Protein AF-A0A950V9P0-F1 (afdb_monomer)

Solvent-accessible surface area (backbone atoms only — not comparable to full-atom values): 35605 Å² total; per-residue (Å²): 126,65,45,42,74,75,50,59,51,32,36,42,54,36,39,38,41,28,40,71,51,57,56,47,59,85,42,51,34,38,47,88,28,52,48,38,39,34,49,57,93,65,92,66,60,41,77,62,54,61,32,78,26,44,64,40,77,89,70,22,30,32,43,38,36,45,42,80,94,56,69,50,64,74,75,41,42,32,34,43,33,40,41,85,42,37,34,91,88,27,66,36,73,43,74,50,76,35,54,19,67,65,63,102,48,63,82,62,50,53,58,47,52,56,44,43,54,51,45,60,74,72,30,67,83,77,82,77,77,81,78,78,74,78,62,98,82,60,82,84,75,88,84,87,90,84,84,90,59,85,70,49,57,59,53,50,50,49,46,54,49,21,70,55,33,64,45,84,83,56,100,85,40,70,67,58,50,54,55,31,50,62,70,19,36,51,75,44,84,52,96,95,40,77,45,70,46,79,40,73,72,58,90,46,67,73,41,98,50,72,70,24,38,38,72,72,45,40,53,50,28,51,53,39,44,54,34,45,68,61,30,52,62,39,63,67,67,53,69,68,50,34,91,84,45,57,68,66,61,50,53,49,46,50,52,49,48,53,49,45,54,54,50,39,37,51,38,40,56,29,63,43,49,39,53,63,72,59,49,30,48,39,52,17,50,40,44,29,81,60,72,50,78,60,93,69,87,65,79,73,62,53,61,76,69,29,26,25,50,54,26,54,47,33,60,51,25,32,55,28,73,90,86,40,90,50,71,82,46,76,67,43,50,49,42,44,48,38,52,42,52,39,41,45,44,52,40,55,49,50,52,53,44,67,76,47,48,69,43,45,66,88,86,28,76,60,52,49,64,54,27,45,50,37,49,47,51,52,41,25,51,49,34,34,51,37,47,52,49,34,52,52,44,32,40,41,45,71,45,37,76,75,52,31,66,67,41,71,35,36,58,58,93,95,45,78,69,44,32,50,43,58,52,50,48,49,53,35,47,32,33,72,44,50,46,58,46,40,42,70,79,42,38,49,54,28,35,53,74,46,48,46,58,50,45,52,50,52,38,53,49,45,56,25,62,65,31,64,84,63,39,68,85,58,60,73,46,63,72,32,60,66,38,50,46,34,48,43,54,36,34,51,36,38,51,49,45,44,61,62,43,69,49,44,68,65,76,76,78,72,76,78,46,78,66,52,53,48,51,52,49,51,51,50,52,52,52,49,52,50,52,55,50,56,67,68,74,74,71,83,77,49,62,41,64,81,60,61,70,65,44,61,51,51,90,79,49,66,41,76,61,49,67,38,40,39,36,52,99,91,49,73,50,72,51,71,50,66,67,55,75,64,93,70,84,87,68,82,84,88,78,65,66,47,102,84,75,48,78,73,91,80,88,88,90,69,67,53,66,51,68,62,81,73,81,91,73,83,87,80,84,82,132

Nearest PDB structures (foldseek):
  6q6b-assembly1_A  TM=5.218E-01  e=2.089E+00  Streptomyces lividans 1326
  6ek9-assembly1_A  TM=5.110E-01  e=2.415E+00  Streptomyces lividans
  6qvh-assembly1_A  TM=4.808E-01  e=2.089E+00  Streptomyces lividans 1326
  6qyb-assembly1_A  TM=5.257E-01  e=3.553E+00  Streptomyces lividans 1326

Sequence (623 aa):
MGLKIVDCNATETTVTVFFSDPVNSTQAVKPGSYAIEYPLNSGSSVNVPLATPTYDPVQNAAFLTFSGSFELNKGDWLSVTVNGISGFDATGDNTFATRVNGGGGSERNIRRTTRAVEDAVSFPVLTEEVGFAPSPLAPSPGAPSGAPGSAALGAVVTKAVGDVLGWKVKADDAKGFVGALNASFTGSPVDGRIAYNWTPRTYAVQTDLAGGITGAQASLYTRAKDALDNSLPLLDGLYPLDPEADAEDIAALKAIARSQLTELVRELGFAGGPRVSRVNQYFQMLITSGAFPPAAGGLVTDPDQIGGTLGTLRDLLGLNFTEQDFVNTVQDEQDLSNFRILSDYITSLAQSWINNQGFFGLDTPTPFFGTQLVLLSRQLLEVAETVDEVRFTLDSVFIGPAERQTLELQFGPGTPPLFIEDLLTWIQSFAATEGPQLIQDGGKLAVQSSFLPIVKQLQALVRGARNLNLNRRLPRGFHTSRVQRALEEVQDGLDELESLAAPIRHAPVPEPSAADLRKAQQQIDVLTAEVDSLANQGRPLVGFPLALDFGEERVGSTSPPQSISIANFNGSATIRITTISVSGPDFKILSITGPDGKPVASPPSVTQPLVLKQFDSVAISVA

Radius of gyration: 44.86 Å; Cα contacts (8 Å, |Δi|>4): 832; chains: 1; bounding box: 69×76×164 Å

Mean predicted aligned error: 20.9 Å

Foldseek 3Di:
DAKAFPDWAAAFWKIKTAIPAQWDQVLLQDPVQKWKWPQPPPVDTDTFAWDGWGADRVRNMIMTGTPDPGTDDAFGKMKMWGADIGHPPHHDIDIDMDGHHNDPCVVPVVVQVVLQVVCPVVFDDDPDDPDDQDDLQDDDDDDDDDDDDPVVVVVVVQNVLCQQQVDRDDPPCPVVSVVSVPVQWDWDDDPNDTDIDGHGPQLQDPDVPPDLQDDVLVVLLVLLVVLLVLQLVLLVPAAALDPPFDPVVLVVLSVVLNVLSVVLSVQSVRHLGHPLVSNQVSLCQNWHVDGPPDPDDHQPQQLLPTDHSLNVSCVSRQLNPVPHDSDDDPVSVVSNVSSSSSSNSSSVSSVSCVVCVLLDDLQRLAHDQSSLLSVLLVLLVQLLVLLVVLQVLCVRLVCHPVNQCVQWFFQDPPDDIDRNVRLSVLSNCCSPPVVSCLCVVPNLNSLVPPNLVVLVVSLSRLVRRLPCVRRVVGDPSCVRPSSSVSSVSSNVSSVSSNSSSVSSHDDPPPDQDPVNVVVVVVVVVVVVVVVVVVVVPDDDWDKPPQWDKQFWDWQPDWTAKDWMWIDDPVDIDIDIDHTDHDHDPPDDDPADADPVGDGDPDDDDDTDIDIDPDDPDDDDDDD

Structure (mmCIF, N/CA/C/O backbone):
data_AF-A0A950V9P0-F1
#
_entry.id   AF-A0A950V9P0-F1
#
loop_
_atom_site.group_PDB
_atom_site.id
_atom_site.type_symbol
_atom_site.label_atom_id
_atom_site.label_alt_id
_atom_site.label_comp_id
_atom_site.label_asym_id
_atom_site.label_entity_id
_atom_site.label_seq_id
_atom_site.pdbx_PDB_ins_code
_atom_site.Cartn_x
_atom_site.Cartn_y
_atom_site.Cartn_z
_atom_site.occupancy
_atom_site.B_iso_or_equiv
_atom_site.auth_seq_id
_atom_site.auth_comp_id
_atom_site.auth_asym_id
_atom_site.auth_atom_id
_atom_site.pdbx_PDB_model_num
ATOM 1 N N . MET A 1 1 ? 16.750 -13.974 48.756 1.00 53.56 1 MET A N 1
ATOM 2 C CA . MET A 1 1 ? 17.105 -13.257 47.510 1.00 53.56 1 MET A CA 1
ATOM 3 C C . MET A 1 1 ? 17.532 -11.859 47.925 1.00 53.56 1 MET A C 1
ATOM 5 O O . MET A 1 1 ? 16.939 -11.348 48.861 1.00 53.56 1 MET A O 1
ATOM 9 N N . GLY A 1 2 ? 18.594 -11.294 47.347 1.00 71.12 2 GLY A N 1
ATOM 10 C CA . GLY A 1 2 ? 19.004 -9.923 47.686 1.00 71.12 2 GLY A CA 1
ATOM 11 C C . GLY A 1 2 ? 17.991 -8.898 47.172 1.00 71.12 2 GLY A C 1
ATOM 12 O O . GLY A 1 2 ? 17.353 -9.165 46.153 1.00 71.12 2 GLY A O 1
ATOM 13 N N . LEU A 1 3 ? 17.869 -7.757 47.861 1.00 80.38 3 LEU A N 1
ATOM 14 C CA . LEU A 1 3 ? 17.116 -6.588 47.392 1.00 80.38 3 LEU A CA 1
ATOM 15 C C . LEU A 1 3 ? 17.568 -6.233 45.968 1.00 80.38 3 LEU A C 1
ATOM 17 O O . LEU A 1 3 ? 18.775 -6.202 45.725 1.00 80.38 3 LEU A O 1
ATOM 21 N N . LYS A 1 4 ? 16.637 -5.978 45.041 1.00 85.94 4 LYS A N 1
ATOM 22 C CA . LYS A 1 4 ? 16.932 -5.574 43.654 1.00 85.94 4 LYS A CA 1
ATOM 23 C C . LYS A 1 4 ? 16.107 -4.366 43.228 1.00 85.94 4 LYS A C 1
ATOM 25 O O . LYS A 1 4 ? 14.975 -4.198 43.676 1.00 85.94 4 LYS A O 1
ATOM 30 N N . ILE A 1 5 ? 16.663 -3.567 42.317 1.00 86.88 5 ILE A N 1
ATOM 31 C CA . ILE A 1 5 ? 15.885 -2.600 41.537 1.00 86.88 5 ILE A CA 1
ATOM 32 C C . ILE A 1 5 ? 15.146 -3.390 40.455 1.00 86.88 5 ILE A C 1
ATOM 34 O O . ILE A 1 5 ? 15.780 -4.100 39.675 1.00 86.88 5 ILE A O 1
ATOM 38 N N . VAL A 1 6 ? 13.819 -3.306 40.443 1.00 85.94 6 VAL A N 1
ATOM 39 C CA . VAL A 1 6 ? 12.972 -4.007 39.463 1.00 85.94 6 VAL A CA 1
ATOM 40 C C . VAL A 1 6 ? 12.737 -3.133 38.240 1.00 85.94 6 VAL A C 1
ATOM 42 O O . VAL A 1 6 ? 12.655 -3.649 37.129 1.00 85.94 6 VAL A O 1
ATOM 45 N N . ASP A 1 7 ? 12.653 -1.819 38.449 1.00 84.56 7 ASP A N 1
ATOM 46 C CA . ASP A 1 7 ? 12.457 -0.841 37.387 1.00 84.56 7 ASP A CA 1
ATOM 47 C C . ASP A 1 7 ? 12.922 0.557 37.833 1.00 84.56 7 ASP A C 1
ATOM 49 O O . ASP A 1 7 ? 12.949 0.868 39.029 1.00 84.56 7 ASP A O 1
ATOM 53 N N . CYS A 1 8 ? 13.241 1.414 36.865 1.00 86.94 8 CYS A N 1
ATOM 54 C CA . CYS A 1 8 ? 13.471 2.840 37.063 1.00 86.94 8 CYS A CA 1
ATOM 55 C C . CYS A 1 8 ? 12.736 3.634 35.984 1.00 86.94 8 CYS A C 1
ATOM 57 O O . CYS A 1 8 ? 12.904 3.381 34.792 1.00 86.94 8 CYS A O 1
ATOM 59 N N . ASN A 1 9 ? 12.012 4.676 36.384 1.00 85.19 9 ASN A N 1
ATOM 60 C CA . ASN A 1 9 ? 11.368 5.600 35.457 1.00 85.19 9 ASN A CA 1
ATOM 61 C C . ASN A 1 9 ? 11.977 6.998 35.577 1.00 85.19 9 ASN A C 1
ATOM 63 O O . ASN A 1 9 ? 11.962 7.575 36.661 1.00 85.19 9 ASN A O 1
ATOM 67 N N . ALA A 1 10 ? 12.471 7.552 34.471 1.00 87.69 10 ALA A N 1
ATOM 68 C CA . ALA A 1 10 ? 13.098 8.867 34.433 1.00 87.69 10 ALA A CA 1
ATOM 69 C C . ALA A 1 10 ? 12.286 9.876 33.603 1.00 87.69 10 ALA A C 1
ATOM 71 O O . ALA A 1 10 ? 11.901 9.619 32.457 1.00 87.69 10 ALA A O 1
ATOM 72 N N . THR A 1 11 ? 12.072 11.057 34.176 1.00 87.62 11 THR A N 1
ATOM 73 C CA . THR A 1 11 ? 11.593 12.264 33.492 1.00 87.62 11 THR A CA 1
ATOM 74 C C . THR A 1 11 ? 12.718 13.295 33.422 1.00 87.62 11 THR A C 1
ATOM 76 O O . THR A 1 11 ? 13.801 13.078 33.955 1.00 87.62 11 THR A O 1
ATOM 79 N N . GLU A 1 12 ? 12.464 14.434 32.783 1.00 88.69 12 GLU A N 1
ATOM 80 C CA . GLU A 1 12 ? 13.439 15.529 32.678 1.00 88.69 12 GLU A CA 1
ATOM 81 C C . GLU A 1 12 ? 13.849 16.082 34.058 1.00 88.69 12 GLU A C 1
ATOM 83 O O . GLU A 1 12 ? 14.947 16.601 34.205 1.00 88.69 12 GLU A O 1
ATOM 88 N N . THR A 1 13 ? 13.017 15.916 35.094 1.00 89.12 13 THR A N 1
ATOM 89 C CA . THR A 1 13 ? 13.224 16.517 36.428 1.00 89.12 13 THR A CA 1
ATOM 90 C C . THR A 1 13 ? 13.232 15.522 37.594 1.00 89.12 13 THR A C 1
ATOM 92 O O . THR A 1 13 ? 13.533 15.904 38.730 1.00 89.12 13 THR A O 1
ATOM 95 N N . THR A 1 14 ? 12.890 14.251 37.353 1.00 90.25 14 THR A N 1
ATOM 96 C CA . THR A 1 14 ? 12.766 13.239 38.413 1.00 90.25 14 THR A CA 1
ATOM 97 C C . THR A 1 14 ? 13.180 11.844 37.957 1.00 90.25 14 THR A C 1
ATOM 99 O O . THR A 1 14 ? 13.078 11.506 36.778 1.00 90.25 14 THR A O 1
ATOM 102 N N . VAL A 1 15 ? 13.572 10.996 38.909 1.00 91.00 15 VAL A N 1
ATOM 103 C CA . VAL A 1 15 ? 13.712 9.545 38.728 1.00 91.00 15 VAL A CA 1
ATOM 104 C C . VAL A 1 15 ? 12.920 8.820 39.809 1.00 91.00 15 VAL A C 1
ATOM 106 O O . VAL A 1 15 ? 13.042 9.135 40.985 1.00 91.00 15 VAL A O 1
ATOM 109 N N . THR A 1 16 ? 12.121 7.829 39.427 1.00 91.75 16 THR A N 1
ATOM 110 C CA . THR A 1 16 ? 11.450 6.911 40.358 1.00 91.75 16 THR A CA 1
ATOM 111 C C . THR A 1 16 ? 12.140 5.554 40.313 1.00 91.75 16 THR A C 1
ATOM 113 O O . THR A 1 16 ? 12.288 4.997 39.227 1.00 91.75 16 THR A O 1
ATOM 116 N N . VAL A 1 17 ? 12.550 5.028 41.467 1.00 91.19 17 VAL A N 1
ATOM 117 C CA . VAL A 1 17 ? 13.230 3.730 41.616 1.00 91.19 17 VAL A CA 1
ATOM 118 C C . VAL A 1 17 ? 12.288 2.747 42.298 1.00 91.19 17 VAL A C 1
ATOM 120 O O . VAL A 1 17 ? 11.802 3.047 43.387 1.00 91.19 17 VAL A O 1
ATOM 123 N N . PHE A 1 18 ? 12.053 1.583 41.692 1.00 89.50 18 PHE A N 1
ATOM 124 C CA . PHE A 1 18 ? 11.175 0.541 42.231 1.00 89.50 18 PHE A CA 1
ATOM 125 C C . PHE A 1 18 ? 11.985 -0.629 42.792 1.00 89.50 18 PHE A C 1
ATOM 127 O O . PHE A 1 18 ? 12.841 -1.193 42.106 1.00 89.50 18 PHE A O 1
ATOM 134 N N . PHE A 1 19 ? 11.693 -1.018 44.031 1.00 89.00 19 PHE A N 1
ATOM 135 C CA . PHE A 1 19 ? 12.372 -2.101 44.736 1.00 89.00 19 PHE A CA 1
ATOM 136 C C . PHE A 1 19 ? 11.590 -3.415 44.668 1.00 89.00 19 PHE A C 1
ATOM 138 O O . PHE A 1 19 ? 10.361 -3.423 44.610 1.00 89.00 19 PHE A O 1
ATOM 145 N N . SER A 1 20 ? 12.313 -4.536 44.717 1.00 86.56 20 SER A N 1
ATOM 146 C CA . SER A 1 20 ? 11.723 -5.882 44.744 1.00 86.56 20 SER A CA 1
ATOM 147 C C . SER A 1 20 ? 10.902 -6.148 46.001 1.00 86.56 20 SER A C 1
ATOM 149 O O . SER A 1 20 ? 9.936 -6.901 45.948 1.00 86.56 20 SER A O 1
ATOM 151 N N . ASP A 1 21 ? 11.275 -5.510 47.110 1.00 86.44 21 ASP A N 1
ATOM 152 C CA . ASP A 1 21 ? 10.722 -5.722 48.442 1.00 86.44 21 ASP A CA 1
ATOM 153 C C . ASP A 1 21 ? 10.656 -4.388 49.207 1.00 86.44 21 ASP A C 1
ATOM 155 O O . ASP A 1 21 ? 11.388 -3.451 48.864 1.00 86.44 21 ASP A O 1
ATOM 159 N N . PRO A 1 22 ? 9.834 -4.280 50.268 1.00 86.69 22 PRO A N 1
ATOM 160 C CA . PRO A 1 22 ? 9.829 -3.104 51.130 1.00 86.69 22 PRO A CA 1
ATOM 161 C C . PRO A 1 22 ? 11.210 -2.835 51.745 1.00 86.69 22 PRO A C 1
ATOM 163 O O . PRO A 1 22 ? 11.836 -3.728 52.326 1.00 86.69 22 PRO A O 1
ATOM 166 N N . VAL A 1 23 ? 11.666 -1.585 51.659 1.00 89.12 23 VAL A N 1
ATOM 167 C CA . VAL A 1 23 ? 12.964 -1.144 52.191 1.00 89.12 23 VAL A CA 1
ATOM 168 C C . VAL A 1 23 ? 12.829 -0.272 53.435 1.00 89.12 23 VAL A C 1
ATOM 170 O O . VAL A 1 23 ? 11.771 0.291 53.724 1.00 89.12 23 VAL A O 1
ATOM 173 N N . ASN A 1 24 ? 13.927 -0.125 54.181 1.00 90.19 24 ASN A N 1
ATOM 174 C CA . ASN A 1 24 ? 13.982 0.795 55.311 1.00 90.19 24 ASN A CA 1
ATOM 175 C C . ASN A 1 24 ? 13.814 2.250 54.836 1.00 90.19 24 ASN A C 1
ATOM 177 O O . ASN A 1 24 ? 14.715 2.837 54.231 1.00 90.19 24 ASN A O 1
ATOM 181 N N . SER A 1 25 ? 12.674 2.853 55.172 1.00 89.81 25 SER A N 1
ATOM 182 C CA . SER A 1 25 ? 12.316 4.218 54.772 1.00 89.81 25 SER A CA 1
ATOM 183 C C . SER A 1 25 ? 13.354 5.260 55.199 1.00 89.81 25 SER A C 1
ATOM 185 O O . SER A 1 25 ? 13.660 6.171 54.438 1.00 89.81 25 SER A O 1
ATOM 187 N N . THR A 1 26 ? 13.973 5.093 56.369 1.00 90.00 26 THR A N 1
ATOM 188 C CA . THR A 1 26 ? 15.011 5.998 56.897 1.00 90.00 26 THR A CA 1
ATOM 189 C C . THR A 1 26 ? 16.287 6.009 56.053 1.00 90.00 26 THR A C 1
ATOM 191 O O . THR A 1 26 ? 17.042 6.980 56.082 1.00 90.00 26 THR A O 1
ATOM 194 N N . GLN A 1 27 ? 16.568 4.915 55.344 1.00 91.00 27 GLN A N 1
ATOM 195 C CA . GLN A 1 27 ? 17.692 4.816 54.411 1.00 91.00 27 GLN A CA 1
ATOM 196 C C . GLN A 1 27 ? 17.269 5.298 53.021 1.00 91.00 27 GLN A C 1
ATOM 198 O O . GLN A 1 27 ? 17.983 6.086 52.412 1.00 91.00 27 GLN A O 1
ATOM 203 N N . ALA A 1 28 ? 16.072 4.912 52.570 1.00 90.19 28 ALA A N 1
ATOM 204 C CA . ALA A 1 28 ? 15.546 5.267 51.255 1.00 90.19 28 ALA A CA 1
ATOM 205 C C . ALA A 1 28 ? 15.314 6.773 51.046 1.00 90.19 28 ALA A C 1
ATOM 207 O O . ALA A 1 28 ? 15.277 7.217 49.903 1.00 90.19 28 ALA A O 1
ATOM 208 N N . VAL A 1 29 ? 15.203 7.565 52.117 1.00 93.38 29 VAL A N 1
ATOM 209 C CA . VAL A 1 29 ? 15.087 9.035 52.048 1.00 93.38 29 VAL A CA 1
ATOM 210 C C . VAL A 1 29 ? 16.431 9.779 52.093 1.00 93.38 29 VAL A C 1
ATOM 212 O O . VAL A 1 29 ? 16.457 11.007 52.157 1.00 93.38 29 VAL A O 1
ATOM 215 N N . LYS A 1 30 ? 17.572 9.075 52.097 1.00 92.56 30 LYS A N 1
ATOM 216 C CA . LYS A 1 30 ? 18.898 9.713 52.098 1.00 92.56 30 LYS A CA 1
ATOM 217 C C . LYS A 1 30 ? 19.366 9.947 50.658 1.00 92.56 30 LYS A C 1
ATOM 219 O O . LYS A 1 30 ? 19.523 8.970 49.931 1.00 92.56 30 LYS A O 1
ATOM 224 N N . PRO A 1 31 ? 19.693 11.190 50.249 1.00 89.50 31 PRO A N 1
ATOM 225 C CA . PRO A 1 31 ? 20.245 11.447 48.916 1.00 89.50 31 PRO A CA 1
ATOM 226 C C . PRO A 1 31 ? 21.483 10.593 48.608 1.00 89.50 31 PRO A C 1
ATOM 228 O O . PRO A 1 31 ? 21.600 10.050 47.520 1.00 89.50 31 PRO A O 1
ATOM 231 N N . GLY A 1 32 ? 22.368 10.401 49.596 1.00 88.44 32 GLY A N 1
ATOM 232 C CA . GLY A 1 32 ? 23.594 9.605 49.448 1.00 88.44 32 GLY A CA 1
ATOM 233 C C . GLY A 1 32 ? 23.384 8.100 49.244 1.00 88.44 32 GLY A C 1
ATOM 234 O O . GLY A 1 32 ? 24.358 7.392 49.010 1.00 88.44 32 GLY A O 1
ATOM 235 N N . SER A 1 33 ? 22.146 7.606 49.328 1.00 91.06 33 SER A N 1
ATOM 236 C CA . SER A 1 33 ? 21.808 6.225 48.970 1.00 91.06 33 SER A CA 1
ATOM 237 C C . SER A 1 33 ? 21.602 6.027 47.468 1.00 91.06 33 SER A C 1
ATOM 239 O O . SER A 1 33 ? 21.435 4.889 47.039 1.00 91.06 33 SER A O 1
ATOM 241 N N . TYR A 1 34 ? 21.640 7.097 46.669 1.00 92.81 34 TYR A N 1
ATOM 242 C CA . TYR A 1 34 ? 21.453 7.051 45.223 1.00 92.81 34 TYR A CA 1
ATOM 243 C C . TYR A 1 34 ? 22.592 7.785 44.518 1.00 92.81 34 TYR A C 1
ATOM 245 O O . TYR A 1 34 ? 22.943 8.907 44.879 1.00 92.81 34 TYR A O 1
ATOM 253 N N . ALA A 1 35 ? 23.143 7.168 43.480 1.00 90.62 35 ALA A N 1
ATOM 254 C CA . ALA A 1 35 ? 24.051 7.809 42.539 1.00 90.62 35 ALA A CA 1
ATOM 255 C C . ALA A 1 35 ? 23.457 7.692 41.136 1.00 90.62 35 ALA A C 1
ATOM 257 O O . ALA A 1 35 ? 23.075 6.599 40.720 1.00 90.62 35 ALA A O 1
ATOM 258 N N . ILE A 1 36 ? 23.351 8.810 40.419 1.00 90.56 36 ILE A N 1
ATOM 259 C CA . ILE A 1 36 ? 22.842 8.836 39.048 1.00 90.56 36 ILE A CA 1
ATOM 260 C C . ILE A 1 36 ? 23.957 9.322 38.135 1.00 90.56 36 ILE A C 1
ATOM 262 O O . ILE A 1 36 ? 24.447 10.442 38.290 1.00 90.56 36 ILE A O 1
ATOM 266 N N . GLU A 1 37 ? 24.312 8.476 37.177 1.00 89.00 37 GLU A N 1
ATOM 267 C CA . GLU A 1 37 ? 25.295 8.764 36.143 1.00 89.00 37 GLU A CA 1
ATOM 268 C C . GLU A 1 37 ? 24.575 9.146 34.845 1.00 89.00 37 GLU A C 1
ATOM 270 O O . GLU A 1 37 ? 23.742 8.384 34.339 1.00 89.00 37 GLU A O 1
ATOM 275 N N . TYR A 1 38 ? 24.872 10.339 34.321 1.00 87.06 38 TYR A N 1
ATOM 276 C CA . TYR A 1 38 ? 24.219 10.874 33.128 1.00 87.06 38 TYR A CA 1
ATOM 277 C C . TYR A 1 38 ? 25.126 11.832 32.323 1.00 87.06 38 TYR A C 1
ATOM 279 O O . TYR A 1 38 ? 25.821 12.646 32.933 1.00 87.06 38 TYR A O 1
ATOM 287 N N . PRO A 1 39 ? 25.083 11.814 30.973 1.00 85.94 39 PRO A N 1
ATOM 288 C CA . PRO A 1 39 ? 24.489 10.774 30.136 1.00 85.94 39 PRO A CA 1
ATOM 289 C C . PRO A 1 39 ? 25.380 9.528 30.093 1.00 85.94 39 PRO A C 1
ATOM 291 O O . PRO A 1 39 ? 26.612 9.624 30.042 1.00 85.94 39 PRO A O 1
ATOM 294 N N . LEU A 1 40 ? 24.747 8.354 30.105 1.00 79.81 40 LEU A N 1
ATOM 295 C CA . LEU A 1 40 ? 25.428 7.060 30.095 1.00 79.81 40 LEU A CA 1
ATOM 296 C C . LEU A 1 40 ? 26.227 6.888 28.787 1.00 79.81 40 LEU A C 1
ATOM 298 O O . LEU A 1 40 ? 25.708 7.160 27.706 1.00 79.81 40 LEU A O 1
ATOM 302 N N . ASN A 1 41 ? 27.477 6.417 28.878 1.00 67.12 41 ASN A N 1
ATOM 303 C CA . ASN A 1 41 ? 28.401 6.173 27.749 1.00 67.12 41 ASN A CA 1
ATOM 304 C C . ASN A 1 41 ? 28.896 7.409 26.968 1.00 67.12 41 ASN A C 1
ATOM 306 O O . ASN A 1 41 ? 29.413 7.270 25.861 1.00 67.12 41 ASN A O 1
ATOM 310 N N . SER A 1 42 ? 28.796 8.615 27.529 1.00 66.62 42 SER A N 1
ATOM 311 C CA . SER A 1 42 ? 29.235 9.853 26.857 1.00 66.62 42 SER A CA 1
ATOM 312 C C . SER A 1 42 ? 30.717 10.213 27.048 1.00 66.62 42 SER A C 1
ATOM 314 O O . SER A 1 42 ? 31.182 11.217 26.514 1.00 66.62 42 SER A O 1
ATOM 316 N N . GLY A 1 43 ? 31.470 9.445 27.845 1.00 62.72 43 GLY A N 1
ATOM 317 C CA . GLY A 1 43 ? 32.851 9.779 28.226 1.00 62.72 43 GLY A CA 1
ATOM 318 C C . GLY A 1 43 ? 32.978 11.017 29.132 1.00 62.72 43 GLY A C 1
ATOM 319 O O . GLY A 1 43 ? 34.087 11.414 29.477 1.00 62.72 43 GLY A O 1
ATOM 320 N N . SER A 1 44 ? 31.859 11.640 29.519 1.00 67.06 44 SER A N 1
ATOM 321 C CA . SER A 1 44 ? 31.769 12.811 30.402 1.00 67.06 44 SER A CA 1
ATOM 322 C C . SER A 1 44 ? 30.493 12.733 31.246 1.00 67.06 44 SER A C 1
ATOM 324 O O . SER A 1 44 ? 29.639 13.615 31.202 1.00 67.06 44 SER A O 1
ATOM 326 N N . SER A 1 45 ? 30.341 11.643 31.998 1.00 69.88 45 SER A N 1
ATOM 327 C CA . SER A 1 45 ? 29.225 11.481 32.925 1.00 69.88 45 SER A CA 1
ATOM 328 C C . SER A 1 45 ? 29.311 12.483 34.078 1.00 69.88 45 SER A C 1
ATOM 330 O O . SER A 1 45 ? 30.344 12.591 34.745 1.00 69.88 45 SER A O 1
ATOM 332 N N . VAL A 1 46 ? 28.211 13.171 34.360 1.00 78.75 46 VAL A N 1
ATOM 333 C CA . VAL A 1 46 ? 28.062 14.049 35.520 1.00 78.75 46 VAL A CA 1
ATOM 334 C C . VAL A 1 46 ? 27.211 13.333 36.567 1.00 78.75 46 VAL A C 1
ATOM 336 O O . VAL A 1 46 ? 26.212 12.693 36.238 1.00 78.75 46 VAL A O 1
ATOM 339 N N . ASN A 1 47 ? 27.597 13.448 37.840 1.00 80.88 47 ASN A N 1
ATOM 340 C CA . ASN A 1 47 ? 26.739 13.029 38.947 1.00 80.88 47 ASN A CA 1
ATOM 341 C C . ASN A 1 47 ? 25.566 14.006 39.072 1.00 80.88 47 ASN A C 1
ATOM 343 O O . ASN A 1 47 ? 25.775 15.195 39.324 1.00 80.88 47 ASN A O 1
ATOM 347 N N . VAL A 1 48 ? 24.342 13.504 38.916 1.00 85.88 48 VAL A N 1
ATOM 348 C CA . VAL A 1 48 ? 23.133 14.334 39.004 1.00 85.88 48 VAL A CA 1
ATOM 349 C C . VAL A 1 48 ? 22.900 14.760 40.459 1.00 85.88 48 VAL A C 1
ATOM 351 O O . VAL A 1 48 ? 22.813 13.897 41.338 1.00 85.88 48 VAL A O 1
ATOM 354 N N . PRO A 1 49 ? 22.781 16.067 40.753 1.00 87.69 49 PRO A N 1
ATOM 355 C CA . PRO A 1 49 ? 22.557 16.533 42.114 1.00 87.69 49 PRO A CA 1
ATOM 356 C C . PRO A 1 49 ? 21.100 16.271 42.535 1.00 87.69 49 PRO A C 1
ATOM 358 O O . PRO A 1 49 ? 20.158 16.634 41.829 1.00 87.69 49 PRO A O 1
ATOM 361 N N . LEU A 1 50 ? 20.907 15.632 43.693 1.00 88.88 50 LEU A N 1
ATOM 362 C CA . LEU A 1 50 ? 19.597 15.207 44.199 1.00 88.88 50 LEU A CA 1
ATOM 363 C C . LEU A 1 50 ? 19.106 16.089 45.354 1.00 88.88 50 LEU A C 1
ATOM 365 O O . LEU A 1 50 ? 19.845 16.370 46.299 1.00 88.88 50 LEU A O 1
ATOM 369 N N . ALA A 1 51 ? 17.825 16.456 45.316 1.00 90.00 51 ALA A N 1
ATOM 370 C CA . ALA A 1 51 ? 17.082 16.903 46.490 1.00 90.00 51 ALA A CA 1
ATOM 371 C C . ALA A 1 51 ? 16.781 15.710 47.418 1.00 90.00 51 ALA A C 1
ATOM 373 O O . ALA A 1 51 ? 17.038 14.558 47.069 1.00 90.00 51 ALA A O 1
ATOM 374 N N . THR A 1 52 ? 16.223 15.971 48.603 1.00 90.94 52 THR A N 1
ATOM 375 C CA . THR A 1 52 ? 15.828 14.917 49.552 1.00 90.94 52 THR A CA 1
ATOM 376 C C . THR A 1 52 ? 14.806 13.959 48.920 1.00 90.94 52 THR A C 1
ATOM 378 O O . THR A 1 52 ? 13.700 14.407 48.609 1.00 90.94 52 THR A O 1
ATOM 381 N N . PRO A 1 53 ? 15.132 12.661 48.752 1.00 93.00 53 PRO A N 1
ATOM 382 C CA . PRO A 1 5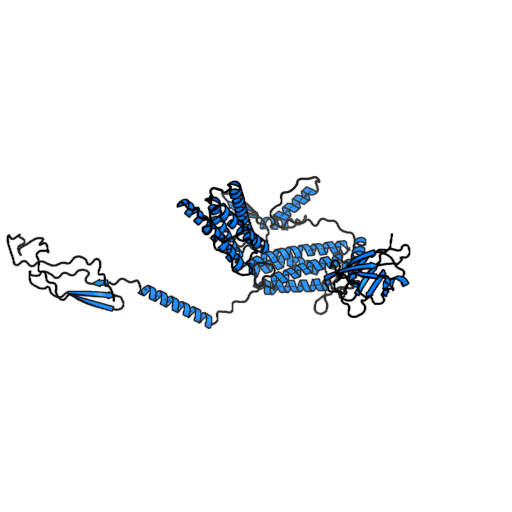3 ? 14.193 11.671 48.236 1.00 93.00 53 PRO A CA 1
ATOM 383 C C . PRO A 1 53 ? 12.979 11.466 49.142 1.00 93.00 53 PRO A C 1
ATOM 385 O O . PRO A 1 53 ? 13.073 11.586 50.366 1.00 93.00 53 PRO A O 1
ATOM 388 N N . THR A 1 54 ? 11.857 11.059 48.553 1.00 93.50 54 THR A N 1
ATOM 389 C CA . THR A 1 54 ? 10.700 10.530 49.291 1.00 93.50 54 THR A CA 1
ATOM 390 C C . THR A 1 54 ? 10.527 9.041 49.001 1.00 93.50 54 THR A C 1
ATOM 392 O O . THR A 1 54 ? 10.935 8.560 47.947 1.00 93.50 54 THR A O 1
ATOM 395 N N . TYR A 1 55 ? 9.951 8.291 49.941 1.00 92.75 55 TYR A N 1
ATOM 396 C CA . TYR A 1 55 ? 9.728 6.850 49.798 1.00 92.75 55 TYR A CA 1
ATOM 397 C C . TYR A 1 55 ? 8.263 6.498 50.068 1.00 92.75 55 TYR A C 1
ATOM 399 O O . TYR A 1 55 ? 7.720 6.893 51.102 1.00 92.75 55 TYR A O 1
ATOM 407 N N . ASP A 1 56 ? 7.651 5.742 49.156 1.00 88.12 56 ASP A N 1
ATOM 408 C CA . ASP A 1 56 ? 6.303 5.191 49.290 1.00 88.12 56 ASP A CA 1
ATOM 409 C C . ASP A 1 56 ? 6.373 3.679 49.592 1.00 88.12 56 ASP A C 1
ATOM 411 O O . ASP A 1 56 ? 6.714 2.885 48.706 1.00 88.12 56 ASP A O 1
ATOM 415 N N . PRO A 1 57 ? 6.036 3.252 50.826 1.00 81.62 57 PRO A N 1
ATOM 416 C CA . PRO A 1 57 ? 6.063 1.845 51.219 1.00 81.62 57 PRO A CA 1
ATOM 417 C C . PRO A 1 57 ? 4.936 1.008 50.597 1.00 81.62 57 PRO A C 1
ATOM 419 O O . PRO A 1 57 ? 5.005 -0.214 50.658 1.00 81.62 57 PRO A O 1
ATOM 422 N N . VAL A 1 58 ? 3.893 1.624 50.028 1.00 77.81 58 VAL A N 1
ATOM 423 C CA . VAL A 1 58 ? 2.809 0.899 49.343 1.00 77.81 58 VAL A CA 1
ATOM 424 C C . VAL A 1 58 ? 3.258 0.469 47.950 1.00 77.81 58 VAL A C 1
ATOM 426 O O . VAL A 1 58 ? 2.900 -0.613 47.490 1.00 77.81 58 VAL A O 1
ATOM 429 N N . GLN A 1 59 ? 4.053 1.310 47.286 1.00 78.00 59 GLN A N 1
ATOM 430 C CA . GLN A 1 59 ? 4.576 1.054 45.942 1.00 78.00 59 GLN A CA 1
ATOM 431 C C . GLN A 1 59 ? 5.992 0.463 45.941 1.00 78.00 59 GLN A C 1
ATOM 433 O O . GLN A 1 59 ? 6.502 0.137 44.872 1.00 78.00 59 GLN A O 1
ATOM 438 N N . ASN A 1 60 ? 6.634 0.346 47.110 1.00 90.38 60 ASN A N 1
ATOM 439 C CA . ASN A 1 60 ? 8.062 0.042 47.247 1.00 90.38 60 ASN A CA 1
ATOM 440 C C . ASN A 1 60 ? 8.915 0.927 46.325 1.00 90.38 60 ASN A C 1
ATOM 442 O O . ASN A 1 60 ? 9.794 0.438 45.615 1.00 90.38 60 ASN A O 1
ATOM 446 N N . ALA A 1 61 ? 8.626 2.232 46.305 1.00 91.56 61 ALA A N 1
ATOM 447 C CA . ALA A 1 61 ? 9.203 3.165 45.342 1.00 91.56 61 ALA A CA 1
ATOM 448 C C . ALA A 1 61 ? 9.841 4.381 46.020 1.00 91.56 61 ALA A C 1
ATOM 450 O O . ALA A 1 61 ? 9.255 4.977 46.926 1.00 91.56 61 ALA A O 1
ATOM 451 N N . ALA A 1 62 ? 11.031 4.770 45.562 1.00 91.88 62 ALA A N 1
ATOM 452 C CA . ALA A 1 62 ? 11.679 6.020 45.944 1.00 91.88 62 ALA A CA 1
ATOM 453 C C . ALA A 1 62 ? 11.587 7.052 44.818 1.00 91.88 62 ALA A C 1
ATOM 455 O O . ALA A 1 62 ? 11.905 6.754 43.667 1.00 91.88 62 ALA A O 1
ATOM 456 N N . PHE A 1 63 ? 11.195 8.277 45.159 1.00 92.25 63 PHE A N 1
ATOM 457 C CA . PHE A 1 63 ? 11.092 9.401 44.236 1.00 92.25 63 PHE A CA 1
ATOM 458 C C . PHE A 1 63 ? 12.278 10.341 44.441 1.00 92.25 63 PHE A C 1
ATOM 460 O O . PHE A 1 63 ? 12.440 10.959 45.496 1.00 92.25 63 PHE A O 1
ATOM 467 N N . LEU A 1 64 ? 13.109 10.445 43.413 1.00 93.06 64 LEU A N 1
ATOM 468 C CA . LEU A 1 64 ? 14.307 11.268 43.361 1.00 93.06 64 LEU A CA 1
ATOM 469 C C . LEU A 1 64 ? 13.984 12.519 42.547 1.00 93.06 64 LEU A C 1
ATOM 471 O O . LEU A 1 64 ? 13.635 12.426 41.373 1.00 93.06 64 LEU A O 1
ATOM 475 N N . THR A 1 65 ? 14.094 13.690 43.164 1.00 91.06 65 THR A N 1
ATOM 476 C CA . THR A 1 65 ? 13.941 14.979 42.471 1.00 91.06 65 THR A CA 1
ATOM 477 C C . THR A 1 65 ? 15.312 15.617 42.323 1.00 91.06 65 THR A C 1
ATOM 479 O O . THR A 1 65 ? 16.105 15.571 43.266 1.00 91.06 65 THR A O 1
ATOM 482 N N . PHE A 1 66 ? 15.616 16.204 41.169 1.00 91.19 66 PHE A N 1
ATOM 483 C CA . PHE A 1 66 ? 16.901 16.879 40.977 1.00 91.19 66 PHE A CA 1
ATOM 484 C C . PHE A 1 66 ? 16.924 18.215 41.723 1.00 91.19 66 PHE A C 1
ATOM 486 O O . PHE A 1 66 ? 15.911 18.907 41.824 1.00 91.19 66 PHE A O 1
ATOM 493 N N . SER A 1 67 ? 18.070 18.573 42.299 1.00 85.69 67 SER A N 1
ATOM 494 C CA . SER A 1 67 ? 18.238 19.857 42.986 1.00 85.69 67 SER A CA 1
ATOM 495 C C . SER A 1 67 ? 18.790 20.924 42.043 1.00 85.69 67 SER A C 1
ATOM 497 O O . SER A 1 67 ? 19.709 20.653 41.271 1.00 85.69 67 SER A O 1
ATOM 499 N N . GLY A 1 68 ? 18.300 22.158 42.173 1.00 82.19 68 GLY A N 1
ATOM 500 C CA . GLY A 1 68 ? 18.694 23.280 41.316 1.00 82.19 68 GLY A CA 1
ATOM 501 C C . GLY A 1 68 ? 17.926 23.302 39.992 1.00 82.19 68 GLY A C 1
ATOM 502 O O . GLY A 1 68 ? 16.823 22.776 39.906 1.00 82.19 68 GLY A O 1
ATOM 503 N N . SER A 1 69 ? 18.504 23.929 38.966 1.00 80.69 69 SER A N 1
ATOM 504 C CA . SER A 1 69 ? 17.950 24.001 37.604 1.00 80.69 69 SER A CA 1
ATOM 505 C C . SER A 1 69 ? 18.478 22.878 36.699 1.00 80.69 69 SER A C 1
ATOM 507 O O . SER A 1 69 ? 18.746 23.110 35.523 1.00 80.69 69 SER A O 1
ATOM 509 N N . PHE A 1 70 ? 18.750 21.700 37.268 1.00 84.31 70 PHE A N 1
ATOM 510 C CA . PHE A 1 70 ? 19.273 20.564 36.515 1.00 84.31 70 PHE A CA 1
ATOM 511 C C . PHE A 1 70 ? 18.123 19.811 35.842 1.00 84.31 70 PHE A C 1
ATOM 513 O O . PHE A 1 70 ? 17.193 19.379 36.522 1.00 84.31 70 PHE A O 1
ATOM 520 N N . GLU A 1 71 ? 18.221 19.623 34.529 1.00 86.75 71 GLU A N 1
ATOM 521 C CA . GLU A 1 71 ? 17.242 18.896 33.721 1.00 86.75 71 GLU A CA 1
ATOM 522 C C . GLU A 1 71 ? 17.952 17.859 32.846 1.00 86.75 71 GLU A C 1
ATOM 524 O O . GLU A 1 71 ? 19.047 18.095 32.330 1.00 86.75 71 GLU A O 1
ATOM 529 N N . LEU A 1 72 ? 17.331 16.691 32.700 1.00 87.81 72 LEU A N 1
ATOM 530 C CA . LEU A 1 72 ? 17.778 15.630 31.807 1.00 87.81 72 LEU A CA 1
ATOM 531 C C . LEU A 1 72 ? 17.175 15.824 30.417 1.00 87.81 72 LEU A C 1
ATOM 533 O O . LEU A 1 72 ? 15.986 16.114 30.296 1.00 87.81 72 LEU A O 1
ATOM 537 N N . ASN A 1 73 ? 17.948 15.564 29.364 1.00 87.94 73 ASN A N 1
ATOM 538 C CA . ASN A 1 73 ? 17.414 15.584 28.006 1.00 87.94 73 ASN A CA 1
ATOM 539 C C . ASN A 1 73 ? 16.584 14.326 27.734 1.00 87.94 73 ASN A C 1
ATOM 541 O O . ASN A 1 73 ? 17.008 13.193 27.987 1.00 87.94 73 ASN A O 1
ATOM 545 N N . LYS A 1 74 ? 15.399 14.522 27.157 1.00 86.81 74 LYS A N 1
ATOM 546 C CA . LYS A 1 74 ? 14.536 13.428 26.714 1.00 86.81 74 LYS A CA 1
ATOM 547 C C . LYS A 1 74 ? 15.236 12.565 25.661 1.00 86.81 74 LYS A C 1
ATOM 549 O O . LYS A 1 74 ? 15.776 13.069 24.683 1.00 86.81 74 LYS A O 1
ATOM 554 N N . GLY A 1 75 ? 15.146 11.249 25.823 1.00 81.12 75 GLY A N 1
ATOM 555 C CA . GLY A 1 75 ? 15.709 10.263 24.904 1.00 81.12 75 GLY A CA 1
ATOM 556 C C . GLY A 1 75 ? 17.106 9.765 25.273 1.00 81.12 75 GLY A C 1
ATOM 557 O O . GLY A 1 75 ? 17.521 8.753 24.702 1.00 81.12 75 GLY A O 1
ATOM 558 N N . ASP A 1 76 ? 17.777 10.388 26.240 1.00 86.31 76 ASP A N 1
ATOM 559 C CA . ASP A 1 76 ? 19.078 9.942 26.740 1.00 86.31 76 ASP A CA 1
ATOM 560 C C . ASP A 1 76 ? 18.951 8.797 27.757 1.00 86.31 76 ASP A C 1
ATOM 562 O O . ASP A 1 76 ? 17.898 8.581 28.366 1.00 86.31 76 ASP A O 1
ATOM 566 N N . TRP A 1 77 ? 20.049 8.063 27.946 1.00 87.31 77 TRP A N 1
ATOM 567 C CA . TRP A 1 77 ? 20.171 7.003 28.946 1.00 87.31 77 TRP A CA 1
ATOM 568 C C . TRP A 1 77 ? 20.873 7.505 30.205 1.00 87.31 77 TRP A C 1
ATOM 570 O O . TRP A 1 77 ? 21.838 8.267 30.136 1.00 87.31 77 TRP A O 1
ATOM 580 N N . LEU A 1 78 ? 20.421 7.016 31.355 1.00 90.31 78 LEU A N 1
ATOM 581 C CA . LEU A 1 78 ? 21.078 7.192 32.647 1.00 90.31 78 LEU A CA 1
ATOM 582 C C . LEU A 1 78 ? 21.210 5.850 33.359 1.00 90.31 78 LEU A C 1
ATOM 584 O O . LEU A 1 78 ? 20.436 4.928 33.089 1.00 90.31 78 LEU A O 1
ATOM 588 N N . SER A 1 79 ? 22.148 5.752 34.298 1.00 90.50 79 SER A N 1
ATOM 589 C CA . SER A 1 79 ? 22.185 4.643 35.254 1.00 90.50 79 SER A CA 1
ATOM 590 C C . SER A 1 79 ? 21.967 5.135 36.674 1.00 90.50 79 SER A C 1
ATOM 592 O O . SER A 1 79 ? 22.604 6.093 37.108 1.00 90.50 79 SER A O 1
ATOM 594 N N . VAL A 1 80 ? 21.092 4.448 37.402 1.00 91.12 80 VAL A N 1
ATOM 595 C CA . VAL A 1 80 ? 20.815 4.686 38.818 1.00 91.12 80 VAL A CA 1
ATOM 596 C C . VAL A 1 80 ? 21.454 3.572 39.624 1.00 91.12 80 VAL A C 1
ATOM 598 O O . VAL A 1 80 ? 21.110 2.408 39.435 1.00 91.12 80 VAL A O 1
ATOM 601 N N . THR A 1 81 ? 22.341 3.927 40.540 1.00 91.44 81 THR A N 1
ATOM 602 C CA . THR A 1 81 ? 22.940 3.013 41.509 1.00 91.44 81 THR A CA 1
ATOM 603 C C . THR A 1 81 ? 22.355 3.291 42.884 1.00 91.44 81 THR A C 1
ATOM 605 O O . THR A 1 81 ? 22.393 4.425 43.359 1.00 91.44 81 THR A O 1
ATOM 608 N N . VAL A 1 82 ? 21.822 2.256 43.526 1.00 90.44 82 VAL A N 1
ATOM 609 C CA . VAL A 1 82 ? 21.336 2.304 44.906 1.00 90.44 82 VAL A CA 1
ATOM 610 C C . VAL A 1 82 ? 22.372 1.662 45.815 1.00 90.44 82 VAL A C 1
ATOM 612 O O . VAL A 1 82 ? 22.754 0.522 45.567 1.00 90.44 82 VAL A O 1
ATOM 615 N N . ASN A 1 83 ? 22.770 2.371 46.875 1.00 89.19 83 ASN A N 1
ATOM 616 C CA . ASN A 1 83 ? 23.764 1.915 47.843 1.00 89.19 83 ASN A CA 1
ATOM 617 C C . ASN A 1 83 ? 23.259 2.029 49.287 1.00 89.19 83 ASN A C 1
ATOM 619 O O . ASN A 1 83 ? 22.670 3.037 49.693 1.00 89.19 83 ASN A O 1
ATOM 623 N N . GLY A 1 84 ? 23.558 1.012 50.098 1.00 82.56 84 GLY A N 1
ATOM 624 C CA . GLY A 1 84 ? 23.348 1.073 51.550 1.00 82.56 84 GLY A CA 1
ATOM 625 C C . GLY A 1 84 ? 21.879 1.115 51.994 1.00 82.56 84 GLY A C 1
ATOM 626 O O . GLY A 1 84 ? 21.589 1.567 53.106 1.00 82.56 84 GLY A O 1
ATOM 627 N N . ILE A 1 85 ? 20.962 0.648 51.140 1.00 87.25 85 ILE A N 1
ATOM 628 C CA . ILE A 1 85 ? 19.559 0.405 51.486 1.00 87.25 85 ILE A CA 1
ATOM 629 C C . ILE A 1 85 ? 19.385 -1.087 51.794 1.00 87.25 85 ILE A C 1
ATOM 631 O O . ILE A 1 85 ? 19.698 -1.950 50.974 1.00 87.25 85 ILE A O 1
ATOM 635 N N . SER A 1 86 ? 18.884 -1.399 52.987 1.00 84.69 86 SER A N 1
ATOM 636 C CA . SER A 1 86 ? 18.514 -2.755 53.395 1.00 84.69 86 SER A CA 1
ATOM 637 C C . SER A 1 86 ? 17.007 -2.970 53.253 1.00 84.69 86 SER A C 1
ATOM 639 O O . SER A 1 86 ? 16.211 -2.150 53.726 1.00 84.69 86 SER A O 1
ATOM 641 N N . GLY A 1 87 ? 16.630 -4.093 52.641 1.00 75.94 87 GLY A N 1
ATOM 642 C CA . GLY A 1 87 ? 15.301 -4.687 52.788 1.00 75.94 87 GLY A CA 1
ATOM 643 C C . GLY A 1 87 ? 15.162 -5.403 54.137 1.00 75.94 87 GLY A C 1
ATOM 644 O O . GLY A 1 87 ? 16.101 -5.427 54.934 1.00 75.94 87 GLY A O 1
ATOM 645 N N . PHE A 1 88 ? 14.000 -6.007 54.390 1.00 63.44 88 PHE A N 1
ATOM 646 C CA . PHE A 1 88 ? 13.747 -6.748 55.637 1.00 63.44 88 PHE A CA 1
ATOM 647 C C . PHE A 1 88 ? 14.700 -7.942 55.854 1.00 63.44 88 PHE A C 1
ATOM 649 O O . PHE A 1 88 ? 15.076 -8.187 56.997 1.00 63.44 88 PHE A O 1
ATOM 656 N N . ASP A 1 89 ? 15.154 -8.609 54.782 1.00 57.25 89 ASP A N 1
ATOM 657 C CA . ASP A 1 89 ? 15.966 -9.841 54.867 1.00 57.25 89 ASP A CA 1
ATOM 658 C C . ASP A 1 89 ? 17.332 -9.779 54.144 1.00 57.25 89 ASP A C 1
ATOM 660 O O . ASP A 1 89 ? 18.081 -10.758 54.157 1.00 57.25 89 ASP A O 1
ATOM 664 N N . ALA A 1 90 ? 17.690 -8.660 53.495 1.00 61.59 90 ALA A N 1
ATOM 665 C CA . ALA A 1 90 ? 18.978 -8.520 52.802 1.00 61.59 90 ALA A CA 1
ATOM 666 C C . ALA A 1 90 ? 19.366 -7.063 52.493 1.00 61.59 90 ALA A C 1
ATOM 668 O O . ALA A 1 90 ? 18.513 -6.212 52.238 1.00 61.59 90 ALA A O 1
ATOM 669 N N . THR A 1 91 ? 20.674 -6.808 52.415 1.00 61.47 91 THR A N 1
ATOM 670 C CA . THR A 1 91 ? 21.265 -5.590 51.831 1.00 61.47 91 THR A CA 1
ATOM 671 C C . THR A 1 91 ? 21.696 -5.893 50.397 1.00 61.47 91 THR A C 1
ATOM 673 O O . THR A 1 91 ? 22.225 -6.976 50.141 1.00 61.47 91 THR A O 1
ATOM 676 N N . GLY A 1 92 ? 21.481 -4.971 49.459 1.00 58.88 92 GLY A N 1
ATOM 677 C CA . GLY A 1 92 ? 21.917 -5.150 48.074 1.00 58.88 92 GLY A CA 1
ATOM 678 C C . GLY A 1 92 ? 22.219 -3.822 47.397 1.00 58.88 92 GLY A C 1
ATOM 679 O O . GLY A 1 92 ? 21.335 -2.972 47.305 1.00 58.88 92 GLY A O 1
ATOM 680 N N . ASP A 1 93 ? 23.449 -3.677 46.909 1.00 71.38 93 ASP A N 1
ATOM 681 C CA . ASP A 1 93 ? 23.834 -2.592 46.011 1.00 71.38 93 ASP A CA 1
ATOM 682 C C . ASP A 1 93 ? 23.493 -3.018 44.577 1.00 71.38 93 ASP A C 1
ATOM 684 O O . ASP A 1 93 ? 23.840 -4.125 44.158 1.00 71.38 93 ASP A O 1
ATOM 688 N N . ASN A 1 94 ? 22.777 -2.178 43.828 1.00 80.81 94 ASN A N 1
ATOM 689 C CA . ASN A 1 94 ? 22.369 -2.504 42.459 1.00 80.81 94 ASN A CA 1
ATOM 690 C C . ASN A 1 94 ? 22.374 -1.271 41.564 1.00 80.81 94 ASN A C 1
ATOM 692 O O . ASN A 1 94 ? 22.014 -0.178 42.000 1.00 80.81 94 ASN A O 1
ATOM 696 N N . THR A 1 95 ? 22.690 -1.490 40.290 1.00 87.12 95 THR A N 1
ATOM 697 C CA . THR A 1 95 ? 22.637 -0.473 39.239 1.00 87.12 95 THR A CA 1
ATOM 698 C C . THR A 1 95 ? 21.591 -0.856 38.196 1.00 87.12 95 THR A C 1
ATOM 700 O O . THR A 1 95 ? 21.543 -2.005 37.760 1.00 87.12 95 THR A O 1
ATOM 703 N N . PHE A 1 96 ? 20.764 0.103 37.782 1.00 86.88 96 PHE A N 1
ATOM 704 C CA . PHE A 1 96 ? 19.739 -0.071 36.753 1.00 86.88 96 PHE A CA 1
ATOM 705 C C . PHE A 1 96 ? 19.821 1.064 35.728 1.00 86.88 96 PHE A C 1
ATOM 707 O O . PHE A 1 96 ? 19.866 2.237 36.103 1.00 86.88 96 PHE A O 1
ATOM 714 N N . ALA A 1 97 ? 19.837 0.728 34.437 1.00 87.19 97 ALA A N 1
ATOM 715 C CA . ALA A 1 97 ? 19.856 1.707 33.354 1.00 87.19 97 ALA A CA 1
ATOM 716 C C . ALA A 1 97 ? 18.435 1.976 32.840 1.00 87.19 97 ALA A C 1
ATOM 718 O O . ALA A 1 97 ? 17.685 1.039 32.579 1.00 87.19 97 ALA A O 1
ATOM 719 N N . THR A 1 98 ? 18.065 3.245 32.672 1.00 84.69 98 THR A N 1
ATOM 720 C CA . THR A 1 98 ? 16.754 3.639 32.134 1.00 84.69 98 THR A CA 1
ATOM 721 C C . THR A 1 98 ? 16.872 4.838 31.197 1.00 84.69 98 THR A C 1
ATOM 723 O O . THR A 1 98 ? 17.860 5.576 31.228 1.00 84.69 98 THR A O 1
ATOM 726 N N . ARG A 1 99 ? 15.865 5.023 30.341 1.00 86.19 99 ARG A N 1
ATOM 727 C CA . ARG A 1 99 ? 15.802 6.096 29.345 1.00 86.19 99 ARG A CA 1
ATOM 728 C C . ARG A 1 99 ? 14.879 7.217 29.820 1.00 86.19 99 ARG A C 1
ATOM 730 O O . ARG A 1 99 ? 13.801 6.955 30.352 1.00 86.19 99 ARG A O 1
ATOM 737 N N . VAL A 1 100 ? 15.272 8.467 29.589 1.00 85.00 100 VAL A N 1
ATOM 738 C CA . VAL A 1 100 ? 14.492 9.658 29.960 1.00 85.00 100 VAL A CA 1
ATOM 739 C C . VAL A 1 100 ? 13.312 9.813 28.999 1.00 85.00 100 VAL A C 1
ATOM 741 O O . VAL A 1 100 ? 13.469 10.309 27.885 1.00 85.00 100 VAL A O 1
ATOM 744 N N . ASN A 1 101 ? 12.119 9.371 29.402 1.00 75.56 101 ASN A N 1
ATOM 745 C CA . ASN A 1 101 ? 10.967 9.251 28.495 1.00 75.56 101 ASN A CA 1
ATOM 746 C C . ASN A 1 101 ? 9.874 10.322 28.696 1.00 75.56 101 ASN A C 1
ATOM 748 O O . ASN A 1 101 ? 8.898 10.346 27.947 1.00 75.56 101 ASN A O 1
ATOM 752 N N . GLY A 1 102 ? 10.042 11.259 29.638 1.00 58.03 102 GLY A N 1
ATOM 753 C CA . GLY A 1 102 ? 9.265 12.511 29.700 1.00 58.03 102 GLY A CA 1
ATOM 754 C C . GLY A 1 102 ? 7.736 12.373 29.827 1.00 58.03 102 GLY A C 1
ATOM 755 O O . GLY A 1 102 ? 7.015 13.286 29.438 1.00 58.03 102 GLY A O 1
ATOM 756 N N . GLY A 1 103 ? 7.209 11.252 30.331 1.00 45.56 103 GLY A N 1
ATOM 757 C CA . GLY A 1 103 ? 5.763 11.003 30.395 1.00 45.56 103 GLY A CA 1
ATOM 758 C C . GLY A 1 103 ? 5.273 10.613 31.789 1.00 45.56 103 GLY A C 1
ATOM 759 O O . GLY A 1 103 ? 5.573 9.523 32.271 1.00 45.56 103 GLY A O 1
ATOM 760 N N . GLY A 1 104 ? 4.456 11.466 32.416 1.00 40.38 104 GLY A N 1
ATOM 761 C CA . GLY A 1 104 ? 3.730 11.200 33.670 1.00 40.38 104 GLY A CA 1
ATOM 762 C C . GLY A 1 104 ? 2.621 10.140 33.536 1.00 40.38 104 GLY A C 1
ATOM 763 O O . GLY A 1 104 ? 1.440 10.438 33.712 1.00 40.38 104 GLY A O 1
ATOM 764 N N . GLY A 1 105 ? 2.989 8.902 33.190 1.00 44.56 105 GLY A N 1
ATOM 765 C CA . GLY A 1 105 ? 2.067 7.790 32.903 1.00 44.56 105 GLY A CA 1
ATOM 766 C C . GLY A 1 105 ? 2.200 6.543 33.791 1.00 44.56 105 GLY A C 1
ATOM 767 O O . GLY A 1 105 ? 1.451 5.587 33.590 1.00 44.56 105 GLY A O 1
ATOM 768 N N . SER A 1 106 ? 3.111 6.522 34.770 1.00 44.94 106 SER A N 1
ATOM 769 C CA . SER A 1 106 ? 3.481 5.294 35.505 1.00 44.94 106 SER A CA 1
ATOM 770 C C . SER A 1 106 ? 2.336 4.666 36.326 1.00 44.94 106 SER A C 1
ATOM 772 O O . SER A 1 106 ? 2.092 3.464 36.209 1.00 44.94 106 SER A O 1
ATOM 774 N N . GLU A 1 107 ? 1.518 5.456 37.036 1.00 42.62 107 GLU A N 1
ATOM 775 C CA . GLU A 1 107 ? 0.372 4.911 37.796 1.00 42.62 107 GLU A CA 1
ATOM 776 C C . GLU A 1 107 ? -0.681 4.216 36.912 1.00 42.62 107 GLU A C 1
ATOM 778 O O . GLU A 1 107 ? -1.410 3.333 37.375 1.00 42.62 107 GLU A O 1
ATOM 783 N N . ARG A 1 108 ? -0.768 4.585 35.625 1.00 43.00 108 ARG A N 1
ATOM 784 C CA . ARG A 1 108 ? -1.688 3.960 34.662 1.00 43.00 108 ARG A CA 1
ATOM 785 C C . ARG A 1 108 ? -1.111 2.697 34.028 1.00 43.00 108 ARG A C 1
ATOM 787 O O . ARG A 1 108 ? -1.881 1.772 33.782 1.00 43.00 108 ARG A O 1
ATOM 794 N N . ASN A 1 109 ? 0.199 2.631 33.801 1.00 45.03 109 ASN A N 1
ATOM 795 C CA . ASN A 1 109 ? 0.827 1.465 33.179 1.00 45.03 109 ASN A CA 1
ATOM 796 C C . ASN A 1 109 ? 0.989 0.295 34.153 1.00 45.03 109 ASN A C 1
ATOM 798 O O . ASN A 1 109 ? 0.677 -0.829 33.781 1.00 45.03 109 ASN A O 1
ATOM 802 N N . ILE A 1 110 ? 1.346 0.537 35.418 1.00 47.06 110 ILE A N 1
ATOM 803 C CA . ILE A 1 110 ? 1.526 -0.556 36.391 1.00 47.06 110 ILE A CA 1
ATOM 804 C C . ILE A 1 110 ? 0.178 -1.195 36.755 1.00 47.06 110 ILE A C 1
ATOM 806 O O . ILE A 1 110 ? 0.048 -2.414 36.719 1.00 47.06 110 ILE A O 1
ATOM 810 N N . ARG A 1 111 ? -0.884 -0.401 36.968 1.00 47.78 111 ARG A N 1
ATOM 811 C CA . ARG A 1 111 ? -2.244 -0.948 37.157 1.00 47.78 111 ARG A CA 1
ATOM 812 C C . ARG A 1 111 ? -2.750 -1.725 35.938 1.00 47.78 111 ARG A C 1
ATOM 814 O O . ARG A 1 111 ? -3.539 -2.646 36.120 1.00 47.78 111 ARG A O 1
ATOM 821 N N . ARG A 1 112 ? -2.331 -1.364 34.719 1.00 47.78 112 ARG A N 1
ATOM 822 C CA . ARG A 1 112 ? -2.663 -2.113 33.494 1.00 47.78 112 ARG A CA 1
ATOM 823 C C . ARG A 1 112 ? -1.904 -3.435 33.426 1.00 47.78 112 ARG A C 1
ATOM 825 O O . ARG A 1 112 ? -2.535 -4.452 33.175 1.00 47.78 112 ARG A O 1
ATOM 832 N N . THR A 1 113 ? -0.604 -3.445 33.716 1.00 50.56 113 THR A N 1
ATOM 833 C CA . THR A 1 113 ? 0.210 -4.669 33.693 1.00 50.56 113 THR A CA 1
ATOM 834 C C . THR A 1 113 ? -0.208 -5.648 34.789 1.00 50.56 113 THR A C 1
ATOM 836 O O . THR A 1 113 ? -0.431 -6.818 34.497 1.00 50.56 113 THR A O 1
ATOM 839 N N . THR A 1 114 ? -0.415 -5.188 36.029 1.00 55.75 114 THR A N 1
ATOM 840 C CA . THR A 1 114 ? -0.878 -6.060 37.122 1.00 55.75 114 THR A CA 1
ATOM 841 C C . THR A 1 114 ? -2.281 -6.607 36.851 1.00 55.75 114 THR A C 1
ATOM 843 O O . THR A 1 114 ? -2.504 -7.793 37.064 1.00 55.75 114 THR A O 1
ATOM 846 N N . ARG A 1 115 ? -3.203 -5.800 36.297 1.00 55.28 115 ARG A N 1
ATOM 847 C CA . ARG A 1 115 ? -4.531 -6.290 35.878 1.00 55.28 115 ARG A CA 1
ATOM 848 C C . ARG A 1 115 ? -4.466 -7.264 34.713 1.00 55.28 115 ARG A C 1
ATOM 850 O O . ARG A 1 115 ? -5.218 -8.219 34.713 1.00 55.28 115 ARG A O 1
ATOM 857 N N . ALA A 1 116 ? -3.589 -7.052 33.735 1.00 54.75 116 ALA A N 1
ATOM 858 C CA . ALA A 1 116 ? -3.436 -7.982 32.618 1.00 54.75 116 ALA A CA 1
ATOM 859 C C . ALA A 1 116 ? -2.931 -9.356 33.089 1.00 54.75 116 ALA A C 1
ATOM 861 O O . ALA A 1 116 ? -3.390 -10.380 32.590 1.00 54.75 116 ALA A O 1
ATOM 862 N N . VAL A 1 117 ? -2.034 -9.383 34.082 1.00 60.09 117 VAL A N 1
ATOM 863 C CA . VAL A 1 117 ? -1.569 -10.627 34.715 1.00 60.09 117 VAL A CA 1
ATOM 864 C C . VAL A 1 117 ? -2.669 -11.254 35.580 1.00 60.09 117 VAL A C 1
ATOM 866 O O . VAL A 1 117 ? -2.887 -12.457 35.501 1.00 60.09 117 VAL A O 1
ATOM 869 N N . GLU A 1 118 ? -3.405 -10.461 36.361 1.00 58.19 118 GLU A N 1
ATOM 870 C CA . GLU A 1 118 ? -4.540 -10.938 37.167 1.00 58.19 118 GLU A CA 1
ATOM 871 C C . GLU A 1 118 ? -5.673 -11.500 36.287 1.00 58.19 118 GLU A C 1
ATOM 873 O O . GLU A 1 118 ? -6.212 -12.567 36.582 1.00 58.19 118 GLU A O 1
ATOM 878 N N . ASP A 1 119 ? -5.972 -10.851 35.159 1.00 55.78 119 ASP A N 1
ATOM 879 C CA . ASP A 1 119 ? -6.934 -11.306 34.152 1.00 55.78 119 ASP A CA 1
ATOM 880 C C . ASP A 1 119 ? -6.474 -12.619 33.493 1.00 55.78 119 ASP A C 1
ATOM 882 O O . ASP A 1 119 ? -7.291 -13.516 33.294 1.00 55.78 119 ASP A O 1
ATOM 886 N N . ALA A 1 120 ? -5.176 -12.769 33.197 1.00 61.00 120 ALA A N 1
ATOM 887 C CA . ALA A 1 120 ? -4.613 -13.989 32.605 1.00 61.00 120 ALA A CA 1
ATOM 888 C C . ALA A 1 120 ? -4.676 -15.209 33.542 1.00 61.00 120 ALA A C 1
ATOM 890 O O . ALA A 1 120 ? -4.691 -16.345 33.074 1.00 61.00 120 ALA A O 1
ATOM 891 N N . VAL A 1 121 ? -4.714 -14.983 34.858 1.00 64.50 121 VAL A N 1
ATOM 892 C CA . VAL A 1 121 ? -4.883 -16.043 35.867 1.00 64.50 121 VAL A CA 1
ATOM 893 C C . VAL A 1 121 ? -6.367 -16.276 36.191 1.00 64.50 121 VAL A C 1
ATOM 895 O O . VAL A 1 121 ? -6.744 -17.384 36.570 1.00 64.50 121 VAL A O 1
ATOM 898 N N . SER A 1 122 ? -7.219 -15.259 36.018 1.00 61.94 122 SER A N 1
ATOM 899 C CA . SER A 1 122 ? -8.654 -15.307 36.350 1.00 61.94 122 SER A CA 1
ATOM 900 C C . SER A 1 122 ? -9.540 -15.842 35.222 1.00 61.94 122 SER A C 1
ATOM 902 O O . SER A 1 122 ? -10.619 -16.369 35.497 1.00 61.94 122 SER A O 1
ATOM 904 N N . PHE A 1 123 ? -9.104 -15.720 33.966 1.00 62.56 123 PHE A N 1
ATOM 905 C CA . PHE A 1 123 ? -9.847 -16.169 32.789 1.00 62.56 123 PHE A CA 1
ATOM 906 C C . PHE A 1 123 ? -9.006 -17.142 31.954 1.00 62.56 123 PHE A C 1
ATOM 908 O O . PHE A 1 123 ? -7.837 -16.860 31.688 1.00 62.56 123 PHE A O 1
ATOM 915 N N . PRO A 1 124 ? -9.571 -18.280 31.511 1.00 65.31 124 PRO A N 1
ATOM 916 C CA . PRO A 1 124 ? -8.825 -19.253 30.730 1.00 65.31 124 PRO A CA 1
ATOM 917 C C . PRO A 1 124 ? -8.363 -18.665 29.387 1.00 65.31 124 PRO A C 1
ATOM 919 O O . PRO A 1 124 ? -9.085 -17.934 28.697 1.00 65.31 124 PRO A O 1
ATOM 922 N N . VAL A 1 125 ? -7.140 -19.020 28.993 1.00 57.81 125 VAL A N 1
ATOM 923 C CA . VAL A 1 125 ? -6.664 -18.823 27.623 1.00 57.81 125 VAL A CA 1
ATOM 924 C C . VAL A 1 125 ? -7.261 -19.946 26.784 1.00 57.81 125 VAL A C 1
ATOM 926 O O . VAL A 1 125 ? -6.881 -21.106 26.925 1.00 57.81 125 VAL A O 1
ATOM 929 N N . LEU A 1 126 ? -8.239 -19.610 25.947 1.00 52.69 126 LEU A N 1
ATOM 930 C CA . LEU A 1 126 ? -8.768 -20.531 24.949 1.00 52.69 126 LEU A CA 1
ATOM 931 C C . LEU A 1 126 ? -7.697 -20.706 23.859 1.00 52.69 126 LEU A C 1
ATOM 933 O O . LEU A 1 126 ? -7.264 -19.721 23.269 1.00 52.69 126 LEU A O 1
ATOM 937 N N . THR A 1 127 ? -7.243 -21.938 23.622 1.00 45.41 127 THR A N 1
ATOM 938 C CA . THR A 1 127 ? -6.200 -22.265 22.628 1.00 45.41 127 THR A CA 1
ATOM 939 C C . THR A 1 127 ? -6.777 -22.856 21.343 1.00 45.41 127 THR A C 1
ATOM 941 O O . THR A 1 127 ? -6.113 -23.654 20.684 1.00 45.41 127 THR A O 1
ATOM 944 N N . GLU A 1 128 ? -8.022 -22.529 20.993 1.00 45.72 128 GLU A N 1
ATOM 945 C CA . GLU A 1 128 ? -8.522 -22.892 19.668 1.00 45.72 128 GLU A CA 1
ATOM 946 C C . GLU A 1 128 ? -7.775 -22.074 18.610 1.00 45.72 128 GLU A C 1
ATOM 948 O O . GLU A 1 128 ? -7.706 -20.848 18.665 1.00 45.72 128 GLU A O 1
ATOM 953 N N . GLU A 1 129 ? -7.149 -22.794 17.685 1.00 36.66 129 GLU A N 1
ATOM 954 C CA . GLU A 1 129 ? -6.368 -22.252 16.583 1.00 36.66 129 GLU A CA 1
ATOM 955 C C . GLU A 1 129 ? -7.320 -21.487 15.647 1.00 36.66 129 GLU A C 1
ATOM 957 O O . GLU A 1 129 ? -8.144 -22.089 14.953 1.00 36.66 129 GLU A O 1
ATOM 962 N N . VAL A 1 130 ? -7.239 -20.152 15.633 1.00 40.00 130 VAL A N 1
ATOM 963 C CA . VAL A 1 130 ? -7.853 -19.341 14.574 1.00 40.00 130 VAL A CA 1
ATOM 964 C C . VAL A 1 130 ? -7.077 -19.670 13.300 1.00 40.00 130 VAL A C 1
ATOM 966 O O . VAL A 1 130 ? -5.970 -19.190 13.075 1.00 40.00 130 VAL A O 1
ATOM 969 N N . GLY A 1 131 ? -7.593 -20.623 12.525 1.00 32.19 131 GLY A N 1
ATOM 970 C CA . GLY A 1 131 ? -6.927 -21.123 11.330 1.00 32.19 131 GLY A CA 1
ATOM 971 C C . GLY A 1 131 ? -6.779 -20.018 10.289 1.00 32.19 131 GLY A C 1
ATOM 972 O O . GLY A 1 131 ? -7.738 -19.701 9.590 1.00 32.19 131 GLY A O 1
ATOM 973 N N . PHE A 1 132 ? -5.569 -19.474 10.166 1.00 34.44 132 PHE A N 1
ATOM 974 C CA . PHE A 1 132 ? -5.217 -18.485 9.153 1.00 34.44 132 PHE A CA 1
ATOM 975 C C . PHE A 1 132 ? -5.450 -19.044 7.743 1.00 34.44 132 PHE A C 1
ATOM 977 O O . PHE A 1 132 ? -4.873 -20.072 7.351 1.00 34.44 132 PHE A O 1
ATOM 984 N N . ALA A 1 133 ? -6.263 -18.341 6.956 1.00 33.16 133 ALA A N 1
ATOM 985 C CA . ALA A 1 133 ? -6.264 -18.507 5.512 1.00 33.16 133 ALA A CA 1
ATOM 986 C C . ALA A 1 133 ? -4.981 -17.858 4.960 1.00 33.16 133 ALA A C 1
ATOM 988 O O . ALA A 1 133 ? -4.689 -16.706 5.295 1.00 33.16 133 ALA A O 1
ATOM 989 N N . PRO A 1 134 ? -4.178 -18.543 4.127 1.00 29.95 134 PRO A N 1
ATOM 990 C CA . PRO A 1 134 ? -3.157 -17.844 3.365 1.00 29.95 134 PRO A CA 1
ATOM 991 C C . PRO A 1 134 ? -3.847 -16.807 2.474 1.00 29.95 134 PRO A C 1
ATOM 993 O O . PRO A 1 134 ? -4.869 -17.088 1.848 1.00 29.95 134 PRO A O 1
ATOM 996 N N . SER A 1 135 ? -3.282 -15.601 2.412 1.00 34.34 135 SER A N 1
ATOM 997 C CA . SER A 1 135 ? -3.750 -14.575 1.483 1.00 34.34 135 SER A CA 1
ATOM 998 C C . SER A 1 135 ? -3.821 -15.171 0.066 1.00 34.34 135 SER A C 1
ATOM 1000 O O . SER A 1 135 ? -2.813 -15.726 -0.385 1.00 34.34 135 SER A O 1
ATOM 1002 N N . PRO A 1 136 ? -4.936 -15.029 -0.679 1.00 35.88 136 PRO A N 1
ATOM 1003 C CA . PRO A 1 136 ? -5.061 -15.548 -2.049 1.00 35.88 136 PRO A CA 1
ATOM 1004 C C . PRO A 1 136 ? -4.077 -14.898 -3.045 1.00 35.88 136 PRO A C 1
ATOM 1006 O O . PRO A 1 136 ? -4.063 -15.244 -4.222 1.00 35.88 136 PRO A O 1
ATOM 1009 N N . LEU A 1 137 ? -3.255 -13.949 -2.579 1.00 35.06 137 LEU A N 1
ATOM 1010 C CA . LEU A 1 137 ? -2.268 -13.188 -3.344 1.00 35.06 137 LEU A CA 1
ATOM 1011 C C . LEU A 1 137 ? -0.813 -13.473 -2.922 1.00 35.06 137 LEU A C 1
ATOM 1013 O O . LEU A 1 137 ? 0.108 -12.848 -3.450 1.00 35.06 137 LEU A O 1
ATOM 1017 N N . ALA A 1 138 ? -0.577 -14.389 -1.977 1.00 35.69 138 ALA A N 1
ATOM 1018 C CA . ALA A 1 138 ? 0.774 -14.801 -1.605 1.00 35.69 138 ALA A CA 1
ATOM 1019 C C . ALA A 1 138 ? 1.320 -15.845 -2.607 1.00 35.69 138 ALA A C 1
ATOM 1021 O O . ALA A 1 138 ? 0.641 -16.840 -2.871 1.00 35.69 138 ALA A O 1
ATOM 1022 N N . PRO A 1 139 ? 2.546 -15.687 -3.148 1.00 30.31 139 PRO A N 1
ATOM 1023 C CA . PRO A 1 139 ? 3.212 -16.768 -3.867 1.00 30.31 139 PRO A CA 1
ATOM 1024 C C . PRO A 1 139 ? 3.438 -17.940 -2.908 1.00 30.31 139 PRO A C 1
ATOM 1026 O O . PRO A 1 139 ? 3.945 -17.751 -1.803 1.00 30.31 139 PRO A O 1
ATOM 1029 N N . SER A 1 140 ? 3.050 -19.141 -3.332 1.00 28.67 140 SER A N 1
ATOM 1030 C CA . SER A 1 140 ? 3.136 -20.373 -2.542 1.00 28.67 140 SER A CA 1
ATOM 1031 C C . SER A 1 140 ? 4.582 -20.662 -2.091 1.00 28.67 140 SER A C 1
ATOM 1033 O O . SER A 1 140 ? 5.445 -20.850 -2.952 1.00 28.67 140 SER A O 1
ATOM 1035 N N . PRO A 1 141 ? 4.889 -20.725 -0.779 1.00 32.28 141 PRO A N 1
ATOM 1036 C CA . PRO A 1 141 ? 6.157 -21.262 -0.295 1.00 32.28 141 PRO A CA 1
ATOM 1037 C C . PRO A 1 141 ? 6.059 -22.791 -0.204 1.00 32.28 141 PRO A C 1
ATOM 1039 O O . PRO A 1 141 ? 5.085 -23.328 0.323 1.00 32.28 141 PRO A O 1
ATOM 1042 N N . GLY A 1 142 ? 7.074 -23.494 -0.714 1.00 34.06 142 GLY A N 1
ATOM 1043 C CA . GLY A 1 142 ? 7.147 -24.956 -0.702 1.00 34.06 142 GLY A CA 1
ATOM 1044 C C . GLY A 1 142 ? 6.961 -25.560 0.697 1.00 34.06 142 GLY A C 1
ATOM 1045 O O . GLY A 1 142 ? 7.578 -25.125 1.668 1.00 34.06 142 GLY A O 1
ATOM 1046 N N . ALA A 1 143 ? 6.100 -26.573 0.784 1.00 31.19 143 ALA A N 1
ATOM 1047 C CA . ALA A 1 143 ? 5.755 -27.266 2.021 1.00 31.19 143 ALA A CA 1
ATOM 1048 C C . ALA A 1 143 ? 6.853 -28.255 2.470 1.00 31.19 143 ALA A C 1
ATOM 1050 O O . ALA A 1 143 ? 7.318 -29.046 1.645 1.00 31.19 143 ALA A O 1
ATOM 1051 N N . PRO A 1 144 ? 7.209 -28.319 3.769 1.00 33.66 144 PRO A N 1
ATOM 1052 C CA . PRO A 1 144 ? 7.877 -29.476 4.346 1.00 33.66 144 PRO A CA 1
ATOM 1053 C C . PRO A 1 144 ? 6.858 -30.525 4.819 1.00 33.66 144 PRO A C 1
ATOM 1055 O O . PRO A 1 144 ? 5.803 -30.218 5.371 1.00 33.66 144 PRO A O 1
ATOM 1058 N N . SER A 1 145 ? 7.211 -31.787 4.600 1.00 39.44 145 SER A N 1
ATOM 1059 C CA . SER A 1 145 ? 6.445 -32.997 4.897 1.00 39.44 145 SER A CA 1
ATOM 1060 C C . SER A 1 145 ? 6.482 -33.416 6.375 1.00 39.44 145 SER A C 1
ATOM 1062 O O . SER A 1 145 ? 7.567 -33.573 6.934 1.00 39.44 145 SER A O 1
ATOM 1064 N N . GLY A 1 146 ? 5.319 -33.742 6.954 1.00 30.50 146 GLY A N 1
ATOM 1065 C CA . GLY A 1 146 ? 5.193 -34.516 8.199 1.00 30.50 146 GLY A CA 1
ATOM 1066 C C . GLY A 1 146 ? 3.736 -34.697 8.662 1.00 30.50 146 GLY A C 1
ATOM 1067 O O . GLY A 1 146 ? 3.049 -33.721 8.926 1.00 30.50 146 GLY A O 1
ATOM 1068 N N . ALA A 1 147 ? 3.265 -35.944 8.762 1.00 36.47 147 ALA A N 1
ATOM 1069 C CA . ALA A 1 147 ? 1.946 -36.383 9.269 1.00 36.47 147 ALA A CA 1
ATOM 1070 C C . ALA A 1 147 ? 2.176 -37.380 10.448 1.00 36.47 147 ALA A C 1
ATOM 1072 O O . ALA A 1 147 ? 3.317 -37.847 10.529 1.00 36.47 147 ALA A O 1
ATOM 1073 N N . PRO A 1 148 ? 1.199 -37.795 11.314 1.00 47.97 148 PRO A N 1
ATOM 1074 C CA . PRO A 1 148 ? -0.234 -37.987 11.004 1.00 47.97 148 PRO A CA 1
ATOM 1075 C C . PRO A 1 148 ? -1.296 -37.760 12.124 1.00 47.97 148 PRO A C 1
ATOM 1077 O O . PRO A 1 148 ? -1.044 -37.898 13.316 1.00 47.97 148 PRO A O 1
ATOM 1080 N N . GLY A 1 149 ? -2.557 -37.560 11.709 1.00 34.16 149 GLY A N 1
ATOM 1081 C CA . GLY A 1 149 ? -3.762 -37.733 12.537 1.00 34.16 149 GLY A CA 1
ATOM 1082 C C . GLY A 1 149 ? -5.038 -37.527 11.709 1.00 34.16 149 GLY A C 1
ATOM 1083 O O . GLY A 1 149 ? -5.189 -36.496 11.072 1.00 34.16 149 GLY A O 1
ATOM 1084 N N . SER A 1 150 ? -5.964 -38.488 11.676 1.00 45.59 150 SER A N 1
ATOM 1085 C CA . SER A 1 150 ? -7.148 -38.517 10.788 1.00 45.59 150 SER A CA 1
ATOM 1086 C C . SER A 1 150 ? -8.216 -37.434 11.039 1.00 45.59 150 SER A C 1
ATOM 1088 O O . SER A 1 150 ? -9.149 -37.324 10.248 1.00 45.59 150 SER A O 1
ATOM 1090 N N . ALA A 1 151 ? -8.060 -36.584 12.060 1.00 46.91 151 ALA A N 1
ATOM 1091 C CA . ALA A 1 151 ? -8.804 -35.323 12.186 1.00 46.91 151 ALA A CA 1
ATOM 1092 C C . ALA A 1 151 ? -8.306 -34.251 11.192 1.00 46.91 151 ALA A C 1
ATOM 1094 O O . ALA A 1 151 ? -9.058 -33.365 10.787 1.00 46.91 151 ALA A O 1
ATOM 1095 N N . ALA A 1 152 ? -7.055 -34.372 10.736 1.00 52.75 152 ALA A N 1
ATOM 1096 C CA . ALA A 1 152 ? -6.429 -33.421 9.833 1.00 52.75 152 ALA A CA 1
ATOM 1097 C C . ALA A 1 152 ? -7.059 -33.438 8.439 1.00 52.75 152 ALA A C 1
ATOM 1099 O O . ALA A 1 152 ? -7.122 -32.397 7.814 1.00 52.75 152 ALA A O 1
ATOM 1100 N N . LEU A 1 153 ? -7.571 -34.570 7.943 1.00 51.81 153 LEU A N 1
ATOM 1101 C CA . LEU A 1 153 ? -8.117 -34.640 6.580 1.00 51.81 153 LEU A CA 1
ATOM 1102 C C . LEU A 1 153 ? -9.429 -33.858 6.445 1.00 51.81 153 LEU A C 1
ATOM 1104 O O . LEU A 1 153 ? -9.606 -33.137 5.471 1.00 51.81 153 LEU A O 1
ATOM 1108 N N . GLY A 1 154 ? -10.309 -33.933 7.448 1.00 59.34 154 GLY A N 1
ATOM 1109 C CA . GLY A 1 154 ? -11.529 -33.123 7.495 1.00 59.34 154 GLY A CA 1
ATOM 1110 C C . GLY A 1 154 ? -11.220 -31.628 7.587 1.00 59.34 154 GLY A C 1
ATOM 1111 O O . GLY A 1 154 ? -11.801 -30.842 6.843 1.00 59.34 154 GLY A O 1
ATOM 1112 N N . ALA A 1 155 ? -10.254 -31.239 8.423 1.00 57.44 155 ALA A N 1
ATOM 1113 C CA . ALA A 1 155 ? -9.792 -29.855 8.531 1.00 57.44 155 ALA A CA 1
ATOM 1114 C C . ALA A 1 155 ? -9.081 -29.369 7.253 1.00 57.44 155 ALA A C 1
ATOM 1116 O O . ALA A 1 155 ? -9.333 -28.260 6.801 1.00 57.44 155 ALA A O 1
ATOM 1117 N N . VAL A 1 156 ? -8.262 -30.213 6.622 1.00 61.72 156 VAL A N 1
ATOM 1118 C CA . VAL A 1 156 ? -7.559 -29.930 5.360 1.00 61.72 156 VAL A CA 1
ATOM 1119 C C . VAL A 1 156 ? -8.544 -29.789 4.206 1.00 61.72 156 VAL A C 1
ATOM 1121 O O . VAL A 1 156 ? -8.401 -28.871 3.411 1.00 61.72 156 VAL A O 1
ATOM 1124 N N . VAL A 1 157 ? -9.567 -30.643 4.126 1.00 65.31 157 VAL A N 1
ATOM 1125 C CA . VAL A 1 157 ? -10.632 -30.524 3.120 1.00 65.31 157 VAL A CA 1
ATOM 1126 C C . VAL A 1 157 ? -11.468 -29.277 3.380 1.00 65.31 157 VAL A C 1
ATOM 1128 O O . VAL A 1 157 ? -11.732 -28.528 2.450 1.00 65.31 157 VAL A O 1
ATOM 1131 N N . THR A 1 158 ? -11.840 -29.008 4.631 1.00 65.12 158 THR A N 1
ATOM 1132 C CA . THR A 1 158 ? -12.613 -27.810 4.999 1.00 65.12 158 THR A CA 1
ATOM 1133 C C . THR A 1 158 ? -11.842 -26.532 4.676 1.00 65.12 158 THR A C 1
ATOM 1135 O O . THR A 1 158 ? -12.414 -25.592 4.130 1.00 65.12 158 THR A O 1
ATOM 1138 N N . LYS A 1 159 ? -10.532 -26.533 4.942 1.00 58.66 159 LYS A N 1
ATOM 1139 C CA . LYS A 1 159 ? -9.602 -25.465 4.582 1.00 58.66 159 LYS A CA 1
ATOM 1140 C C . LYS A 1 159 ? -9.491 -25.310 3.068 1.00 58.66 159 LYS A C 1
ATOM 1142 O O . LYS A 1 159 ? -9.797 -24.245 2.564 1.00 58.66 159 LYS A O 1
ATOM 1147 N N . ALA A 1 160 ? -9.181 -26.378 2.335 1.00 63.44 160 ALA A N 1
ATOM 1148 C CA . ALA A 1 160 ? -9.051 -26.337 0.879 1.00 63.44 160 ALA A CA 1
ATOM 1149 C C . ALA A 1 160 ? -10.352 -25.897 0.183 1.00 63.44 160 ALA A C 1
ATOM 1151 O O . ALA A 1 160 ? -10.321 -25.150 -0.790 1.00 63.44 160 ALA A O 1
ATOM 1152 N N . VAL A 1 161 ? -11.509 -26.327 0.691 1.00 70.88 161 VAL A N 1
ATOM 1153 C CA . VAL A 1 161 ? -12.819 -25.889 0.194 1.00 70.88 161 VAL A CA 1
ATOM 1154 C C . VAL A 1 161 ? -13.052 -24.413 0.515 1.00 70.88 161 VAL A C 1
ATOM 1156 O O . VAL A 1 161 ? -13.522 -23.680 -0.353 1.00 70.88 161 VAL A O 1
ATOM 1159 N N . GLY A 1 162 ? -12.692 -23.959 1.717 1.00 62.88 162 GLY A N 1
ATOM 1160 C CA . GLY A 1 162 ? -12.737 -22.544 2.081 1.00 62.88 162 GLY A CA 1
ATOM 1161 C C . GLY A 1 162 ? -11.834 -21.674 1.205 1.00 62.88 162 GLY A C 1
ATOM 1162 O O . GLY A 1 162 ? -12.281 -20.635 0.723 1.00 62.88 162 GLY A O 1
ATOM 1163 N N . ASP A 1 163 ? -10.620 -22.148 0.922 1.00 58.78 163 ASP A N 1
ATOM 1164 C CA . ASP A 1 163 ? -9.616 -21.480 0.089 1.00 58.78 163 ASP A CA 1
ATOM 1165 C C . ASP A 1 163 ? -10.097 -21.337 -1.366 1.00 58.78 163 ASP A C 1
ATOM 1167 O O . ASP A 1 163 ? -9.976 -20.275 -1.976 1.00 58.78 163 ASP A O 1
ATOM 1171 N N . VAL A 1 164 ? -10.698 -22.393 -1.926 1.00 68.62 164 VAL A N 1
ATOM 1172 C CA . VAL A 1 164 ? -11.207 -22.403 -3.309 1.00 68.62 164 VAL A CA 1
ATOM 1173 C C . VAL A 1 164 ? -12.487 -21.574 -3.448 1.00 68.62 164 VAL A C 1
ATOM 1175 O O . VAL A 1 164 ? -12.706 -20.928 -4.476 1.00 68.62 164 VAL A O 1
ATOM 1178 N N . LEU A 1 165 ? -13.354 -21.583 -2.435 1.00 71.69 165 LEU A N 1
ATOM 1179 C CA . LEU A 1 165 ? -14.667 -20.945 -2.515 1.00 71.69 165 LEU A CA 1
ATOM 1180 C C . LEU A 1 165 ? -14.709 -19.528 -1.932 1.00 71.69 165 LEU A C 1
ATOM 1182 O O . LEU A 1 165 ? -15.690 -18.827 -2.167 1.00 71.69 165 LEU A O 1
ATOM 1186 N N . GLY A 1 166 ? -13.682 -19.095 -1.190 1.00 57.72 166 GLY A N 1
ATOM 1187 C CA . GLY A 1 166 ? -13.695 -17.826 -0.453 1.00 57.72 166 GLY A CA 1
ATOM 1188 C C . GLY A 1 166 ? -14.870 -17.742 0.526 1.00 57.72 166 GLY A C 1
ATOM 1189 O O . GLY A 1 166 ? -15.485 -16.688 0.683 1.00 57.72 166 GLY A O 1
ATOM 1190 N N . TRP A 1 167 ? -15.256 -18.884 1.100 1.00 68.25 167 TRP A N 1
ATOM 1191 C CA . TRP A 1 167 ? -16.469 -19.057 1.897 1.00 68.25 167 TRP A CA 1
ATOM 1192 C C . TRP A 1 167 ? -16.221 -20.059 3.026 1.00 68.25 167 TRP A C 1
ATOM 1194 O O . TRP A 1 167 ? -15.695 -21.145 2.791 1.00 68.25 167 TRP A O 1
ATOM 1204 N N . LYS A 1 168 ? -16.620 -19.721 4.258 1.00 58.19 168 LYS A N 1
ATOM 1205 C CA . LYS A 1 168 ? -16.440 -20.603 5.420 1.00 58.19 168 LYS A CA 1
ATOM 1206 C C . LYS A 1 168 ? -17.513 -21.690 5.437 1.00 58.19 168 LYS A C 1
ATOM 1208 O O . LYS A 1 168 ? -18.700 -21.390 5.554 1.00 58.19 168 LYS A O 1
ATOM 1213 N N . VAL A 1 169 ? -17.076 -22.946 5.366 1.00 67.38 169 VAL A N 1
ATOM 1214 C CA . VAL A 1 169 ? -17.960 -24.118 5.351 1.00 67.38 169 VAL A CA 1
ATOM 1215 C C . VAL A 1 169 ? -18.735 -24.229 6.661 1.00 67.38 169 VAL A C 1
ATOM 1217 O O . VAL A 1 169 ? -18.144 -24.347 7.734 1.00 67.38 169 VAL A O 1
ATOM 1220 N N . LYS A 1 170 ? -20.068 -24.224 6.565 1.00 69.31 170 LYS A N 1
ATOM 1221 C CA . LYS A 1 170 ? -20.984 -24.535 7.670 1.00 69.31 170 LYS A CA 1
ATOM 1222 C C . LYS A 1 170 ? -21.648 -25.884 7.411 1.00 69.31 170 LYS A C 1
ATOM 1224 O O . LYS A 1 170 ? -22.073 -26.156 6.289 1.00 69.31 170 LYS A O 1
ATOM 1229 N N . ALA A 1 171 ? -21.729 -26.728 8.438 1.00 63.12 171 ALA A N 1
ATOM 1230 C CA . ALA A 1 171 ? -22.240 -28.098 8.319 1.00 63.12 171 ALA A CA 1
ATOM 1231 C C . ALA A 1 171 ? -23.734 -28.170 7.931 1.00 63.12 171 ALA A C 1
ATOM 1233 O O . ALA A 1 171 ? -24.202 -29.208 7.472 1.00 63.12 171 ALA A O 1
ATOM 1234 N N . ASP A 1 172 ? -24.466 -27.071 8.096 1.00 69.19 172 ASP A N 1
ATOM 1235 C CA . ASP A 1 172 ? -25.910 -26.937 7.915 1.00 69.19 172 ASP A CA 1
ATOM 1236 C C . ASP A 1 172 ? -26.319 -26.002 6.755 1.00 69.19 172 ASP A C 1
ATOM 1238 O O . ASP A 1 172 ? -27.510 -25.794 6.528 1.00 69.19 172 ASP A O 1
ATOM 1242 N N . ASP A 1 173 ? -25.367 -25.489 5.962 1.00 63.28 173 ASP A N 1
ATOM 1243 C CA . ASP A 1 173 ? -25.631 -24.510 4.892 1.00 63.28 173 ASP A CA 1
ATOM 1244 C C . ASP A 1 173 ? -25.323 -25.045 3.480 1.00 63.28 173 ASP A C 1
ATOM 1246 O O . ASP A 1 173 ? -24.463 -24.547 2.745 1.00 63.28 173 ASP A O 1
ATOM 1250 N N . ALA A 1 174 ? -26.057 -26.081 3.065 1.00 70.62 174 ALA A N 1
ATOM 1251 C CA . ALA A 1 174 ? -25.910 -26.668 1.729 1.00 70.62 174 ALA A CA 1
ATOM 1252 C C . ALA A 1 174 ? -26.242 -25.673 0.596 1.00 70.62 174 ALA A C 1
ATOM 1254 O O . ALA A 1 174 ? -25.685 -25.758 -0.500 1.00 70.62 174 ALA A O 1
ATOM 1255 N N . LYS A 1 175 ? -27.139 -24.712 0.851 1.00 64.69 175 LYS A N 1
ATOM 1256 C CA . LYS A 1 175 ? -27.531 -23.692 -0.130 1.00 64.69 175 LYS A CA 1
ATOM 1257 C C . LYS A 1 175 ? -26.426 -22.647 -0.312 1.00 64.69 175 LYS A C 1
ATOM 1259 O O . LYS A 1 175 ? -26.129 -22.287 -1.451 1.00 64.69 175 LYS A O 1
ATOM 1264 N N . GLY A 1 176 ? -25.797 -22.210 0.780 1.00 59.84 176 GLY A N 1
ATOM 1265 C CA . GLY A 1 176 ? -24.626 -21.336 0.762 1.00 59.84 176 GLY A CA 1
ATOM 1266 C C . GLY A 1 176 ? -23.440 -21.972 0.043 1.00 59.84 176 GLY A C 1
ATOM 1267 O O . GLY A 1 176 ? -22.825 -21.318 -0.797 1.00 59.84 176 GLY A O 1
ATOM 1268 N N . PHE A 1 177 ? -23.199 -23.269 0.256 1.00 73.12 177 PHE A N 1
ATOM 1269 C CA . PHE A 1 177 ? -22.148 -24.012 -0.447 1.00 73.12 177 PHE A CA 1
ATOM 1270 C C . PHE A 1 177 ? -22.337 -24.014 -1.974 1.00 73.12 177 PHE A C 1
ATOM 1272 O O . PHE A 1 177 ? -21.418 -23.670 -2.716 1.00 73.12 177 PHE A O 1
ATOM 1279 N N . VAL A 1 178 ? -23.539 -24.344 -2.464 1.00 75.12 178 VAL A N 1
ATOM 1280 C CA . VAL A 1 178 ? -23.838 -24.343 -3.911 1.00 75.12 178 VAL A CA 1
ATOM 1281 C C . VAL A 1 178 ? -23.749 -22.929 -4.498 1.00 75.12 178 VAL A C 1
ATOM 1283 O O . VAL A 1 178 ? -23.253 -22.750 -5.611 1.00 75.12 178 VAL A O 1
ATOM 1286 N N . GLY A 1 179 ? -24.184 -21.912 -3.748 1.00 68.19 179 GLY A N 1
ATOM 1287 C CA . GLY A 1 179 ? -24.028 -20.510 -4.141 1.00 68.19 179 GLY A CA 1
ATOM 1288 C C . GLY A 1 179 ? -22.562 -20.078 -4.237 1.00 68.19 179 GLY A C 1
ATOM 1289 O O . GLY A 1 179 ? -22.188 -19.366 -5.167 1.00 68.19 179 GLY A O 1
ATOM 1290 N N . ALA A 1 180 ? -21.715 -20.542 -3.316 1.00 64.06 180 ALA A N 1
ATOM 1291 C CA . ALA A 1 180 ? -20.279 -20.299 -3.353 1.00 64.06 180 ALA A CA 1
ATOM 1292 C C . ALA A 1 180 ? -19.616 -20.966 -4.562 1.00 64.06 180 ALA A C 1
ATOM 1294 O O . ALA A 1 180 ? -18.856 -20.320 -5.278 1.00 64.06 180 ALA A O 1
ATOM 1295 N N . LEU A 1 181 ? -19.989 -22.210 -4.855 1.00 76.12 181 LEU A N 1
ATOM 1296 C CA . LEU A 1 181 ? -19.448 -22.976 -5.974 1.00 76.12 181 LEU A CA 1
ATOM 1297 C C . LEU A 1 181 ? -19.796 -22.362 -7.337 1.00 76.12 181 LEU A C 1
ATOM 1299 O O . LEU A 1 181 ? -18.915 -22.190 -8.173 1.00 76.12 181 LEU A O 1
ATOM 1303 N N . ASN A 1 182 ? -21.050 -21.948 -7.535 1.00 73.75 182 ASN A N 1
ATOM 1304 C CA . ASN A 1 182 ? -21.475 -21.285 -8.774 1.00 73.75 182 ASN A CA 1
ATOM 1305 C C . ASN A 1 182 ? -20.868 -19.885 -8.955 1.00 73.75 182 ASN A C 1
ATOM 1307 O O . ASN A 1 182 ? -20.795 -19.393 -10.076 1.00 73.75 182 ASN A O 1
ATOM 1311 N N . ALA A 1 183 ? -20.454 -19.235 -7.866 1.00 60.34 183 ALA A N 1
ATOM 1312 C CA . ALA A 1 183 ? -19.790 -17.936 -7.922 1.00 60.34 183 ALA A CA 1
ATOM 1313 C C . ALA A 1 183 ? -18.282 -18.052 -8.196 1.00 60.34 183 ALA A C 1
ATOM 1315 O O . ALA A 1 183 ? -17.708 -17.163 -8.815 1.00 60.34 183 ALA A O 1
ATOM 1316 N N . SER A 1 184 ? -17.639 -19.126 -7.727 1.00 70.25 184 SER A N 1
ATOM 1317 C CA . SER A 1 184 ? -16.188 -19.322 -7.856 1.00 70.25 184 SER A CA 1
ATOM 1318 C C . SER A 1 184 ? -15.773 -20.069 -9.126 1.00 70.25 184 SER A C 1
ATOM 1320 O O . SER A 1 184 ? -14.584 -20.125 -9.432 1.00 70.25 184 SER A O 1
ATOM 1322 N N . PHE A 1 185 ? -16.715 -20.657 -9.869 1.00 81.50 185 PHE A N 1
ATOM 1323 C CA . PHE A 1 185 ? -16.434 -21.380 -11.109 1.00 81.50 185 PHE A CA 1
ATOM 1324 C C . PHE A 1 185 ? -17.346 -20.909 -12.237 1.00 81.50 185 PHE A C 1
ATOM 1326 O O . PHE A 1 185 ? -18.567 -21.031 -12.159 1.00 81.50 185 PHE A O 1
ATOM 1333 N N . THR A 1 186 ? -16.745 -20.433 -13.325 1.00 78.00 186 THR A N 1
ATOM 1334 C CA . THR A 1 186 ? -17.468 -20.027 -14.535 1.00 78.00 186 THR A CA 1
ATOM 1335 C C . THR A 1 186 ? -17.255 -21.057 -15.639 1.00 78.00 186 THR A C 1
ATOM 1337 O O . THR A 1 186 ? -16.128 -21.459 -15.928 1.00 78.00 186 THR A O 1
ATOM 1340 N N . GLY A 1 187 ? -18.348 -21.542 -16.229 1.00 79.06 187 GLY A N 1
ATOM 1341 C CA . GLY A 1 187 ? -18.303 -22.519 -17.317 1.00 79.06 187 GLY A CA 1
ATOM 1342 C C . GLY A 1 187 ? -18.246 -21.833 -18.679 1.00 79.06 187 GLY A C 1
ATOM 1343 O O . GLY A 1 187 ? -19.125 -21.029 -18.986 1.00 79.06 187 GLY A O 1
ATOM 1344 N N . SER A 1 188 ? -17.269 -22.180 -19.515 1.00 75.19 188 SER A N 1
ATOM 1345 C CA . SER A 1 188 ? -17.220 -21.785 -20.924 1.00 75.19 188 SER A CA 1
ATOM 1346 C C . SER A 1 188 ? -17.208 -23.016 -21.842 1.00 75.19 188 SER A C 1
ATOM 1348 O O . SER A 1 188 ? -16.579 -24.031 -21.527 1.00 75.19 188 SER A O 1
ATOM 1350 N N . PRO A 1 189 ? -17.934 -22.987 -22.974 1.00 69.50 189 PRO A N 1
ATOM 1351 C CA . PRO A 1 189 ? -17.867 -24.058 -23.956 1.00 69.50 189 PRO A CA 1
ATOM 1352 C C . PRO A 1 189 ? -16.542 -23.971 -24.722 1.00 69.50 189 PRO A C 1
ATOM 1354 O O . PRO A 1 189 ? -16.276 -22.983 -25.403 1.00 69.50 189 PRO A O 1
ATOM 1357 N N . VAL A 1 190 ? -15.730 -25.022 -24.627 1.00 77.19 190 VAL A N 1
ATOM 1358 C CA . VAL A 1 190 ? -14.470 -25.177 -25.364 1.00 77.19 190 VAL A CA 1
ATOM 1359 C C . VAL A 1 190 ? -14.481 -26.558 -26.014 1.00 77.19 190 VAL A C 1
ATOM 1361 O O . VAL A 1 190 ? -14.642 -27.569 -25.331 1.00 77.19 190 VAL A O 1
ATOM 1364 N N . ASP A 1 191 ? -14.380 -26.600 -27.343 1.00 71.38 191 ASP A N 1
ATOM 1365 C CA . ASP A 1 191 ? -14.291 -27.832 -28.143 1.00 71.38 191 ASP A CA 1
ATOM 1366 C C . ASP A 1 191 ? -15.334 -28.915 -27.792 1.00 71.38 191 ASP A C 1
ATOM 1368 O O . ASP A 1 191 ? -15.029 -30.096 -27.617 1.00 71.38 191 ASP A O 1
ATOM 1372 N N . GLY A 1 192 ? -16.605 -28.515 -27.668 1.00 82.88 192 GLY A N 1
ATOM 1373 C CA . GLY A 1 192 ? -17.716 -29.443 -27.416 1.00 82.88 192 GLY A CA 1
ATOM 1374 C C . GLY A 1 192 ? -17.795 -29.990 -25.984 1.00 82.88 192 GLY A C 1
ATOM 1375 O O . GLY A 1 192 ? -18.571 -30.912 -25.728 1.00 82.88 192 GLY A O 1
ATOM 1376 N N . ARG A 1 193 ? -17.028 -29.431 -25.039 1.00 66.44 193 ARG A N 1
ATOM 1377 C CA . ARG A 1 193 ? -17.126 -29.702 -23.596 1.00 66.44 193 ARG A CA 1
ATOM 1378 C C . ARG A 1 193 ? -17.270 -28.391 -22.822 1.00 66.44 193 ARG A C 1
ATOM 1380 O O . ARG A 1 193 ? -16.866 -27.335 -23.296 1.00 66.44 193 ARG A O 1
ATOM 1387 N N . ILE A 1 194 ? -17.866 -28.454 -21.633 1.00 82.00 194 ILE A N 1
ATOM 1388 C CA . ILE A 1 194 ? -17.902 -27.308 -20.715 1.00 82.00 194 ILE A CA 1
ATOM 1389 C C . ILE A 1 194 ? -16.620 -27.354 -19.884 1.00 82.00 194 ILE A C 1
ATOM 1391 O O . ILE A 1 194 ? -16.432 -28.278 -19.092 1.00 82.00 194 ILE A O 1
ATOM 1395 N N . ALA A 1 195 ? -15.736 -26.384 -20.095 1.00 73.12 195 ALA A N 1
ATOM 1396 C CA . ALA A 1 195 ? -14.570 -26.158 -19.256 1.00 73.12 195 ALA A CA 1
ATOM 1397 C C . ALA A 1 195 ? -14.957 -25.193 -18.130 1.00 73.12 195 ALA A C 1
ATOM 1399 O O . ALA A 1 195 ? -15.575 -24.163 -18.385 1.00 73.12 195 ALA A O 1
ATOM 1400 N N . TYR A 1 196 ? -14.620 -25.530 -16.887 1.00 76.75 196 TYR A N 1
ATOM 1401 C CA . TYR A 1 196 ? -14.856 -24.660 -15.737 1.00 76.75 196 TYR A CA 1
ATOM 1402 C C . TYR A 1 196 ? -13.554 -23.969 -15.352 1.00 76.75 196 TYR A C 1
ATOM 1404 O O . TYR A 1 196 ? -12.587 -24.634 -14.981 1.00 76.75 196 TYR A O 1
ATOM 1412 N N . ASN A 1 197 ? -13.546 -22.641 -15.421 1.00 74.50 197 ASN A N 1
ATOM 1413 C CA . ASN A 1 197 ? -12.440 -21.823 -14.952 1.00 74.50 197 ASN A CA 1
ATOM 1414 C C . ASN A 1 197 ? -12.708 -21.401 -13.511 1.00 74.50 197 ASN A C 1
ATOM 1416 O O . ASN A 1 197 ? -13.761 -20.839 -13.200 1.00 74.50 197 ASN A O 1
ATOM 1420 N N . TRP A 1 198 ? -11.749 -21.690 -12.636 1.00 72.50 198 TRP A N 1
ATOM 1421 C CA . TRP A 1 198 ? -11.776 -21.213 -11.263 1.00 72.50 198 TRP A CA 1
ATOM 1422 C C . TRP A 1 198 ? -11.421 -19.725 -11.224 1.00 72.50 198 TRP A C 1
ATOM 1424 O O . TRP A 1 198 ? -10.369 -19.315 -11.714 1.00 72.50 198 TRP A O 1
ATOM 1434 N N . THR A 1 199 ? -12.299 -18.929 -10.628 1.00 57.41 199 THR A N 1
ATOM 1435 C CA . THR A 1 199 ? -12.105 -17.505 -10.359 1.00 57.41 199 THR A CA 1
ATOM 1436 C C . THR A 1 199 ? -12.124 -17.305 -8.845 1.00 57.41 199 THR A C 1
ATOM 1438 O O . THR A 1 199 ? -13.174 -17.519 -8.230 1.00 57.41 199 THR A O 1
ATOM 1441 N N . PRO A 1 200 ? -10.998 -16.906 -8.220 1.00 52.84 200 PRO A N 1
ATOM 1442 C CA . PRO A 1 200 ? -10.980 -16.580 -6.801 1.00 52.84 200 PRO A CA 1
ATOM 1443 C C . PRO A 1 200 ? -12.054 -15.534 -6.497 1.00 52.84 200 PRO A C 1
ATOM 1445 O O . PRO A 1 200 ? -12.243 -14.601 -7.281 1.00 52.84 200 P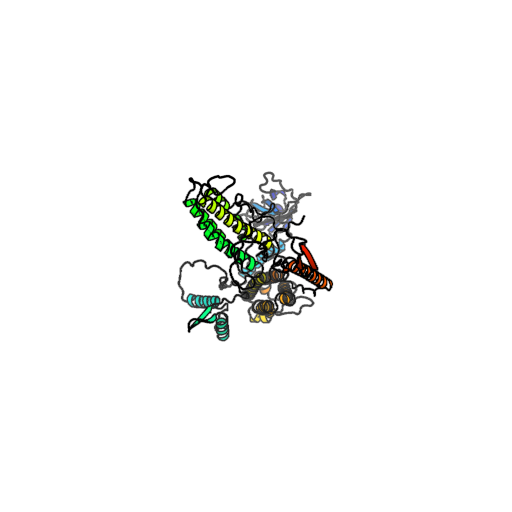RO A O 1
ATOM 1448 N N . ARG A 1 201 ? -12.718 -15.633 -5.338 1.00 50.94 201 ARG A N 1
ATOM 1449 C CA . ARG A 1 201 ? -13.529 -14.527 -4.808 1.00 50.94 201 ARG A CA 1
ATOM 1450 C C . ARG A 1 201 ? -12.606 -13.401 -4.337 1.00 50.94 201 ARG A C 1
ATOM 1452 O O . ARG A 1 201 ? -12.445 -13.151 -3.150 1.00 50.94 201 ARG A O 1
ATOM 1459 N N . THR A 1 202 ? -11.948 -12.735 -5.273 1.00 38.81 202 THR A N 1
ATOM 1460 C CA . THR A 1 202 ? -11.333 -11.435 -5.041 1.00 38.81 202 THR A CA 1
ATOM 1461 C C . THR A 1 202 ? -12.410 -10.378 -5.220 1.00 38.81 202 THR A C 1
ATOM 1463 O O . THR A 1 202 ? -12.989 -10.261 -6.292 1.00 38.81 202 THR A O 1
ATOM 1466 N N . TYR A 1 203 ? -12.656 -9.588 -4.175 1.00 39.66 203 TYR A N 1
ATOM 1467 C CA . TYR A 1 203 ? -13.593 -8.454 -4.179 1.00 39.66 203 TYR A CA 1
ATOM 1468 C C . TYR A 1 203 ? -13.156 -7.290 -5.089 1.00 39.66 203 TYR A C 1
ATOM 1470 O O . TYR A 1 203 ? -13.875 -6.299 -5.219 1.00 39.66 203 TYR A O 1
ATOM 1478 N N . ALA A 1 204 ? -11.996 -7.407 -5.742 1.00 33.50 204 ALA A N 1
ATOM 1479 C CA . ALA A 1 204 ? -11.609 -6.532 -6.830 1.00 33.50 204 ALA A CA 1
ATOM 1480 C C . ALA A 1 204 ? -12.445 -6.880 -8.067 1.00 33.50 204 ALA A C 1
ATOM 1482 O O . ALA A 1 204 ? -12.369 -7.994 -8.585 1.00 33.50 204 ALA A O 1
ATOM 1483 N N . VAL A 1 205 ? -13.209 -5.899 -8.553 1.00 33.81 205 VAL A N 1
ATOM 1484 C CA . VAL A 1 205 ? -13.719 -5.891 -9.926 1.00 33.81 205 VAL A CA 1
ATOM 1485 C C . VAL A 1 205 ? -12.561 -6.299 -10.836 1.00 33.81 205 VAL A C 1
ATOM 1487 O O . VAL A 1 205 ? -11.518 -5.641 -10.836 1.00 33.81 205 VAL A O 1
ATOM 1490 N N . GLN A 1 206 ? -12.725 -7.404 -11.567 1.00 32.88 206 GLN A N 1
ATOM 1491 C CA . GLN A 1 206 ? -11.845 -7.739 -12.679 1.00 32.88 206 GLN A CA 1
ATOM 1492 C C . GLN A 1 206 ? -11.968 -6.607 -13.697 1.00 32.88 206 GLN A C 1
ATOM 1494 O O . GLN A 1 206 ? -12.862 -6.586 -14.537 1.00 32.88 206 GLN A O 1
ATOM 1499 N N . THR A 1 207 ? -11.087 -5.622 -13.594 1.00 39.44 207 THR A N 1
ATOM 1500 C CA . THR A 1 207 ? -10.721 -4.818 -14.746 1.00 39.44 207 THR A CA 1
ATOM 1501 C C . THR A 1 207 ? -9.863 -5.690 -15.645 1.00 39.44 207 THR A C 1
ATOM 1503 O O . THR A 1 207 ? -9.001 -6.426 -15.166 1.00 39.44 207 THR A O 1
ATOM 1506 N N . ASP A 1 208 ? -10.132 -5.603 -16.943 1.00 35.16 208 ASP A N 1
ATOM 1507 C CA . ASP A 1 208 ? -9.688 -6.485 -18.034 1.00 35.16 208 ASP A CA 1
ATOM 1508 C C . ASP A 1 208 ? -8.154 -6.669 -18.172 1.00 35.16 208 ASP A C 1
ATOM 1510 O O . ASP A 1 208 ? -7.674 -7.444 -18.992 1.00 35.16 208 ASP A O 1
ATOM 1514 N N . LEU A 1 209 ? -7.356 -5.995 -17.336 1.00 35.75 209 LEU A N 1
ATOM 1515 C CA . LEU A 1 209 ? -5.939 -6.274 -17.117 1.00 35.75 209 LEU A CA 1
ATOM 1516 C C . LEU A 1 209 ? -5.733 -6.810 -15.690 1.00 35.75 209 LEU A C 1
ATOM 1518 O O . LEU A 1 209 ? -5.693 -6.050 -14.726 1.00 35.75 209 LEU A O 1
ATOM 1522 N N . ALA A 1 210 ? -5.587 -8.132 -15.579 1.00 38.91 210 ALA A N 1
ATOM 1523 C CA . ALA A 1 210 ? -5.011 -8.853 -14.440 1.00 38.91 210 ALA A CA 1
ATOM 1524 C C . ALA A 1 210 ? -5.410 -8.346 -13.030 1.00 38.91 210 ALA A C 1
ATOM 1526 O O . ALA A 1 210 ? -4.636 -7.690 -12.338 1.00 38.91 210 ALA A O 1
ATOM 1527 N N . GLY A 1 211 ? -6.600 -8.730 -12.555 1.00 48.00 211 GLY A N 1
ATOM 1528 C CA . GLY A 1 211 ? -6.829 -8.972 -11.119 1.00 48.00 211 GLY A CA 1
ATOM 1529 C C . GLY A 1 211 ? -6.668 -7.783 -10.157 1.00 48.00 211 GLY A C 1
ATOM 1530 O O . GLY A 1 211 ? -6.244 -7.987 -9.021 1.00 48.00 211 GLY A O 1
ATOM 1531 N N . GLY A 1 212 ? -7.011 -6.561 -10.576 1.00 52.97 212 GLY A N 1
ATOM 1532 C CA . GLY A 1 212 ? -6.997 -5.376 -9.701 1.00 52.97 212 GLY A CA 1
ATOM 1533 C C . GLY A 1 212 ? -5.921 -4.335 -10.025 1.00 52.97 212 GLY A C 1
ATOM 1534 O O . GLY A 1 212 ? -5.650 -3.462 -9.200 1.00 52.97 212 GLY A O 1
ATOM 1535 N N . ILE A 1 213 ? -5.317 -4.405 -11.215 1.00 57.72 213 ILE A N 1
ATOM 1536 C CA . ILE A 1 213 ? -4.456 -3.354 -11.770 1.00 57.72 213 ILE A CA 1
ATOM 1537 C C . ILE A 1 213 ? -5.335 -2.361 -12.553 1.00 57.72 213 ILE A C 1
ATOM 1539 O O . ILE A 1 213 ? -6.060 -2.751 -13.467 1.00 57.72 213 ILE A O 1
ATOM 1543 N N . THR A 1 214 ? -5.285 -1.062 -12.222 1.00 62.94 214 THR A N 1
ATOM 1544 C CA . THR A 1 214 ? -6.115 -0.024 -12.880 1.00 62.94 214 THR A CA 1
ATOM 1545 C C . THR A 1 214 ? -5.375 1.302 -13.083 1.00 62.94 214 THR A C 1
ATOM 1547 O O . THR A 1 214 ? -4.350 1.562 -12.453 1.00 62.94 214 THR A O 1
ATOM 1550 N N . GLY A 1 215 ? -5.905 2.176 -13.949 1.00 68.50 215 GLY A N 1
ATOM 1551 C CA . GLY A 1 215 ? -5.439 3.562 -14.088 1.00 68.50 215 GLY A CA 1
ATOM 1552 C C . GLY A 1 215 ? -3.963 3.674 -14.486 1.00 68.50 215 GLY A C 1
ATOM 1553 O O . GLY A 1 215 ? -3.506 2.970 -15.388 1.00 68.50 215 GLY A O 1
ATOM 1554 N N . ALA A 1 216 ? -3.199 4.541 -13.812 1.00 68.12 216 ALA A N 1
ATOM 1555 C CA . ALA A 1 216 ? -1.772 4.683 -14.116 1.00 68.12 216 ALA A CA 1
ATOM 1556 C C . ALA A 1 216 ? -0.953 3.436 -13.772 1.00 68.12 216 ALA A C 1
ATOM 1558 O O . ALA A 1 216 ? 0.095 3.238 -14.376 1.00 68.12 216 ALA A O 1
ATOM 1559 N N . GLN A 1 217 ? -1.425 2.566 -12.870 1.00 76.00 217 GLN A N 1
ATOM 1560 C CA . GLN A 1 217 ? -0.750 1.294 -12.622 1.00 76.00 217 GLN A CA 1
ATOM 1561 C C . GLN A 1 217 ? -0.788 0.404 -13.867 1.00 76.00 217 GLN A C 1
ATOM 1563 O O . GLN A 1 217 ? 0.237 -0.146 -14.250 1.00 76.00 217 GLN A O 1
ATOM 1568 N N . ALA A 1 218 ? -1.945 0.305 -14.528 1.00 73.00 218 ALA A N 1
ATOM 1569 C CA . ALA A 1 218 ? -2.086 -0.470 -15.762 1.00 73.00 218 ALA A CA 1
ATOM 1570 C C . ALA A 1 218 ? -1.203 0.096 -16.881 1.00 73.00 218 ALA A C 1
ATOM 1572 O O . ALA A 1 218 ? -0.540 -0.661 -17.589 1.00 73.00 218 ALA A O 1
ATOM 1573 N N . SER A 1 219 ? -1.145 1.427 -16.991 1.00 76.38 219 SER A N 1
ATOM 1574 C CA . SER A 1 219 ? -0.266 2.117 -17.941 1.00 76.38 219 SER A CA 1
ATOM 1575 C C . SER A 1 219 ? 1.216 1.822 -17.672 1.00 76.38 219 SER A C 1
ATOM 1577 O O . SER A 1 219 ? 1.937 1.399 -18.575 1.00 76.38 219 SER A O 1
ATOM 1579 N N . LEU A 1 220 ? 1.665 1.952 -16.417 1.00 84.69 220 LEU A N 1
ATOM 1580 C CA . LEU A 1 220 ? 3.045 1.648 -16.028 1.00 84.69 220 LEU A CA 1
ATOM 1581 C C . LEU A 1 220 ? 3.390 0.174 -16.208 1.00 84.69 220 LEU A C 1
ATOM 1583 O O . LEU A 1 220 ? 4.463 -0.125 -16.714 1.00 84.69 220 LEU A O 1
ATOM 1587 N N . TYR A 1 221 ? 2.499 -0.737 -15.817 1.00 85.31 221 TYR A N 1
ATOM 1588 C CA . TYR A 1 221 ? 2.709 -2.172 -15.971 1.00 85.31 221 TYR A CA 1
ATOM 1589 C C . TYR A 1 221 ? 2.817 -2.572 -17.445 1.00 85.31 221 TYR A C 1
ATOM 1591 O O . TYR A 1 221 ? 3.729 -3.310 -17.802 1.00 85.31 221 TYR A O 1
ATOM 1599 N N . THR A 1 222 ? 1.944 -2.040 -18.308 1.00 80.81 222 THR A N 1
ATOM 1600 C CA . THR A 1 222 ? 2.001 -2.290 -19.759 1.00 80.81 222 THR A CA 1
ATOM 1601 C C . THR A 1 222 ? 3.321 -1.787 -20.333 1.00 80.81 222 THR A C 1
ATOM 1603 O O . THR A 1 222 ? 4.050 -2.555 -20.950 1.00 80.81 222 THR A O 1
ATOM 1606 N N . ARG A 1 223 ? 3.703 -0.541 -20.021 1.00 83.56 223 ARG A N 1
ATOM 1607 C CA . ARG A 1 223 ? 4.996 0.014 -20.442 1.00 83.56 223 ARG A CA 1
ATOM 1608 C C . ARG A 1 223 ? 6.178 -0.808 -19.924 1.00 83.56 223 ARG A C 1
ATOM 1610 O O . ARG A 1 223 ? 7.161 -0.980 -20.634 1.00 83.56 223 ARG A O 1
ATOM 1617 N N . ALA A 1 224 ? 6.103 -1.292 -18.688 1.00 90.81 224 ALA A N 1
ATOM 1618 C CA . ALA A 1 224 ? 7.152 -2.101 -18.085 1.00 90.81 224 ALA A CA 1
ATOM 1619 C C . ALA A 1 224 ? 7.269 -3.471 -18.755 1.00 90.81 224 ALA A C 1
ATOM 1621 O O . ALA A 1 224 ? 8.379 -3.947 -18.976 1.00 90.81 224 ALA A O 1
ATOM 1622 N N . LYS A 1 225 ? 6.135 -4.082 -19.110 1.00 88.75 225 LYS A N 1
ATOM 1623 C CA . LYS A 1 225 ? 6.086 -5.326 -19.872 1.00 88.75 225 LYS A CA 1
ATOM 1624 C C . LYS A 1 225 ? 6.696 -5.139 -21.259 1.00 88.75 225 LYS A C 1
ATOM 1626 O O . LYS A 1 225 ? 7.577 -5.908 -21.614 1.00 88.75 225 LYS A O 1
ATOM 1631 N N . ASP A 1 226 ? 6.310 -4.089 -21.981 1.00 85.12 226 ASP A N 1
ATOM 1632 C CA . ASP A 1 226 ? 6.880 -3.784 -23.297 1.00 85.12 226 ASP A CA 1
ATOM 1633 C C . ASP A 1 226 ? 8.393 -3.519 -23.199 1.00 85.12 226 ASP A C 1
ATOM 1635 O O . ASP A 1 226 ? 9.173 -4.016 -24.011 1.00 85.12 226 ASP A O 1
ATOM 1639 N N . ALA A 1 227 ? 8.836 -2.772 -22.181 1.00 89.88 227 ALA A N 1
ATOM 1640 C CA . ALA A 1 227 ? 10.255 -2.534 -21.932 1.00 89.88 227 ALA A CA 1
ATOM 1641 C C . ALA A 1 227 ? 11.005 -3.842 -21.646 1.00 89.88 227 ALA A C 1
ATOM 1643 O O . ALA A 1 227 ? 12.068 -4.056 -22.216 1.00 89.88 227 ALA A O 1
ATOM 1644 N N . LEU A 1 228 ? 10.460 -4.733 -20.813 1.00 93.19 228 LEU A N 1
ATOM 1645 C CA . LEU A 1 228 ? 11.043 -6.046 -20.526 1.00 93.19 228 LEU A CA 1
ATOM 1646 C C . LEU A 1 228 ? 11.116 -6.926 -21.777 1.00 93.19 228 LEU A C 1
ATOM 1648 O O . LEU A 1 228 ? 12.180 -7.471 -22.066 1.00 93.19 228 LEU A O 1
ATOM 1652 N N . ASP A 1 229 ? 10.014 -7.041 -22.516 1.00 90.19 229 ASP A N 1
ATOM 1653 C CA . ASP A 1 229 ? 9.908 -7.901 -23.697 1.00 90.19 229 ASP A CA 1
ATOM 1654 C C . ASP A 1 229 ? 10.906 -7.464 -24.790 1.00 90.19 229 ASP A C 1
ATOM 1656 O O . ASP A 1 229 ? 11.488 -8.316 -25.461 1.00 90.19 229 ASP A O 1
ATOM 1660 N N . ASN A 1 230 ? 11.189 -6.158 -24.910 1.00 89.81 230 ASN A N 1
ATOM 1661 C CA . ASN A 1 230 ? 12.227 -5.631 -25.806 1.00 89.81 230 ASN A CA 1
ATOM 1662 C C . ASN A 1 230 ? 13.648 -5.703 -25.213 1.00 89.81 230 ASN A C 1
ATOM 1664 O O . ASN A 1 230 ? 14.618 -5.868 -25.950 1.00 89.81 230 ASN A O 1
ATOM 1668 N N . SER A 1 231 ? 13.792 -5.601 -23.889 1.00 93.94 231 SER A N 1
ATOM 1669 C CA . SER A 1 231 ? 15.095 -5.574 -23.208 1.00 93.94 231 SER A CA 1
ATOM 1670 C C . SER A 1 231 ? 15.746 -6.951 -23.102 1.00 93.94 231 SER A C 1
ATOM 1672 O O . SER A 1 231 ? 16.963 -7.060 -23.222 1.00 93.94 231 SER A O 1
ATOM 1674 N N . LEU A 1 232 ? 14.966 -8.013 -22.867 1.00 94.19 232 LEU A N 1
ATOM 1675 C CA . LEU A 1 232 ? 15.518 -9.355 -22.649 1.00 94.19 232 LEU A CA 1
ATOM 1676 C C . LEU A 1 232 ? 16.271 -9.915 -23.870 1.00 94.19 232 LEU A C 1
ATOM 1678 O O . LEU A 1 232 ? 17.377 -10.419 -23.670 1.00 94.19 232 LEU A O 1
ATOM 1682 N N . PRO A 1 233 ? 15.755 -9.811 -25.113 1.00 94.75 233 PRO A N 1
ATOM 1683 C CA . PRO A 1 233 ? 16.502 -10.244 -26.293 1.00 94.75 233 PRO A CA 1
ATOM 1684 C C . PRO A 1 233 ? 17.790 -9.441 -26.509 1.00 94.75 233 PRO A C 1
ATOM 1686 O O . PRO A 1 233 ? 18.806 -10.019 -26.885 1.00 94.75 233 PRO A O 1
ATOM 1689 N N . LEU A 1 234 ? 17.766 -8.128 -26.240 1.00 94.12 234 LEU A N 1
ATOM 1690 C CA . LEU A 1 234 ? 18.954 -7.275 -26.340 1.00 94.12 234 LEU A CA 1
ATOM 1691 C C . LEU A 1 234 ? 20.008 -7.692 -25.313 1.00 94.12 234 LEU A C 1
ATOM 1693 O O . LEU A 1 234 ? 21.151 -7.920 -25.685 1.00 94.12 234 LEU A O 1
ATOM 1697 N N . LEU A 1 235 ? 19.608 -7.879 -24.050 1.00 97.00 235 LEU A N 1
ATOM 1698 C CA . LEU A 1 235 ? 20.481 -8.341 -22.967 1.00 97.00 235 LEU A CA 1
ATOM 1699 C C . LEU A 1 235 ? 21.130 -9.699 -23.284 1.00 97.00 235 LEU A C 1
ATOM 1701 O O . LEU A 1 235 ? 22.321 -9.898 -23.030 1.00 97.00 235 LEU A O 1
ATOM 1705 N N . ASP A 1 236 ? 20.367 -10.635 -23.852 1.00 94.94 236 ASP A N 1
ATOM 1706 C CA . ASP A 1 236 ? 20.901 -11.930 -24.283 1.00 94.94 236 ASP A CA 1
ATOM 1707 C C . ASP A 1 236 ? 21.900 -11.792 -25.427 1.00 94.94 236 ASP A C 1
ATOM 1709 O O . ASP A 1 236 ? 22.931 -12.465 -25.402 1.00 94.94 236 ASP A O 1
ATOM 1713 N N . GLY A 1 237 ? 21.620 -10.899 -26.377 1.00 94.81 237 GLY A N 1
ATOM 1714 C CA . GLY A 1 237 ? 22.433 -10.668 -27.567 1.00 94.81 237 GLY A CA 1
ATOM 1715 C C . GLY A 1 237 ? 23.795 -10.019 -27.315 1.00 94.81 237 GLY A C 1
ATOM 1716 O O . GLY A 1 237 ? 24.674 -10.206 -28.150 1.00 94.81 237 GLY A O 1
ATOM 1717 N N . LEU A 1 238 ? 23.980 -9.319 -26.186 1.00 96.12 238 LEU A N 1
ATOM 1718 C CA . LEU A 1 238 ? 25.242 -8.627 -25.878 1.00 96.12 238 LEU A CA 1
ATOM 1719 C C . LEU A 1 238 ? 26.448 -9.577 -25.856 1.00 96.12 238 LEU A C 1
ATOM 1721 O O . LEU A 1 238 ? 26.340 -10.699 -25.353 1.00 96.12 238 LEU A O 1
ATOM 1725 N N . TYR A 1 239 ? 27.616 -9.143 -26.307 1.00 95.31 239 TYR A N 1
ATOM 1726 C CA . TYR A 1 239 ? 28.829 -9.958 -26.248 1.00 95.31 239 TYR A CA 1
ATOM 1727 C C . TYR A 1 239 ? 30.055 -9.108 -25.883 1.00 95.31 239 TYR A C 1
ATOM 1729 O O . TYR A 1 239 ? 30.043 -7.897 -26.070 1.00 95.31 239 TYR A O 1
ATOM 1737 N N . PRO A 1 240 ? 31.100 -9.699 -25.277 1.00 96.38 240 PRO A N 1
ATOM 1738 C CA . PRO A 1 240 ? 32.259 -8.917 -24.862 1.00 96.38 240 PRO A CA 1
ATOM 1739 C C . PRO A 1 240 ? 33.033 -8.386 -26.069 1.00 96.38 240 PRO A C 1
ATOM 1741 O O . PRO A 1 240 ? 33.397 -9.155 -26.962 1.00 96.38 240 PRO A O 1
ATOM 1744 N N . LEU A 1 241 ? 33.312 -7.083 -26.056 1.00 94.75 241 LEU A N 1
ATOM 1745 C CA . LEU A 1 241 ? 34.284 -6.423 -26.927 1.00 94.75 241 LEU A CA 1
ATOM 1746 C C . LEU A 1 241 ? 35.664 -6.339 -26.268 1.00 94.75 241 LEU A C 1
ATOM 1748 O O . LEU A 1 241 ? 36.676 -6.355 -26.967 1.00 94.75 241 LEU A O 1
ATOM 1752 N N . ASP A 1 242 ? 35.704 -6.274 -24.934 1.00 93.06 242 ASP A N 1
ATOM 1753 C CA . ASP A 1 242 ? 36.946 -6.343 -24.167 1.00 93.06 242 ASP A CA 1
ATOM 1754 C C . ASP A 1 242 ? 37.535 -7.774 -24.231 1.00 93.06 242 ASP A C 1
ATOM 1756 O O . ASP A 1 242 ? 36.888 -8.728 -23.781 1.00 93.06 242 ASP A O 1
ATOM 1760 N N . PRO A 1 243 ? 38.756 -7.960 -24.776 1.00 88.12 243 PRO A N 1
ATOM 1761 C CA . PRO A 1 243 ? 39.408 -9.267 -24.858 1.00 88.12 243 PRO A CA 1
ATOM 1762 C C . PRO A 1 243 ? 39.737 -9.904 -23.502 1.00 88.12 243 PRO A C 1
ATOM 1764 O O . PRO A 1 243 ? 39.978 -11.111 -23.452 1.00 88.12 243 PRO A O 1
ATOM 1767 N N . GLU A 1 244 ? 39.806 -9.112 -22.429 1.00 91.56 244 GLU A N 1
ATOM 1768 C CA . GLU A 1 244 ? 40.111 -9.584 -21.074 1.00 91.56 244 GLU A CA 1
ATOM 1769 C C . GLU A 1 244 ? 38.849 -9.939 -20.269 1.00 91.56 244 GLU A C 1
ATOM 1771 O O . GLU A 1 244 ? 38.958 -10.403 -19.132 1.00 91.56 244 GLU A O 1
ATOM 1776 N N . ALA A 1 245 ? 37.655 -9.765 -20.846 1.00 92.25 245 ALA A N 1
ATOM 1777 C CA . ALA A 1 245 ? 36.400 -9.978 -20.140 1.00 92.25 245 ALA A CA 1
ATOM 1778 C C . ALA A 1 245 ? 36.141 -11.456 -19.800 1.00 92.25 245 ALA A C 1
ATOM 1780 O O . ALA A 1 245 ? 36.183 -12.343 -20.660 1.00 92.25 245 ALA A O 1
ATOM 1781 N N . ASP A 1 246 ? 35.800 -11.716 -18.536 1.00 94.44 246 ASP A N 1
ATOM 1782 C CA . ASP A 1 246 ? 35.485 -13.057 -18.050 1.00 94.44 246 ASP A CA 1
ATOM 1783 C C . ASP A 1 246 ? 34.052 -13.476 -18.436 1.00 94.44 246 ASP A C 1
ATOM 1785 O O . ASP A 1 246 ? 33.059 -12.816 -18.111 1.00 94.44 246 ASP A O 1
ATOM 1789 N N . ALA A 1 247 ? 33.935 -14.606 -19.138 1.00 92.31 247 ALA A N 1
ATOM 1790 C CA . ALA A 1 247 ? 32.658 -15.114 -19.632 1.00 92.31 247 ALA A CA 1
ATOM 1791 C C . ALA A 1 247 ? 31.708 -15.600 -18.519 1.00 92.31 247 ALA A C 1
ATOM 1793 O O . ALA A 1 247 ? 30.487 -15.534 -18.696 1.00 92.31 247 ALA A O 1
ATOM 1794 N N . GLU A 1 248 ? 32.233 -16.090 -17.392 1.00 93.81 248 GLU A N 1
ATOM 1795 C CA . GLU A 1 248 ? 31.430 -16.512 -16.240 1.00 93.81 248 GLU A CA 1
ATOM 1796 C C . GLU A 1 248 ? 30.822 -15.295 -15.536 1.00 93.81 248 GLU A C 1
ATOM 1798 O O . GLU A 1 248 ? 29.618 -15.290 -15.255 1.00 93.81 248 GLU A O 1
ATOM 1803 N N . ASP A 1 249 ? 31.608 -14.232 -15.345 1.00 94.75 249 ASP A N 1
ATOM 1804 C CA . ASP A 1 249 ? 31.132 -12.979 -14.745 1.00 94.75 249 ASP A CA 1
ATOM 1805 C C . ASP A 1 249 ? 30.075 -12.294 -15.625 1.00 94.75 249 ASP A C 1
ATOM 1807 O O . ASP A 1 249 ? 29.038 -11.842 -15.124 1.00 94.75 249 ASP A O 1
ATOM 1811 N N . ILE A 1 250 ? 30.267 -12.289 -16.951 1.00 96.44 250 ILE A N 1
ATOM 1812 C CA . ILE A 1 250 ? 29.267 -11.783 -17.904 1.00 96.44 250 ILE A CA 1
ATOM 1813 C C . ILE A 1 250 ? 27.961 -12.572 -17.785 1.00 96.44 250 ILE A C 1
ATOM 1815 O O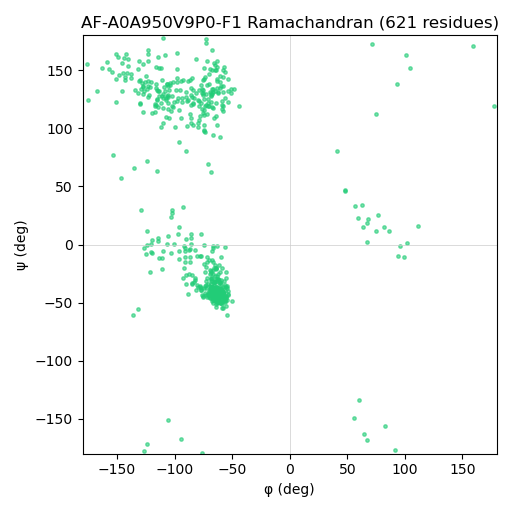 . ILE A 1 250 ? 26.880 -11.982 -17.681 1.00 96.44 250 ILE A O 1
ATOM 1819 N N . ALA A 1 251 ? 28.035 -13.905 -17.800 1.00 95.75 251 ALA A N 1
ATOM 1820 C CA . ALA A 1 251 ? 26.852 -14.753 -17.700 1.00 95.75 251 ALA A CA 1
ATOM 1821 C C . ALA A 1 251 ? 26.111 -14.532 -16.370 1.00 95.75 251 ALA A C 1
ATOM 1823 O O . ALA A 1 251 ? 24.878 -14.437 -16.355 1.00 95.75 251 ALA A O 1
ATOM 1824 N N . ALA A 1 252 ? 26.851 -14.387 -15.268 1.00 96.00 252 ALA A N 1
ATOM 1825 C CA . ALA A 1 252 ? 26.298 -14.099 -13.953 1.00 96.00 252 ALA A CA 1
ATOM 1826 C C . ALA A 1 252 ? 25.592 -12.732 -13.914 1.00 96.00 252 ALA A C 1
ATOM 1828 O O . ALA A 1 252 ? 24.433 -12.654 -13.496 1.00 96.00 252 ALA A O 1
ATOM 1829 N N . LEU A 1 253 ? 26.232 -11.663 -14.399 1.00 97.00 253 LEU A N 1
ATOM 1830 C CA . LEU A 1 253 ? 25.642 -10.320 -14.423 1.00 97.00 253 LEU A CA 1
ATOM 1831 C C . LEU A 1 253 ? 24.407 -10.240 -15.325 1.00 97.00 253 LEU A C 1
ATOM 1833 O O . LEU A 1 253 ? 23.401 -9.649 -14.926 1.00 97.00 253 LEU A O 1
ATOM 1837 N N . LYS A 1 254 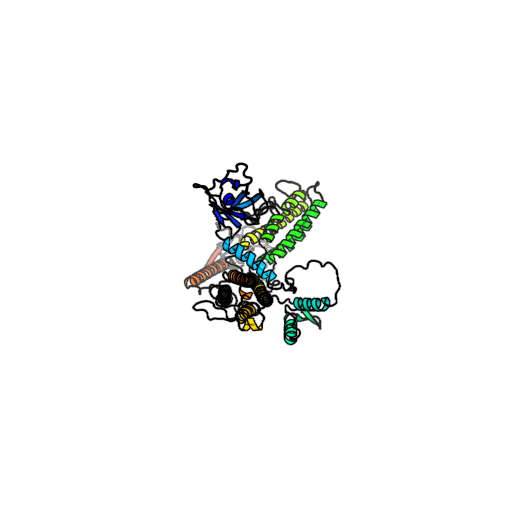? 24.421 -10.895 -16.493 1.00 97.94 254 LYS A N 1
ATOM 1838 C CA . LYS A 1 254 ? 23.231 -11.009 -17.353 1.00 97.94 254 LYS A CA 1
ATOM 1839 C C . LYS A 1 254 ? 22.080 -11.724 -16.647 1.00 97.94 254 LYS A C 1
ATOM 1841 O O . LYS A 1 254 ? 20.935 -11.273 -16.725 1.00 97.94 254 LYS A O 1
ATOM 1846 N N . ALA A 1 255 ? 22.360 -12.815 -15.932 1.00 96.81 255 ALA A N 1
ATOM 1847 C CA . ALA A 1 255 ? 21.344 -13.540 -15.172 1.00 96.81 255 ALA A CA 1
ATOM 1848 C C . ALA A 1 255 ? 20.752 -12.682 -14.038 1.00 96.81 255 ALA A C 1
ATOM 1850 O O . ALA A 1 255 ? 19.533 -12.675 -13.837 1.00 96.81 255 ALA A O 1
ATOM 1851 N N . ILE A 1 256 ? 21.594 -11.913 -13.339 1.00 97.44 256 ILE A N 1
ATOM 1852 C CA . ILE A 1 256 ? 21.165 -10.971 -12.298 1.00 97.44 256 ILE A CA 1
ATOM 1853 C C . ILE A 1 256 ? 20.282 -9.872 -12.900 1.00 97.44 256 ILE A C 1
ATOM 1855 O O . ILE A 1 256 ? 19.170 -9.663 -12.410 1.00 97.44 256 ILE A O 1
ATOM 1859 N N . ALA A 1 257 ? 20.719 -9.222 -13.983 1.00 97.50 257 ALA A N 1
ATOM 1860 C CA . ALA A 1 257 ? 19.957 -8.169 -14.655 1.00 97.50 257 ALA A CA 1
ATOM 1861 C C . ALA A 1 257 ? 18.589 -8.680 -15.138 1.00 97.50 257 ALA A C 1
ATOM 1863 O O . ALA A 1 257 ? 17.559 -8.064 -14.862 1.00 97.50 257 ALA A O 1
ATOM 1864 N N . ARG A 1 258 ? 18.542 -9.861 -15.772 1.00 98.00 258 ARG A N 1
ATOM 1865 C CA . ARG A 1 258 ? 17.291 -10.524 -16.181 1.00 98.00 258 ARG A CA 1
ATOM 1866 C C . ARG A 1 258 ? 16.338 -10.735 -15.006 1.00 98.00 258 ARG A C 1
ATOM 1868 O O . ARG A 1 258 ? 15.143 -10.454 -15.125 1.00 98.00 258 ARG A O 1
ATOM 1875 N N . SER A 1 259 ? 16.853 -11.254 -13.891 1.00 96.69 259 SER A N 1
ATOM 1876 C CA . SER A 1 259 ? 16.066 -11.487 -12.678 1.00 96.69 259 SER A CA 1
ATOM 1877 C C . SER A 1 259 ? 15.490 -10.175 -12.143 1.00 96.69 259 SER A C 1
ATOM 1879 O O . SER A 1 259 ? 14.279 -10.056 -11.970 1.00 96.69 259 SER A O 1
ATOM 1881 N N . GLN A 1 260 ? 16.330 -9.149 -11.984 1.00 97.25 260 GLN A N 1
ATOM 1882 C CA . GLN A 1 260 ? 15.917 -7.830 -11.503 1.00 97.25 260 GLN A CA 1
ATOM 1883 C C . GLN A 1 260 ? 14.851 -7.186 -12.403 1.00 97.25 260 GLN A C 1
ATOM 1885 O O . GLN A 1 260 ? 13.857 -6.677 -11.890 1.00 97.25 260 GLN A O 1
ATOM 1890 N N . LEU A 1 261 ? 15.010 -7.251 -13.730 1.00 96.56 261 LEU A N 1
ATOM 1891 C CA . LEU A 1 261 ? 14.026 -6.742 -14.691 1.00 96.56 261 LEU A CA 1
ATOM 1892 C C . LEU A 1 261 ? 12.686 -7.482 -14.592 1.00 96.56 261 LEU A C 1
ATOM 1894 O O . LEU A 1 261 ? 11.623 -6.861 -14.587 1.00 96.56 261 LEU A O 1
ATOM 1898 N N . THR A 1 262 ? 12.727 -8.808 -14.467 1.00 95.31 262 THR A N 1
ATOM 1899 C CA . THR A 1 262 ? 11.517 -9.635 -14.355 1.00 95.31 262 THR A CA 1
ATOM 1900 C C . THR A 1 262 ? 10.767 -9.352 -13.051 1.00 95.31 262 THR A C 1
ATOM 1902 O O . THR A 1 262 ? 9.541 -9.209 -13.054 1.00 95.31 262 THR A O 1
ATOM 1905 N N . GLU A 1 263 ? 11.487 -9.239 -11.932 1.00 94.00 263 GLU A N 1
ATOM 1906 C CA . GLU A 1 263 ? 10.890 -8.894 -10.640 1.00 94.00 263 GLU A CA 1
ATOM 1907 C C . GLU A 1 263 ? 10.345 -7.462 -10.624 1.00 94.00 263 GLU A C 1
ATOM 1909 O O . GLU A 1 263 ? 9.257 -7.238 -10.099 1.00 94.00 263 GLU A O 1
ATOM 1914 N N . LEU A 1 264 ? 11.035 -6.504 -11.253 1.00 96.00 264 LEU A N 1
ATOM 1915 C CA . LEU A 1 264 ? 10.556 -5.128 -11.390 1.00 96.00 264 LEU A CA 1
ATOM 1916 C C . LEU A 1 264 ? 9.179 -5.073 -12.069 1.00 96.00 264 LEU A C 1
ATOM 1918 O O . LEU A 1 264 ? 8.256 -4.447 -11.544 1.00 96.00 264 LEU A O 1
ATOM 1922 N N . VAL A 1 265 ? 9.010 -5.760 -13.205 1.00 93.31 265 VAL A N 1
ATOM 1923 C CA . VAL A 1 265 ? 7.711 -5.824 -13.900 1.00 93.31 265 VAL A CA 1
ATOM 1924 C C . VAL A 1 265 ? 6.651 -6.494 -13.030 1.00 93.31 265 VAL A C 1
ATOM 1926 O O . VAL A 1 265 ? 5.511 -6.026 -12.976 1.00 93.31 265 VAL A O 1
ATOM 1929 N N . ARG A 1 266 ? 7.011 -7.562 -12.308 1.00 86.69 266 ARG A N 1
ATOM 1930 C CA . ARG A 1 266 ? 6.089 -8.240 -11.390 1.00 86.69 266 ARG A CA 1
ATOM 1931 C C . ARG A 1 266 ? 5.614 -7.315 -10.269 1.00 86.69 266 ARG A C 1
ATOM 1933 O O . ARG A 1 266 ? 4.423 -7.307 -9.970 1.00 86.69 266 ARG A O 1
ATOM 1940 N N . GLU A 1 267 ? 6.505 -6.524 -9.676 1.00 88.31 267 GLU A N 1
ATOM 1941 C CA . GLU A 1 267 ? 6.137 -5.550 -8.642 1.00 88.31 267 GLU A CA 1
ATOM 1942 C C . GLU A 1 267 ? 5.225 -4.446 -9.176 1.00 88.31 267 GLU A C 1
ATOM 1944 O O . GLU A 1 267 ? 4.264 -4.069 -8.507 1.00 88.31 267 GLU A O 1
ATOM 1949 N N . LEU A 1 268 ? 5.480 -3.944 -10.387 1.00 86.75 268 LEU A N 1
ATOM 1950 C CA . LEU A 1 268 ? 4.609 -2.953 -11.029 1.00 86.75 268 LEU A CA 1
ATOM 1951 C C . LEU A 1 268 ? 3.196 -3.509 -11.282 1.00 86.75 268 LEU A C 1
ATOM 1953 O O . LEU A 1 268 ? 2.210 -2.772 -11.208 1.00 86.75 268 LEU A O 1
ATOM 1957 N N . GLY A 1 269 ? 3.091 -4.822 -11.496 1.00 80.06 269 GLY A N 1
ATOM 1958 C CA . GLY A 1 269 ? 1.832 -5.553 -11.618 1.00 80.06 269 GLY A CA 1
ATOM 1959 C C . GLY A 1 269 ? 1.214 -6.022 -10.295 1.00 80.06 269 GLY A C 1
ATOM 1960 O O . GLY A 1 269 ? 0.265 -6.802 -10.320 1.00 80.06 269 GLY A O 1
ATOM 1961 N N . PHE A 1 270 ? 1.723 -5.604 -9.132 1.00 80.69 270 PHE A N 1
ATOM 1962 C CA . PHE A 1 270 ? 1.207 -6.094 -7.853 1.00 80.69 270 PHE A CA 1
ATOM 1963 C C . PHE A 1 270 ? -0.219 -5.584 -7.576 1.00 80.69 270 PHE A C 1
ATOM 1965 O O . PHE A 1 270 ? -0.495 -4.383 -7.633 1.00 80.69 270 PHE A O 1
ATOM 1972 N N . ALA A 1 271 ? -1.147 -6.491 -7.259 1.00 71.38 271 ALA A N 1
ATOM 1973 C CA . ALA A 1 271 ? -2.540 -6.130 -6.997 1.00 71.38 271 ALA A CA 1
ATOM 1974 C C . ALA A 1 271 ? -2.660 -5.205 -5.771 1.00 71.38 271 ALA A C 1
ATOM 1976 O O . ALA A 1 271 ? -2.128 -5.501 -4.695 1.00 71.38 271 ALA A O 1
ATOM 1977 N N . GLY A 1 272 ? -3.395 -4.101 -5.923 1.00 68.94 272 GLY A N 1
ATOM 1978 C CA . GLY A 1 272 ? -3.478 -3.044 -4.907 1.00 68.94 272 GLY A CA 1
ATOM 1979 C C . GLY A 1 272 ? -2.312 -2.057 -4.927 1.00 68.94 272 GLY A C 1
ATOM 1980 O O . GLY A 1 272 ? -2.168 -1.275 -3.994 1.00 68.94 272 GLY A O 1
ATOM 1981 N N . GLY A 1 273 ? -1.529 -2.055 -6.006 1.00 80.50 273 GLY A N 1
ATOM 1982 C CA . GLY A 1 273 ? -0.490 -1.069 -6.276 1.00 80.50 273 GLY A CA 1
ATOM 1983 C C . GLY A 1 273 ? 0.927 -1.596 -6.032 1.00 80.50 273 GLY A C 1
ATOM 1984 O O . GLY A 1 273 ? 1.132 -2.479 -5.197 1.00 80.50 273 GLY A O 1
ATOM 1985 N N . PRO A 1 274 ? 1.925 -1.052 -6.747 1.00 87.38 274 PRO A N 1
ATOM 1986 C CA . PRO A 1 274 ? 3.322 -1.404 -6.552 1.00 87.38 274 PRO A CA 1
ATOM 1987 C C . PRO A 1 274 ? 3.817 -1.023 -5.161 1.00 87.38 274 PRO A C 1
ATOM 1989 O O . PRO A 1 274 ? 3.522 0.053 -4.635 1.00 87.38 274 PRO A O 1
ATOM 1992 N N . ARG A 1 275 ? 4.671 -1.877 -4.595 1.00 88.31 275 ARG A N 1
ATOM 1993 C CA . ARG A 1 275 ? 5.405 -1.561 -3.369 1.00 88.31 275 ARG A CA 1
ATOM 1994 C C . ARG A 1 275 ? 6.513 -0.569 -3.696 1.00 88.31 275 ARG A C 1
ATOM 1996 O O . ARG A 1 275 ? 7.554 -0.961 -4.218 1.00 88.31 275 ARG A O 1
ATOM 2003 N N . VAL A 1 276 ? 6.286 0.704 -3.367 1.00 91.06 276 VAL A N 1
ATOM 2004 C CA . VAL A 1 276 ? 7.176 1.825 -3.724 1.00 91.06 276 VAL A CA 1
ATOM 2005 C C . VAL A 1 276 ? 8.633 1.544 -3.356 1.00 91.06 276 VAL A C 1
ATOM 2007 O O . VAL A 1 276 ? 9.513 1.666 -4.202 1.00 91.06 276 VAL A O 1
ATOM 2010 N N . SER A 1 277 ? 8.888 1.092 -2.125 1.00 91.94 277 SER A N 1
ATOM 2011 C CA . SER A 1 277 ? 10.240 0.769 -1.651 1.00 91.94 277 SER A CA 1
ATOM 2012 C C . SER A 1 277 ? 10.918 -0.319 -2.483 1.00 91.94 277 SER A C 1
ATOM 2014 O O . SER A 1 277 ? 12.103 -0.216 -2.787 1.00 91.94 277 SER A O 1
ATOM 2016 N N . ARG A 1 278 ? 10.165 -1.340 -2.893 1.00 94.19 278 ARG A N 1
ATOM 2017 C CA . ARG A 1 278 ? 10.692 -2.480 -3.641 1.00 94.19 278 ARG A CA 1
ATOM 2018 C C . ARG A 1 278 ? 10.937 -2.144 -5.110 1.00 94.19 278 ARG A C 1
ATOM 2020 O O . ARG A 1 278 ? 11.967 -2.524 -5.653 1.00 94.19 278 ARG A O 1
ATOM 2027 N N . VAL A 1 279 ? 10.046 -1.374 -5.733 1.00 95.88 279 VAL A N 1
ATOM 2028 C CA . VAL A 1 279 ? 10.272 -0.838 -7.085 1.00 95.88 279 VAL A CA 1
ATOM 2029 C C . VAL A 1 279 ? 11.497 0.080 -7.099 1.00 95.88 279 VAL A C 1
ATOM 2031 O O . VAL A 1 279 ? 12.366 -0.076 -7.955 1.00 95.88 279 VAL A O 1
ATOM 2034 N N . ASN A 1 280 ? 11.621 0.969 -6.106 1.00 95.62 280 ASN A N 1
ATOM 2035 C CA . ASN A 1 280 ? 12.793 1.832 -5.954 1.00 95.62 280 ASN A CA 1
ATOM 2036 C C . ASN A 1 280 ? 14.082 1.025 -5.792 1.00 95.62 280 ASN A C 1
ATOM 2038 O O . ASN A 1 280 ? 15.079 1.351 -6.426 1.00 95.62 280 ASN A O 1
ATOM 2042 N N . GLN A 1 281 ? 14.052 -0.051 -5.002 1.00 96.44 281 GLN A N 1
ATOM 2043 C CA . GLN A 1 281 ? 15.192 -0.947 -4.830 1.00 96.44 281 GLN A CA 1
ATOM 2044 C C . GLN A 1 281 ? 15.614 -1.604 -6.152 1.00 96.44 281 GLN A C 1
ATOM 2046 O O . GLN A 1 281 ? 16.807 -1.684 -6.430 1.00 96.44 281 GLN A O 1
ATOM 2051 N N . TYR A 1 282 ? 14.674 -2.066 -6.983 1.00 97.94 282 TYR A N 1
ATOM 2052 C CA . TYR A 1 282 ? 15.019 -2.668 -8.275 1.00 97.94 282 TYR A CA 1
ATOM 2053 C C . TYR A 1 282 ? 15.627 -1.656 -9.245 1.00 97.94 282 TYR A C 1
ATOM 2055 O O . TYR A 1 282 ? 16.652 -1.959 -9.851 1.00 97.94 282 TYR A O 1
ATOM 2063 N N . PHE A 1 283 ? 15.068 -0.446 -9.350 1.00 97.50 283 PHE A N 1
ATOM 2064 C CA . PHE A 1 283 ? 15.696 0.611 -10.147 1.00 97.50 283 PHE A CA 1
ATOM 2065 C C . PHE A 1 283 ? 17.061 1.007 -9.597 1.00 97.50 283 PHE A C 1
ATOM 2067 O O . PHE A 1 283 ? 17.994 1.181 -10.373 1.00 97.50 283 PHE A O 1
ATOM 2074 N N . GLN A 1 284 ? 17.202 1.087 -8.274 1.00 96.19 284 GLN A N 1
ATOM 2075 C CA . GLN A 1 284 ? 18.494 1.316 -7.649 1.00 96.19 284 GLN A CA 1
ATOM 2076 C C . GLN A 1 284 ? 19.501 0.270 -8.129 1.00 96.19 284 GLN A C 1
ATOM 2078 O O . GLN A 1 284 ? 20.459 0.615 -8.803 1.00 96.19 284 GLN A O 1
ATOM 2083 N N . MET A 1 285 ? 19.235 -1.013 -7.884 1.00 96.88 285 MET A N 1
ATOM 2084 C CA . MET A 1 285 ? 20.156 -2.090 -8.250 1.00 96.88 285 MET A CA 1
ATOM 2085 C C . MET A 1 285 ? 20.476 -2.136 -9.749 1.00 96.88 285 MET A C 1
ATOM 2087 O O . MET A 1 285 ? 21.612 -2.437 -10.098 1.00 96.88 285 MET A O 1
ATOM 2091 N N . LEU A 1 286 ? 19.513 -1.836 -10.626 1.00 97.06 286 LEU A N 1
ATOM 2092 C CA . LEU A 1 286 ? 19.694 -1.939 -12.076 1.00 97.06 286 LEU A CA 1
ATOM 2093 C C . LEU A 1 286 ? 20.540 -0.811 -12.673 1.00 97.06 286 LEU A C 1
ATOM 2095 O O . LEU A 1 286 ? 21.394 -1.104 -13.506 1.00 97.06 286 LEU A O 1
ATOM 2099 N N . ILE A 1 287 ? 20.287 0.447 -12.289 1.00 96.12 287 ILE A N 1
ATOM 2100 C CA . ILE A 1 287 ? 20.774 1.620 -13.044 1.00 96.12 287 ILE A CA 1
ATOM 2101 C C . ILE A 1 287 ? 21.556 2.647 -12.218 1.00 96.12 287 ILE A C 1
ATOM 2103 O O . ILE A 1 287 ? 22.038 3.632 -12.779 1.00 96.12 287 ILE A O 1
ATOM 2107 N N . THR A 1 288 ? 21.706 2.478 -10.900 1.00 93.25 288 THR A N 1
ATOM 2108 C CA . THR A 1 288 ? 22.471 3.440 -10.089 1.00 93.25 288 THR A CA 1
ATOM 2109 C C . THR A 1 288 ? 23.191 2.805 -8.901 1.00 93.25 288 THR A C 1
ATOM 2111 O O . THR A 1 288 ? 22.720 1.878 -8.260 1.00 93.25 288 THR A O 1
ATOM 2114 N N . SER A 1 289 ? 24.364 3.325 -8.558 1.00 85.62 289 SER A N 1
ATOM 2115 C CA . SER A 1 289 ? 25.056 2.989 -7.305 1.00 85.62 289 SER A CA 1
ATOM 2116 C C . SER A 1 289 ? 24.613 3.874 -6.129 1.00 85.62 289 SER A C 1
ATOM 2118 O O . SER A 1 289 ? 24.950 3.593 -4.979 1.00 85.62 289 SER A O 1
ATOM 2120 N N . GLY A 1 290 ? 23.859 4.944 -6.405 1.00 86.44 290 GLY A N 1
ATOM 2121 C CA . GLY A 1 290 ? 23.350 5.898 -5.421 1.00 86.44 290 GLY A CA 1
ATOM 2122 C C . GLY A 1 290 ? 21.933 5.585 -4.939 1.00 86.44 290 GLY A C 1
ATOM 2123 O O . GLY A 1 290 ? 21.395 4.509 -5.177 1.00 86.44 290 GLY A O 1
ATOM 2124 N N . ALA A 1 291 ? 21.312 6.539 -4.243 1.00 88.75 291 ALA A N 1
ATOM 2125 C CA . ALA A 1 291 ? 19.918 6.422 -3.819 1.00 88.75 291 ALA A CA 1
ATOM 2126 C C . ALA A 1 291 ? 18.952 6.605 -5.003 1.00 88.75 291 ALA A C 1
ATOM 2128 O O . ALA A 1 291 ? 19.173 7.450 -5.873 1.00 88.75 291 ALA A O 1
ATOM 2129 N N . PHE A 1 292 ? 17.850 5.853 -4.991 1.00 92.75 292 PHE A N 1
ATOM 2130 C CA . PHE A 1 292 ? 16.750 6.000 -5.939 1.00 92.75 292 PHE A CA 1
ATOM 2131 C C . PHE A 1 292 ? 15.413 6.153 -5.185 1.00 92.75 292 PHE A C 1
ATOM 2133 O O . PHE A 1 292 ? 15.154 5.374 -4.263 1.00 92.75 292 PHE A O 1
ATOM 2140 N N . PRO A 1 293 ? 14.532 7.096 -5.570 1.00 91.31 293 PRO A N 1
ATOM 2141 C CA . PRO A 1 293 ? 14.726 8.129 -6.590 1.00 91.31 293 PRO A CA 1
ATOM 2142 C C . PRO A 1 293 ? 15.827 9.135 -6.193 1.00 91.31 293 PRO A C 1
ATOM 2144 O O . PRO A 1 293 ? 16.093 9.314 -5.002 1.00 91.31 293 PRO A O 1
ATOM 2147 N N . PRO A 1 294 ? 16.485 9.793 -7.162 1.00 87.44 294 PRO A N 1
ATOM 2148 C CA . PRO A 1 294 ? 17.541 10.758 -6.868 1.00 87.44 294 PRO A CA 1
ATOM 2149 C C . PRO A 1 294 ? 16.976 11.993 -6.147 1.00 87.44 294 PRO A C 1
ATOM 2151 O O . PRO A 1 294 ? 15.970 12.563 -6.567 1.00 87.44 294 PRO A O 1
ATOM 2154 N N . ALA A 1 295 ? 17.639 12.427 -5.068 1.00 76.19 295 ALA A N 1
ATOM 2155 C CA . ALA A 1 295 ? 17.205 13.570 -4.255 1.00 76.19 295 ALA A CA 1
ATOM 2156 C C . ALA A 1 295 ? 17.402 14.932 -4.957 1.00 76.19 295 ALA A C 1
ATOM 2158 O O . ALA A 1 295 ? 16.656 15.874 -4.699 1.00 76.19 295 ALA A O 1
ATOM 2159 N N . ALA A 1 296 ? 18.399 15.036 -5.843 1.00 66.19 296 ALA A N 1
ATOM 2160 C CA . ALA A 1 296 ? 18.686 16.194 -6.692 1.00 66.19 296 ALA A CA 1
ATOM 2161 C C . ALA A 1 296 ? 19.488 15.741 -7.929 1.00 66.19 296 ALA A C 1
ATOM 2163 O O . ALA A 1 296 ? 20.239 14.773 -7.838 1.00 66.19 296 ALA A O 1
ATOM 2164 N N . GLY A 1 297 ? 19.351 16.435 -9.067 1.00 64.00 297 GLY A N 1
ATOM 2165 C CA . GLY A 1 297 ? 20.172 16.192 -10.271 1.00 64.00 297 GLY A CA 1
ATOM 2166 C C . GLY A 1 297 ? 19.514 15.400 -11.407 1.00 64.00 297 GLY A C 1
ATOM 2167 O O . GLY A 1 297 ? 20.140 15.216 -12.443 1.00 64.00 297 GLY A O 1
ATOM 2168 N N . GLY A 1 298 ? 18.248 14.997 -11.259 1.00 78.25 298 GLY A N 1
ATOM 2169 C CA . GLY A 1 298 ? 17.550 14.202 -12.275 1.00 78.25 298 GLY A CA 1
ATOM 2170 C C . GLY A 1 298 ? 18.059 12.760 -12.350 1.00 78.25 298 GLY A C 1
ATOM 2171 O O . GLY A 1 298 ? 19.005 12.373 -11.666 1.00 78.25 298 GLY A O 1
ATOM 2172 N N . LEU A 1 299 ? 17.379 11.934 -13.140 1.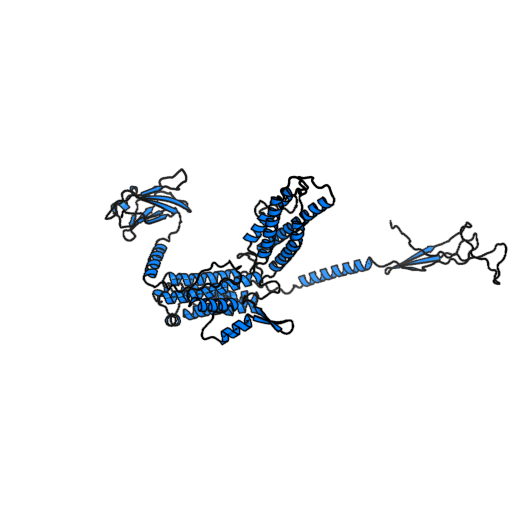00 89.12 299 LEU A N 1
ATOM 2173 C CA . LEU A 1 299 ? 17.832 10.576 -13.416 1.00 89.12 299 LEU A CA 1
ATOM 2174 C C . LEU A 1 299 ? 18.983 10.620 -14.431 1.00 89.12 299 LEU A C 1
ATOM 2176 O O . LEU A 1 299 ? 18.842 11.242 -15.484 1.00 89.12 299 LEU A O 1
ATOM 2180 N N . VAL A 1 300 ? 20.092 9.936 -14.142 1.00 90.62 300 VAL A N 1
ATOM 2181 C CA . VAL A 1 300 ? 21.147 9.707 -15.140 1.00 90.62 300 VAL A CA 1
ATOM 2182 C C . VAL A 1 300 ? 20.580 8.792 -16.222 1.00 90.62 300 VAL A C 1
ATOM 2184 O O . VAL A 1 300 ? 20.167 7.669 -15.938 1.00 90.62 300 VAL A O 1
ATOM 2187 N N . THR A 1 301 ? 20.512 9.308 -17.445 1.00 90.38 301 THR A N 1
ATOM 2188 C CA . THR A 1 301 ? 19.940 8.622 -18.617 1.00 90.38 301 THR A CA 1
ATOM 2189 C C . THR A 1 301 ? 20.987 8.309 -19.680 1.00 90.38 301 THR A C 1
ATOM 2191 O O . THR A 1 301 ? 20.709 7.538 -20.590 1.00 90.38 301 THR A O 1
ATOM 2194 N N . ASP A 1 302 ? 22.194 8.870 -19.559 1.00 92.19 302 ASP A N 1
ATOM 2195 C CA . ASP A 1 302 ? 23.303 8.573 -20.460 1.00 92.19 302 ASP A CA 1
ATOM 2196 C C . ASP A 1 302 ? 23.765 7.114 -20.265 1.00 92.19 302 ASP A C 1
ATOM 2198 O O . ASP A 1 302 ? 24.207 6.768 -19.162 1.00 92.19 302 ASP A O 1
ATOM 2202 N N . PRO A 1 303 ? 23.687 6.251 -21.299 1.00 92.88 303 PRO A N 1
ATOM 2203 C CA . PRO A 1 303 ? 24.128 4.862 -21.217 1.00 92.88 303 PRO A CA 1
ATOM 2204 C C . PRO A 1 303 ? 25.583 4.682 -20.765 1.00 92.88 303 PRO A C 1
ATOM 2206 O O . PRO A 1 303 ? 25.884 3.678 -20.118 1.00 92.88 303 PRO A O 1
ATOM 2209 N N . ASP A 1 304 ? 26.469 5.645 -21.030 1.00 93.25 304 ASP A N 1
ATOM 2210 C CA . ASP A 1 304 ? 27.878 5.573 -20.613 1.00 93.25 304 ASP A CA 1
ATOM 2211 C C . ASP A 1 304 ? 28.082 5.969 -19.141 1.00 93.25 304 ASP A C 1
ATOM 2213 O O . ASP A 1 304 ? 29.149 5.754 -18.575 1.00 93.25 304 ASP A O 1
ATOM 2217 N N . GLN A 1 305 ? 27.046 6.504 -18.484 1.00 93.56 305 GLN A N 1
ATOM 2218 C CA . GLN A 1 305 ? 27.115 6.982 -17.099 1.00 93.56 305 GLN A CA 1
ATOM 2219 C C . GLN A 1 305 ? 26.144 6.283 -16.145 1.00 93.56 305 GLN A C 1
ATOM 2221 O O . GLN A 1 305 ? 26.210 6.512 -14.934 1.00 93.56 305 GLN A O 1
ATOM 2226 N N . ILE A 1 306 ? 25.246 5.422 -16.641 1.00 94.44 306 ILE A N 1
ATOM 2227 C CA . ILE A 1 306 ? 24.408 4.610 -15.752 1.00 94.44 306 ILE A CA 1
ATOM 2228 C C . ILE A 1 306 ? 25.275 3.699 -14.874 1.00 94.44 306 ILE A C 1
ATOM 2230 O O . ILE A 1 306 ? 26.327 3.217 -15.296 1.00 94.44 306 ILE A O 1
ATOM 2234 N N . GLY A 1 307 ? 24.823 3.486 -13.639 1.00 94.69 307 GLY A N 1
ATOM 2235 C CA . GLY A 1 307 ? 25.465 2.604 -12.669 1.00 94.69 307 GLY A CA 1
ATOM 2236 C C . GLY A 1 307 ? 24.696 1.297 -12.494 1.00 94.69 307 GLY A C 1
ATOM 2237 O O . GLY A 1 307 ? 23.999 0.838 -13.397 1.00 94.69 307 GLY A O 1
ATOM 2238 N N . GLY A 1 308 ? 24.791 0.714 -11.297 1.00 96.00 308 GLY A N 1
ATOM 2239 C CA . GLY A 1 308 ? 24.092 -0.529 -10.966 1.00 96.00 308 GLY A CA 1
ATOM 2240 C C . GLY A 1 308 ? 24.572 -1.720 -11.799 1.00 96.00 308 GLY A C 1
ATOM 2241 O O . GLY A 1 308 ? 25.639 -1.686 -12.408 1.00 96.00 308 GLY A O 1
ATOM 2242 N N . THR A 1 309 ? 23.774 -2.785 -11.829 1.00 97.44 309 THR A N 1
ATOM 2243 C CA . THR A 1 309 ? 24.088 -4.022 -12.551 1.00 97.44 309 THR A CA 1
ATOM 2244 C C . THR A 1 309 ? 24.286 -3.781 -14.050 1.00 97.44 309 THR A C 1
ATOM 2246 O O . THR A 1 309 ? 25.178 -4.392 -14.632 1.00 97.44 309 THR A O 1
ATOM 2249 N N . LEU A 1 310 ? 23.514 -2.883 -14.678 1.00 97.38 310 LEU A N 1
ATOM 2250 C CA . LEU A 1 310 ? 23.676 -2.581 -16.105 1.00 97.38 310 LEU A CA 1
ATOM 2251 C C . LEU A 1 310 ? 24.941 -1.764 -16.392 1.00 97.38 310 LEU A C 1
ATOM 2253 O O . LEU A 1 310 ? 25.609 -2.043 -17.383 1.00 97.38 310 LEU A O 1
ATOM 2257 N N . GLY A 1 311 ? 25.307 -0.818 -15.523 1.00 96.62 311 GLY A N 1
ATOM 2258 C CA . GLY A 1 311 ? 26.582 -0.102 -15.625 1.00 96.62 311 GLY A CA 1
ATOM 2259 C C . GLY A 1 311 ? 27.783 -1.035 -15.454 1.00 96.62 311 GLY A C 1
ATOM 2260 O O . GLY A 1 311 ? 28.692 -1.024 -16.272 1.00 96.62 311 GLY A O 1
ATOM 2261 N N . THR A 1 312 ? 27.752 -1.930 -14.461 1.00 96.69 312 THR A N 1
ATOM 2262 C CA . THR A 1 312 ? 28.818 -2.932 -14.282 1.00 96.69 312 THR A CA 1
ATOM 2263 C C . THR A 1 312 ? 28.919 -3.882 -15.476 1.00 96.69 312 THR A C 1
ATOM 2265 O O . THR A 1 312 ? 30.021 -4.208 -15.906 1.00 96.69 312 THR A O 1
ATOM 2268 N N . LEU A 1 313 ? 27.782 -4.310 -16.038 1.00 97.12 313 LEU A N 1
ATOM 2269 C CA . LEU A 1 313 ? 27.766 -5.153 -17.233 1.00 97.12 313 LEU A CA 1
ATOM 2270 C C . LEU A 1 313 ? 28.349 -4.423 -18.453 1.00 97.12 313 LEU A C 1
ATOM 2272 O O . LEU A 1 313 ? 29.107 -5.034 -19.198 1.00 97.12 313 LEU A O 1
ATOM 2276 N N . ARG A 1 314 ? 28.036 -3.134 -18.645 1.00 96.75 314 ARG A N 1
ATOM 2277 C CA . ARG A 1 314 ? 28.625 -2.297 -19.706 1.00 96.75 314 ARG A CA 1
ATOM 2278 C C . ARG A 1 314 ? 30.144 -2.289 -19.634 1.00 96.75 314 ARG A C 1
ATOM 2280 O O . ARG A 1 314 ? 30.796 -2.549 -20.640 1.00 96.75 314 ARG A O 1
ATOM 2287 N N . ASP A 1 315 ? 30.673 -1.974 -18.455 1.00 95.25 315 ASP A N 1
ATOM 2288 C CA . ASP A 1 315 ? 32.109 -1.790 -18.253 1.00 95.25 315 ASP A CA 1
ATOM 2289 C C . ASP A 1 315 ? 32.858 -3.111 -18.460 1.00 95.25 315 ASP A C 1
ATOM 2291 O O . ASP A 1 315 ? 33.900 -3.124 -19.111 1.00 95.25 315 ASP A O 1
ATOM 2295 N N . LEU A 1 316 ? 32.282 -4.225 -17.984 1.00 94.81 316 LEU A N 1
ATOM 2296 C CA . LEU A 1 316 ? 32.834 -5.568 -18.178 1.00 94.81 316 LEU A CA 1
ATOM 2297 C C . LEU A 1 316 ? 32.803 -6.015 -19.645 1.00 94.81 316 LEU A C 1
ATOM 2299 O O . LEU A 1 316 ? 33.710 -6.705 -20.094 1.00 94.81 316 LEU A O 1
ATOM 2303 N N . LEU A 1 317 ? 31.761 -5.655 -20.397 1.00 95.94 317 LEU A N 1
ATOM 2304 C CA . LEU A 1 317 ? 31.656 -5.999 -21.817 1.00 95.94 317 LEU A CA 1
ATOM 2305 C C . LEU A 1 317 ? 32.532 -5.115 -22.716 1.00 95.94 317 LEU A C 1
ATOM 2307 O O . LEU A 1 317 ? 32.661 -5.419 -23.899 1.00 95.94 317 LEU A O 1
ATOM 2311 N N . GLY A 1 318 ? 33.125 -4.033 -22.204 1.00 94.69 318 GLY A N 1
ATOM 2312 C CA . GLY A 1 318 ? 33.870 -3.084 -23.032 1.00 94.69 318 GLY A CA 1
ATOM 2313 C C . GLY A 1 318 ? 32.972 -2.145 -23.849 1.00 94.69 318 GLY A C 1
ATOM 2314 O O . GLY A 1 318 ? 33.368 -1.696 -24.922 1.00 94.69 318 GLY A O 1
ATOM 2315 N N . LEU A 1 319 ? 31.740 -1.894 -23.389 1.00 94.38 319 LEU A N 1
ATOM 2316 C CA . LEU A 1 319 ? 30.720 -1.126 -24.118 1.00 94.38 319 LEU A CA 1
ATOM 2317 C C . LEU A 1 319 ? 30.645 0.349 -23.690 1.00 94.38 319 LEU A C 1
ATOM 2319 O O . LEU A 1 319 ? 29.706 1.048 -24.070 1.00 94.38 319 LEU A O 1
ATOM 2323 N N . ASN A 1 320 ? 31.589 0.838 -22.881 1.00 90.81 320 ASN A N 1
ATOM 2324 C CA . ASN A 1 320 ? 31.645 2.249 -22.504 1.00 90.81 320 ASN A CA 1
ATOM 2325 C C . ASN A 1 320 ? 32.376 3.054 -23.582 1.00 90.81 320 ASN A C 1
ATOM 2327 O O . ASN A 1 320 ? 33.601 3.057 -23.633 1.00 90.81 320 ASN A O 1
ATOM 2331 N N . PHE A 1 321 ? 31.635 3.788 -24.411 1.00 84.00 321 PHE A N 1
ATOM 2332 C CA . PHE A 1 321 ? 32.228 4.503 -25.548 1.00 84.00 321 PHE A CA 1
ATOM 2333 C C . PHE A 1 321 ? 33.129 5.676 -25.131 1.00 84.00 321 PHE A C 1
ATOM 2335 O O . PHE A 1 321 ? 33.997 6.109 -25.886 1.00 84.00 321 PHE A O 1
ATOM 2342 N N . THR A 1 322 ? 32.906 6.241 -23.943 1.00 84.00 322 THR A N 1
ATOM 2343 C CA . THR A 1 322 ? 33.665 7.414 -23.489 1.00 84.00 322 THR A CA 1
ATOM 2344 C C . THR A 1 322 ? 35.016 7.066 -22.881 1.00 84.00 322 THR A C 1
ATOM 2346 O O . THR A 1 322 ? 35.939 7.879 -22.945 1.00 84.00 322 THR A O 1
ATOM 2349 N N . GLU A 1 323 ? 35.135 5.876 -22.297 1.00 81.00 323 GLU A N 1
ATOM 2350 C CA . GLU A 1 323 ? 36.332 5.441 -21.573 1.00 81.00 323 GLU A CA 1
ATOM 2351 C C . GLU A 1 323 ? 37.097 4.329 -22.301 1.00 81.00 323 GLU A C 1
ATOM 2353 O O . GLU A 1 323 ? 38.292 4.151 -22.058 1.00 81.00 323 GLU A O 1
ATOM 2358 N N . GLN A 1 324 ? 36.433 3.599 -23.202 1.00 80.62 324 GLN A N 1
ATOM 2359 C CA . GLN A 1 324 ? 36.964 2.427 -23.894 1.00 80.62 324 GLN A CA 1
ATOM 2360 C C . GLN A 1 324 ? 36.728 2.543 -25.412 1.00 80.62 324 GLN A C 1
ATOM 2362 O O . GLN A 1 324 ? 35.673 2.985 -25.860 1.00 80.62 324 GLN A O 1
ATOM 2367 N N . ASP A 1 325 ? 37.712 2.120 -26.213 1.00 84.50 325 ASP A N 1
ATOM 2368 C CA . ASP A 1 325 ? 37.649 2.115 -27.684 1.00 84.50 325 ASP A CA 1
ATOM 2369 C C . ASP A 1 325 ? 37.913 0.695 -28.214 1.00 84.50 325 ASP A C 1
ATOM 2371 O O . ASP A 1 325 ? 39.001 0.370 -28.694 1.00 84.50 325 ASP A O 1
ATOM 2375 N N . PHE A 1 326 ? 36.931 -0.194 -28.024 1.00 90.00 326 PHE A N 1
ATOM 2376 C CA . PHE A 1 326 ? 36.996 -1.596 -28.465 1.00 90.00 326 PHE A CA 1
ATOM 2377 C C . PHE A 1 326 ? 36.185 -1.883 -29.740 1.00 90.00 326 PHE A C 1
ATOM 2379 O O . PHE A 1 326 ? 36.284 -2.974 -30.308 1.00 90.00 326 PHE A O 1
ATOM 2386 N N . VAL A 1 327 ? 35.404 -0.914 -30.222 1.00 90.00 327 VAL A N 1
ATOM 2387 C CA . VAL A 1 327 ? 34.546 -1.065 -31.403 1.00 90.00 327 VAL A CA 1
ATOM 2388 C C . VAL A 1 327 ? 35.396 -1.030 -32.672 1.00 90.00 327 VAL A C 1
ATOM 2390 O O . VAL A 1 327 ? 35.957 -0.001 -33.032 1.00 90.00 327 VAL A O 1
ATOM 2393 N N . ASN A 1 328 ? 35.474 -2.155 -33.386 1.00 89.06 328 ASN A N 1
ATOM 2394 C CA . ASN A 1 328 ? 36.297 -2.268 -34.596 1.00 89.06 328 ASN A CA 1
ATOM 2395 C C . ASN A 1 328 ? 35.493 -2.644 -35.845 1.00 89.06 328 ASN A C 1
ATOM 2397 O O . ASN A 1 328 ? 35.918 -2.374 -36.972 1.00 89.06 328 ASN A O 1
ATOM 2401 N N . THR A 1 329 ? 34.338 -3.283 -35.668 1.00 93.06 329 THR A N 1
ATOM 2402 C CA . THR A 1 329 ? 33.484 -3.756 -36.758 1.00 93.06 329 THR A CA 1
ATOM 2403 C C . THR A 1 329 ? 32.073 -3.180 -36.674 1.00 93.06 329 THR A C 1
ATOM 2405 O O . THR A 1 329 ? 31.628 -2.703 -35.635 1.00 93.06 329 THR A O 1
ATOM 2408 N N . VAL A 1 330 ? 31.322 -3.282 -37.777 1.00 91.00 330 VAL A N 1
ATOM 2409 C CA . VAL A 1 330 ? 29.890 -2.925 -37.801 1.00 91.00 330 VAL A CA 1
ATOM 2410 C C . VAL A 1 330 ? 29.085 -3.769 -36.806 1.00 91.00 330 VAL A C 1
ATOM 2412 O O . VAL A 1 330 ? 28.091 -3.296 -36.267 1.00 91.00 330 VAL A O 1
ATOM 2415 N N . GLN A 1 331 ? 29.508 -5.010 -36.553 1.00 91.31 331 GLN A N 1
ATOM 2416 C CA . GLN A 1 331 ? 28.850 -5.871 -35.576 1.00 91.31 331 GLN A CA 1
ATOM 2417 C C . GLN A 1 331 ? 29.070 -5.353 -34.146 1.00 91.31 331 GLN A C 1
ATOM 2419 O O . GLN A 1 331 ? 28.124 -5.347 -33.365 1.00 91.31 331 GLN A O 1
ATOM 2424 N N . ASP A 1 332 ? 30.265 -4.840 -33.841 1.00 91.88 332 ASP A N 1
ATOM 2425 C CA . ASP A 1 332 ? 30.588 -4.264 -32.527 1.00 91.88 332 ASP A CA 1
ATOM 2426 C C . ASP A 1 332 ? 29.824 -2.955 -32.292 1.00 91.88 332 ASP A C 1
ATOM 2428 O O . ASP A 1 332 ? 29.288 -2.725 -31.210 1.00 91.88 332 ASP A O 1
ATOM 2432 N N . GLU A 1 333 ? 29.683 -2.132 -33.336 1.00 91.44 333 GLU A N 1
ATOM 2433 C CA . GLU A 1 333 ? 28.840 -0.929 -33.306 1.00 91.44 333 GLU A CA 1
ATOM 2434 C C . GLU A 1 333 ? 27.361 -1.289 -33.068 1.00 91.44 333 GLU A C 1
ATOM 2436 O O . GLU A 1 333 ? 26.644 -0.599 -32.336 1.00 91.44 333 GLU A O 1
ATOM 2441 N N . GLN A 1 334 ? 26.893 -2.394 -33.660 1.00 93.31 334 GLN A N 1
ATOM 2442 C CA . GLN A 1 334 ? 25.550 -2.914 -33.410 1.00 93.31 334 GLN A CA 1
ATOM 2443 C C . GLN A 1 334 ? 25.393 -3.381 -31.957 1.00 93.31 334 GLN A C 1
ATOM 2445 O O . GLN A 1 334 ? 24.326 -3.169 -31.383 1.00 93.31 334 GLN A O 1
ATOM 2450 N N . ASP A 1 335 ? 26.420 -3.977 -31.347 1.00 94.56 335 ASP A N 1
ATOM 2451 C CA . ASP A 1 335 ? 26.359 -4.418 -29.950 1.00 94.56 335 ASP A CA 1
ATOM 2452 C C . ASP A 1 335 ? 26.333 -3.247 -28.962 1.00 94.56 335 ASP A C 1
ATOM 2454 O O . ASP A 1 335 ? 25.469 -3.187 -28.081 1.00 94.56 335 ASP A O 1
ATOM 2458 N N . LEU A 1 336 ? 27.177 -2.235 -29.193 1.00 93.38 336 LEU A N 1
ATOM 2459 C CA . LEU A 1 336 ? 27.116 -0.957 -28.480 1.00 93.38 336 LEU A CA 1
ATOM 2460 C C . LEU A 1 336 ? 25.727 -0.317 -28.607 1.00 93.38 336 LEU A C 1
ATOM 2462 O O . LEU A 1 336 ? 25.134 0.119 -27.616 1.00 93.38 336 LEU A O 1
ATOM 2466 N N . SER A 1 337 ? 25.172 -0.305 -29.820 1.00 93.56 337 SER A N 1
ATOM 2467 C CA . SER A 1 337 ? 23.823 0.206 -30.075 1.00 93.56 337 SER A CA 1
ATOM 2468 C C . SER A 1 337 ? 22.757 -0.580 -29.306 1.00 93.56 337 SER A C 1
ATOM 2470 O O . SER A 1 337 ? 21.873 0.025 -28.698 1.00 93.56 337 SER A O 1
ATOM 2472 N N . ASN A 1 338 ? 22.850 -1.914 -29.268 1.00 92.56 338 ASN A N 1
ATOM 2473 C CA . ASN A 1 338 ? 21.925 -2.770 -28.522 1.00 92.56 338 ASN A CA 1
ATOM 2474 C C . ASN A 1 338 ? 21.941 -2.442 -27.023 1.00 92.56 338 ASN A C 1
ATOM 2476 O O . ASN A 1 338 ? 20.876 -2.329 -26.410 1.00 92.56 338 ASN A O 1
ATOM 2480 N N . PHE A 1 339 ? 23.125 -2.239 -26.438 1.00 97.06 339 PHE A N 1
ATOM 2481 C CA . PHE A 1 339 ? 23.244 -1.845 -25.035 1.00 97.06 339 PHE A CA 1
ATOM 2482 C C . PHE A 1 339 ? 22.656 -0.454 -24.772 1.00 97.06 339 PHE A C 1
ATOM 2484 O O . PHE A 1 339 ? 21.923 -0.264 -23.799 1.00 97.06 339 PHE A O 1
ATOM 2491 N N . ARG A 1 340 ? 22.912 0.519 -25.653 1.00 95.25 340 ARG A N 1
ATOM 2492 C CA . ARG A 1 340 ? 22.326 1.863 -25.526 1.00 95.25 340 ARG A CA 1
ATOM 2493 C C . ARG A 1 340 ? 20.797 1.827 -25.561 1.00 95.25 340 ARG A C 1
ATOM 2495 O O . ARG A 1 340 ? 20.165 2.480 -24.734 1.00 95.25 340 ARG A O 1
ATOM 2502 N N . ILE A 1 341 ? 20.206 1.029 -26.455 1.00 93.00 341 ILE A N 1
ATOM 2503 C CA . ILE A 1 341 ? 18.749 0.831 -26.534 1.00 93.00 341 ILE A CA 1
ATOM 2504 C C . ILE A 1 341 ? 18.216 0.176 -25.250 1.00 93.00 341 ILE A C 1
ATOM 2506 O O . ILE A 1 341 ? 17.215 0.627 -24.694 1.00 93.00 341 ILE A O 1
ATOM 2510 N N . LEU A 1 342 ? 18.896 -0.860 -24.746 1.00 95.50 342 LEU A N 1
ATOM 2511 C CA . LEU A 1 342 ? 18.560 -1.504 -23.473 1.00 95.50 342 LEU A CA 1
ATOM 2512 C C . LEU A 1 342 ? 18.547 -0.487 -22.318 1.00 95.50 342 LEU A C 1
ATOM 2514 O O . LEU A 1 342 ? 17.579 -0.426 -21.561 1.00 95.50 342 LEU A O 1
ATOM 2518 N N . SER A 1 343 ? 19.592 0.335 -22.198 1.00 96.44 343 SER A N 1
ATOM 2519 C CA . SER A 1 343 ? 19.688 1.378 -21.169 1.00 96.44 343 SER A CA 1
ATOM 2520 C C . SER A 1 343 ? 18.546 2.402 -21.265 1.00 96.44 343 SER A C 1
ATOM 2522 O O . SER A 1 343 ? 17.929 2.743 -20.250 1.00 96.44 343 SER A O 1
ATOM 2524 N N . ASP A 1 344 ? 18.195 2.846 -22.475 1.00 93.38 344 ASP A N 1
ATOM 2525 C CA . ASP A 1 344 ? 17.099 3.799 -22.700 1.00 93.38 344 ASP A CA 1
ATOM 2526 C C . ASP A 1 344 ? 15.728 3.228 -22.291 1.00 93.38 344 ASP A C 1
ATOM 2528 O O . ASP A 1 344 ? 14.942 3.892 -21.605 1.00 93.38 344 ASP A O 1
ATOM 2532 N N . TYR A 1 345 ? 15.446 1.955 -22.600 1.00 93.88 345 TYR A N 1
ATOM 2533 C CA . TYR A 1 345 ? 14.209 1.311 -22.145 1.00 93.88 345 TYR A CA 1
ATOM 2534 C C . TYR A 1 345 ? 14.065 1.356 -20.619 1.00 93.88 345 TYR A C 1
ATOM 2536 O O . TYR A 1 345 ? 12.996 1.710 -20.108 1.00 93.88 345 TYR A O 1
ATOM 2544 N N . ILE A 1 346 ? 15.134 1.043 -19.882 1.00 95.88 346 ILE A N 1
ATOM 2545 C CA . ILE A 1 346 ? 15.083 0.965 -18.417 1.00 95.88 346 ILE A CA 1
ATOM 2546 C C . ILE A 1 346 ? 15.071 2.350 -17.774 1.00 95.88 346 ILE A C 1
ATOM 2548 O O . ILE A 1 346 ? 14.272 2.597 -16.867 1.00 95.88 346 ILE A O 1
ATOM 2552 N N . THR A 1 347 ? 15.899 3.280 -18.249 1.00 94.44 347 THR A N 1
ATOM 2553 C CA . THR A 1 347 ? 15.947 4.645 -17.705 1.00 94.44 347 THR A CA 1
ATOM 2554 C C . THR A 1 347 ? 14.670 5.430 -18.026 1.00 94.44 347 THR A C 1
ATOM 2556 O O . THR A 1 347 ? 14.144 6.133 -17.159 1.00 94.44 347 THR A O 1
ATOM 2559 N N . SER A 1 348 ? 14.065 5.239 -19.203 1.00 92.12 348 SER A N 1
ATOM 2560 C CA . SER A 1 348 ? 12.772 5.854 -19.532 1.00 92.12 348 SER A CA 1
ATOM 2561 C C . SER A 1 348 ? 11.619 5.284 -18.687 1.00 92.12 348 SER A C 1
ATOM 2563 O O . SER A 1 348 ? 10.712 6.022 -18.269 1.00 92.12 348 SER A O 1
ATOM 2565 N N . LEU A 1 349 ? 11.650 3.981 -18.378 1.00 93.94 349 LEU A N 1
ATOM 2566 C CA . LEU A 1 349 ? 10.706 3.357 -17.452 1.00 93.94 349 LEU A CA 1
ATOM 2567 C C . LEU A 1 349 ? 10.899 3.893 -16.025 1.00 93.94 349 LEU A C 1
ATOM 2569 O O . LEU A 1 349 ? 9.915 4.245 -15.371 1.00 93.94 349 LEU A O 1
ATOM 2573 N N . ALA A 1 350 ? 12.145 4.037 -15.570 1.00 94.56 350 ALA A N 1
ATOM 2574 C CA . ALA A 1 350 ? 12.480 4.615 -14.271 1.00 94.56 350 ALA A CA 1
ATOM 2575 C C . ALA A 1 350 ? 11.989 6.064 -14.141 1.00 94.56 350 ALA A C 1
ATOM 2577 O O . ALA A 1 350 ? 11.384 6.422 -13.131 1.00 94.56 350 ALA A O 1
ATOM 2578 N N . GLN A 1 351 ? 12.151 6.887 -15.181 1.00 92.06 351 GLN A N 1
ATOM 2579 C CA . GLN A 1 351 ? 11.614 8.249 -15.196 1.00 92.06 351 GLN A CA 1
ATOM 2580 C C . GLN A 1 351 ? 10.082 8.262 -15.109 1.00 92.06 351 GLN A C 1
ATOM 2582 O O . GLN A 1 351 ? 9.489 9.080 -14.404 1.00 92.06 351 GLN A O 1
ATOM 2587 N N . SER A 1 352 ? 9.425 7.329 -15.797 1.00 90.00 352 SER A N 1
ATOM 2588 C CA . SER A 1 352 ? 7.966 7.188 -15.742 1.00 90.00 352 SER A CA 1
ATOM 2589 C C . SER A 1 352 ? 7.491 6.803 -14.354 1.00 90.00 352 SER A C 1
ATOM 2591 O O . SER A 1 352 ? 6.501 7.350 -13.869 1.00 90.00 352 SER A O 1
ATOM 2593 N N . TRP A 1 353 ? 8.215 5.901 -13.699 1.00 92.88 353 TRP A N 1
ATOM 2594 C CA . TRP A 1 353 ? 7.976 5.557 -12.311 1.00 92.88 353 TRP A CA 1
ATOM 2595 C C . TRP A 1 353 ? 8.156 6.771 -11.393 1.00 92.88 353 TRP A C 1
ATOM 2597 O O . TRP A 1 353 ? 7.234 7.084 -10.649 1.00 92.88 353 TRP A O 1
ATOM 2607 N N . ILE A 1 354 ? 9.260 7.520 -11.501 1.00 90.94 354 ILE A N 1
ATOM 2608 C CA . ILE A 1 354 ? 9.506 8.729 -10.693 1.00 90.94 354 ILE A CA 1
ATOM 2609 C C . ILE A 1 354 ? 8.346 9.726 -10.808 1.00 90.94 354 ILE A C 1
ATOM 2611 O O . ILE A 1 354 ? 7.906 10.270 -9.796 1.00 90.94 354 ILE A O 1
ATOM 2615 N N . ASN A 1 355 ? 7.822 9.924 -12.019 1.00 86.31 355 ASN A N 1
ATOM 2616 C CA . ASN A 1 355 ? 6.717 10.849 -12.279 1.00 86.31 355 ASN A CA 1
ATOM 2617 C C . ASN A 1 355 ? 5.378 10.381 -11.689 1.00 86.31 355 ASN A C 1
ATOM 2619 O O . ASN A 1 355 ? 4.499 11.202 -11.442 1.00 86.31 355 ASN A O 1
ATOM 2623 N N . ASN A 1 356 ? 5.202 9.073 -11.490 1.00 85.94 356 ASN A N 1
ATOM 2624 C CA . ASN A 1 356 ? 3.936 8.488 -11.054 1.00 85.94 356 ASN A CA 1
ATOM 2625 C C . ASN A 1 356 ? 3.972 7.931 -9.624 1.00 85.94 356 ASN A C 1
ATOM 2627 O O . ASN A 1 356 ? 2.913 7.644 -9.071 1.00 85.94 356 ASN A O 1
ATOM 2631 N N . GLN A 1 357 ? 5.148 7.798 -9.002 1.00 86.56 357 GLN A N 1
ATOM 2632 C CA . GLN A 1 357 ? 5.299 7.177 -7.681 1.00 86.56 357 GLN A CA 1
ATOM 2633 C C . GLN A 1 357 ? 4.455 7.871 -6.604 1.00 86.56 357 GLN A C 1
ATOM 2635 O O . GLN A 1 357 ? 3.961 7.208 -5.702 1.00 86.56 357 GLN A O 1
ATOM 2640 N N . GLY A 1 358 ? 4.230 9.186 -6.731 1.00 83.00 358 GLY A N 1
ATOM 2641 C CA . GLY A 1 358 ? 3.421 9.968 -5.792 1.00 83.00 358 GLY A CA 1
ATOM 2642 C C . GLY A 1 358 ? 1.931 9.608 -5.778 1.00 83.00 358 GLY A C 1
ATOM 2643 O O . GLY A 1 358 ? 1.230 9.969 -4.835 1.00 83.00 358 GLY A O 1
ATOM 2644 N N . PHE A 1 359 ? 1.439 8.882 -6.785 1.00 80.50 359 PHE A N 1
ATOM 2645 C CA . PHE A 1 359 ? 0.072 8.350 -6.813 1.00 80.50 359 PHE A CA 1
ATOM 2646 C C . PHE A 1 359 ? -0.060 6.977 -6.141 1.00 80.50 359 PHE A C 1
ATOM 2648 O O . PHE A 1 359 ? -1.165 6.435 -6.062 1.00 80.50 359 PHE A O 1
ATOM 2655 N N . PHE A 1 360 ? 1.057 6.397 -5.704 1.00 81.88 360 PHE A N 1
ATOM 2656 C CA . PHE A 1 360 ? 1.120 5.107 -5.032 1.00 81.88 360 PHE A CA 1
ATOM 2657 C C . PHE A 1 360 ? 1.597 5.285 -3.587 1.00 81.88 360 PHE A C 1
ATOM 2659 O O . PHE A 1 360 ? 2.197 6.297 -3.229 1.00 81.88 360 PHE A O 1
ATOM 2666 N N . GLY A 1 361 ? 1.338 4.279 -2.756 1.00 75.38 361 GLY A N 1
ATOM 2667 C CA . GLY A 1 361 ? 1.598 4.332 -1.317 1.00 75.38 361 GLY A CA 1
ATOM 2668 C C . GLY A 1 361 ? 0.332 4.598 -0.505 1.00 75.38 361 GLY A C 1
ATOM 2669 O O . GLY A 1 361 ? -0.688 5.013 -1.046 1.00 75.38 361 GLY A O 1
ATOM 2670 N N . LEU A 1 362 ? 0.407 4.310 0.795 1.00 71.31 362 LEU A N 1
ATOM 2671 C CA . LEU A 1 362 ? -0.740 4.370 1.707 1.00 71.31 362 LEU A CA 1
ATOM 2672 C C . LEU A 1 362 ? -1.152 5.817 2.028 1.00 71.31 362 LEU A C 1
ATOM 2674 O O . LEU A 1 362 ? -2.338 6.102 2.140 1.00 71.31 362 LEU A O 1
ATOM 2678 N N . ASP A 1 363 ? -0.190 6.743 2.055 1.00 73.00 363 ASP A N 1
ATOM 2679 C CA . ASP A 1 363 ? -0.405 8.146 2.443 1.00 73.00 363 ASP A CA 1
ATOM 2680 C C . ASP A 1 363 ? -0.615 9.100 1.252 1.00 73.00 363 ASP A C 1
ATOM 2682 O O . ASP A 1 363 ? -0.468 10.320 1.377 1.00 73.00 363 ASP A O 1
ATOM 2686 N N . THR A 1 364 ? -0.899 8.576 0.054 1.00 78.50 364 THR A N 1
ATOM 2687 C CA . THR A 1 364 ? -1.051 9.440 -1.124 1.00 78.50 364 THR A CA 1
ATOM 2688 C C . THR A 1 364 ? -2.322 10.301 -1.015 1.00 78.50 364 THR A C 1
ATOM 2690 O O . THR A 1 364 ? -3.409 9.784 -0.749 1.00 78.50 364 THR A O 1
ATOM 2693 N N . PRO A 1 365 ? -2.242 11.625 -1.253 1.00 76.62 365 PRO A N 1
ATOM 2694 C CA . PRO A 1 365 ? -3.409 12.507 -1.176 1.00 76.62 365 PRO A CA 1
ATOM 2695 C C . PRO A 1 365 ? -4.356 12.351 -2.374 1.00 76.62 365 PRO A C 1
ATOM 2697 O O . PRO A 1 365 ? -5.502 12.798 -2.321 1.00 76.62 365 PRO A O 1
ATOM 2700 N N . THR A 1 366 ? -3.886 11.747 -3.468 1.00 78.19 366 THR A N 1
ATOM 2701 C CA . THR A 1 366 ? -4.648 11.559 -4.708 1.00 78.19 366 THR A CA 1
ATOM 2702 C C . THR A 1 366 ? -4.466 10.135 -5.239 1.00 78.19 366 THR A C 1
ATOM 2704 O O . THR A 1 366 ? -3.871 9.953 -6.306 1.00 78.19 366 THR A O 1
ATOM 2707 N N . PRO A 1 367 ? -4.956 9.113 -4.514 1.00 79.56 367 PRO A N 1
ATOM 2708 C CA . PRO A 1 367 ? -4.810 7.727 -4.929 1.00 79.56 367 PRO A CA 1
ATOM 2709 C C . PRO A 1 367 ? -5.616 7.439 -6.191 1.00 79.56 367 PRO A C 1
ATOM 2711 O O . PRO A 1 367 ? -6.710 7.979 -6.417 1.00 79.56 367 PRO A O 1
ATOM 2714 N N . PHE A 1 368 ? -5.122 6.497 -6.992 1.00 78.88 368 PHE A N 1
ATOM 2715 C CA . PHE A 1 368 ? -5.957 5.882 -8.013 1.00 78.88 368 PHE A CA 1
ATOM 2716 C C . PHE A 1 368 ? -7.055 5.052 -7.366 1.00 78.88 368 PHE A C 1
ATOM 2718 O O . PHE A 1 368 ? -6.816 4.241 -6.476 1.00 78.88 368 PHE A O 1
ATOM 2725 N N . PHE A 1 369 ? -8.276 5.234 -7.866 1.00 77.06 369 PHE A N 1
ATOM 2726 C CA . PHE A 1 369 ? -9.452 4.624 -7.264 1.00 77.06 369 PHE A CA 1
ATOM 2727 C C . PHE A 1 369 ? -9.356 3.105 -7.208 1.00 77.06 369 PHE A C 1
ATOM 2729 O O . PHE A 1 369 ? -9.503 2.552 -6.130 1.00 77.06 369 PHE A O 1
ATOM 2736 N N . GLY A 1 370 ? -9.054 2.434 -8.324 1.00 72.94 370 GLY A N 1
ATOM 2737 C CA . GLY A 1 370 ? -9.016 0.971 -8.335 1.00 72.94 370 GLY A CA 1
ATOM 2738 C C . GLY A 1 370 ? -7.897 0.382 -7.471 1.00 72.94 370 GLY A C 1
ATOM 2739 O O . GLY A 1 370 ? -8.114 -0.648 -6.845 1.00 72.94 370 GLY A O 1
ATOM 2740 N N . THR A 1 371 ? -6.754 1.064 -7.338 1.00 74.19 371 THR A N 1
ATOM 2741 C CA . THR A 1 371 ? -5.714 0.701 -6.358 1.00 74.19 371 THR A CA 1
ATOM 2742 C C . THR A 1 371 ? -6.275 0.760 -4.936 1.00 74.19 371 THR A C 1
ATOM 2744 O O . THR A 1 371 ? -6.182 -0.211 -4.186 1.00 74.19 371 THR A O 1
ATOM 2747 N N . GLN A 1 372 ? -6.950 1.861 -4.607 1.00 79.81 372 GLN A N 1
ATOM 2748 C CA . GLN A 1 372 ? -7.560 2.074 -3.300 1.00 79.81 372 GLN A CA 1
ATOM 2749 C C . GLN A 1 372 ? -8.691 1.081 -2.999 1.00 79.81 372 GLN A C 1
ATOM 2751 O O . GLN A 1 372 ? -8.863 0.681 -1.853 1.00 79.81 372 GLN A O 1
ATOM 2756 N N . LEU A 1 373 ? -9.431 0.628 -4.017 1.00 78.06 373 LEU A N 1
ATOM 2757 C CA . LEU A 1 373 ? -10.479 -0.383 -3.853 1.00 78.06 373 LEU A CA 1
ATOM 2758 C C . LEU A 1 373 ? -9.935 -1.711 -3.338 1.00 78.06 373 LEU A C 1
ATOM 2760 O O . LEU A 1 373 ? -10.569 -2.352 -2.499 1.00 78.06 373 LEU A O 1
ATOM 2764 N N . VAL A 1 374 ? -8.766 -2.127 -3.824 1.00 77.12 374 VAL A N 1
ATOM 2765 C CA . VAL A 1 374 ? -8.131 -3.360 -3.349 1.00 77.12 374 VAL A CA 1
ATOM 2766 C C . VAL A 1 374 ? -7.701 -3.211 -1.891 1.00 77.12 374 VAL A C 1
ATOM 2768 O O . VAL A 1 374 ? -7.906 -4.137 -1.109 1.00 77.12 374 VAL A O 1
ATOM 2771 N N . LEU A 1 375 ? -7.149 -2.053 -1.514 1.00 82.44 375 LEU A N 1
ATOM 2772 C CA . LEU A 1 375 ? -6.749 -1.772 -0.132 1.00 82.44 375 LEU A CA 1
ATOM 2773 C C . LEU A 1 375 ? -7.960 -1.750 0.807 1.00 82.44 375 LEU A C 1
ATOM 2775 O O . LEU A 1 375 ? -7.961 -2.466 1.804 1.00 82.44 375 LEU A O 1
ATOM 2779 N N . LEU A 1 376 ? -9.030 -1.040 0.433 1.00 85.25 376 LEU A N 1
ATOM 2780 C CA . LEU A 1 376 ? -10.292 -1.040 1.178 1.00 85.25 376 LEU A CA 1
ATOM 2781 C C . LEU A 1 376 ? -10.859 -2.453 1.336 1.00 85.25 376 LEU A C 1
ATOM 2783 O O . LEU A 1 376 ? -11.275 -2.826 2.425 1.00 85.25 376 LEU A O 1
ATOM 2787 N N . SER A 1 377 ? -10.837 -3.265 0.277 1.00 78.75 377 SER A N 1
ATOM 2788 C CA . SER A 1 377 ? -11.337 -4.645 0.330 1.00 78.75 377 SER A CA 1
ATOM 2789 C C . SER A 1 377 ? -10.532 -5.524 1.289 1.00 78.75 377 SER A C 1
ATOM 2791 O O . SER A 1 377 ? -11.111 -6.336 2.004 1.00 78.75 377 SER A O 1
ATOM 2793 N N . ARG A 1 378 ? -9.201 -5.373 1.319 1.00 77.25 378 ARG A N 1
ATOM 2794 C CA . ARG A 1 378 ? -8.337 -6.093 2.270 1.00 77.25 378 ARG A CA 1
ATOM 2795 C C . ARG A 1 378 ? -8.622 -5.668 3.704 1.00 77.25 378 ARG A C 1
ATOM 2797 O O . ARG A 1 378 ? -8.778 -6.528 4.560 1.00 77.25 378 ARG A O 1
ATOM 2804 N N . GLN A 1 379 ? -8.755 -4.367 3.935 1.00 88.94 379 GLN A N 1
ATOM 2805 C CA . GLN A 1 379 ? -9.023 -3.841 5.266 1.00 88.94 379 GLN A CA 1
ATOM 2806 C C . GLN A 1 379 ? -10.418 -4.232 5.774 1.00 88.94 379 GLN A C 1
ATOM 2808 O O . GLN A 1 379 ? -10.589 -4.541 6.947 1.00 88.94 379 GLN A O 1
ATOM 2813 N N . LEU A 1 380 ? -11.422 -4.286 4.894 1.00 82.94 380 LEU A N 1
ATOM 2814 C CA . LEU A 1 380 ? -12.756 -4.790 5.236 1.00 82.94 380 LEU A CA 1
ATOM 2815 C C . LEU A 1 380 ? -12.709 -6.265 5.672 1.00 82.94 380 LEU A C 1
ATOM 2817 O O . LEU A 1 380 ? -13.413 -6.644 6.603 1.00 82.94 380 LEU A O 1
ATOM 2821 N N . LEU A 1 381 ? -11.862 -7.090 5.046 1.00 78.81 381 LEU A N 1
ATOM 2822 C CA . LEU A 1 381 ? -11.663 -8.479 5.474 1.00 78.81 381 LEU A CA 1
ATOM 2823 C C . LEU A 1 381 ? -11.006 -8.566 6.851 1.00 78.81 381 LEU A C 1
ATOM 2825 O O . LEU A 1 381 ? -11.473 -9.340 7.680 1.00 78.81 381 LEU A O 1
ATOM 2829 N N . GLU A 1 382 ? -9.978 -7.754 7.100 1.00 85.44 382 GLU A N 1
ATOM 2830 C CA . GLU A 1 382 ? -9.335 -7.674 8.414 1.00 85.44 382 GLU A CA 1
ATOM 2831 C C . GLU A 1 382 ? -10.344 -7.266 9.493 1.00 85.44 382 GLU A C 1
ATOM 2833 O O . GLU A 1 382 ? -10.498 -7.974 10.478 1.00 85.44 382 GLU A O 1
ATOM 2838 N N . VAL A 1 383 ? -11.127 -6.203 9.270 1.00 88.75 383 VAL A N 1
ATOM 2839 C CA . VAL A 1 383 ? -12.152 -5.753 10.228 1.00 88.75 383 VAL A CA 1
ATOM 2840 C C . VAL A 1 383 ? -13.178 -6.852 10.523 1.00 88.75 383 VAL A C 1
ATOM 2842 O O . VAL A 1 383 ? -13.557 -7.041 11.678 1.00 88.75 383 VAL A O 1
ATOM 2845 N N . ALA A 1 384 ? -13.626 -7.590 9.503 1.00 81.25 384 ALA A N 1
ATOM 2846 C CA . ALA A 1 384 ? -14.541 -8.715 9.685 1.00 81.25 384 ALA A CA 1
ATOM 2847 C C . ALA A 1 384 ? -13.916 -9.850 10.522 1.00 81.25 384 ALA A C 1
ATOM 2849 O O . ALA A 1 384 ? -14.602 -10.480 11.323 1.00 81.25 384 ALA A O 1
ATOM 2850 N N . GLU A 1 385 ? -12.619 -10.111 10.362 1.00 79.81 385 GLU A N 1
ATOM 2851 C CA . GLU A 1 385 ? -11.890 -11.098 11.163 1.00 79.81 385 GLU A CA 1
ATOM 2852 C C . GLU A 1 385 ? -11.716 -10.631 12.616 1.00 79.81 385 GLU A C 1
ATOM 2854 O O . GLU A 1 385 ? -12.025 -11.374 13.550 1.00 79.81 385 GLU A O 1
ATOM 2859 N N . THR A 1 386 ? -11.326 -9.373 12.829 1.00 85.25 386 THR A N 1
ATOM 2860 C CA . THR A 1 386 ? -11.122 -8.810 14.171 1.00 85.25 386 THR A CA 1
ATOM 2861 C C . THR A 1 386 ? -12.417 -8.774 14.990 1.00 85.25 386 THR A C 1
ATOM 2863 O O . THR A 1 386 ? -12.401 -8.951 16.207 1.00 85.25 386 THR A O 1
ATOM 2866 N N . VAL A 1 387 ? -13.581 -8.598 14.356 1.00 90.12 387 VAL A N 1
ATOM 2867 C CA . VAL A 1 387 ? -14.878 -8.686 15.052 1.00 90.12 387 VAL A CA 1
ATOM 2868 C C . VAL A 1 387 ? -15.130 -10.091 15.611 1.00 90.12 387 VAL A C 1
ATOM 2870 O O . VAL A 1 387 ? -15.648 -10.229 16.725 1.00 90.12 387 VAL A O 1
ATOM 2873 N N . ASP A 1 388 ? -14.755 -11.139 14.878 1.00 82.69 388 ASP A N 1
ATOM 2874 C CA . ASP A 1 388 ? -14.856 -12.512 15.374 1.00 82.69 388 ASP A CA 1
ATOM 2875 C C . ASP A 1 388 ? -13.862 -12.769 16.521 1.00 82.69 388 ASP A C 1
ATOM 2877 O O . ASP A 1 388 ? -14.212 -13.443 17.495 1.00 82.69 388 ASP A O 1
ATOM 2881 N N . GLU A 1 389 ? -12.680 -12.146 16.492 1.00 83.56 389 GLU A N 1
ATOM 2882 C CA . GLU A 1 389 ? -11.738 -12.151 17.620 1.00 83.56 389 GLU A CA 1
ATOM 2883 C C . GLU A 1 389 ? -12.306 -11.453 18.866 1.00 83.56 389 GLU A C 1
ATOM 2885 O O . GLU A 1 389 ? -12.132 -11.941 19.989 1.00 83.56 389 GLU A O 1
ATOM 2890 N N . VAL A 1 390 ? -13.064 -10.362 18.705 1.00 92.19 390 VAL A N 1
ATOM 2891 C CA . VAL A 1 390 ? -13.783 -9.736 19.826 1.00 92.19 390 VAL A CA 1
ATOM 2892 C C . VAL A 1 390 ? -14.802 -10.702 20.424 1.00 92.19 390 VAL A C 1
ATOM 2894 O O . VAL A 1 390 ? -14.856 -10.838 21.648 1.00 92.19 390 VAL A O 1
ATOM 2897 N N . ARG A 1 391 ? -15.591 -11.407 19.601 1.00 90.25 391 ARG A N 1
ATOM 2898 C CA . ARG A 1 391 ? -16.557 -12.409 20.094 1.00 90.25 391 ARG A CA 1
ATOM 2899 C C . ARG A 1 391 ? -15.858 -13.524 20.866 1.00 90.25 391 ARG A C 1
ATOM 2901 O O . ARG A 1 391 ? -16.269 -13.829 21.984 1.00 90.25 391 ARG A O 1
ATOM 2908 N N . PHE A 1 392 ? -14.772 -14.060 20.316 1.00 84.62 392 PHE A N 1
ATOM 2909 C CA . PHE A 1 392 ? -13.956 -15.083 20.968 1.00 84.62 392 PHE A CA 1
ATOM 2910 C C . PHE A 1 392 ? -13.359 -14.590 22.294 1.00 84.62 392 PHE A C 1
ATOM 2912 O O . PHE A 1 392 ? -13.381 -15.281 23.316 1.00 84.62 392 PHE A O 1
ATOM 2919 N N . THR A 1 393 ? -12.868 -13.353 22.313 1.00 88.38 393 THR A N 1
ATOM 2920 C CA . THR A 1 393 ? -12.320 -12.731 23.518 1.00 88.38 393 THR A CA 1
ATOM 2921 C C . THR A 1 393 ? -13.404 -12.508 24.570 1.00 88.38 393 THR A C 1
ATOM 2923 O O . THR A 1 393 ? -13.156 -12.731 25.754 1.00 88.38 393 THR A O 1
ATOM 2926 N N . LEU A 1 394 ? -14.623 -12.144 24.174 1.00 89.56 394 LEU A N 1
ATOM 2927 C CA . LEU A 1 394 ? -15.768 -12.050 25.082 1.00 89.56 394 LEU A CA 1
ATOM 2928 C C . LEU A 1 394 ? -16.154 -13.425 25.652 1.00 89.56 394 LEU A C 1
ATOM 2930 O O . LEU A 1 394 ? -16.321 -13.545 26.866 1.00 89.56 394 LEU A O 1
ATOM 2934 N N . ASP A 1 395 ? -16.188 -14.473 24.823 1.00 87.06 395 ASP A N 1
ATOM 2935 C CA . ASP A 1 395 ? -16.444 -15.850 25.273 1.00 87.06 395 ASP A CA 1
ATOM 2936 C C . ASP A 1 395 ? -15.414 -16.299 26.323 1.00 87.06 395 ASP A C 1
ATOM 2938 O O . ASP A 1 395 ? -15.763 -16.888 27.349 1.00 87.06 395 ASP A O 1
ATOM 2942 N N . SER A 1 396 ? -14.142 -15.944 26.123 1.00 85.31 396 SER A N 1
ATOM 2943 C CA . SER A 1 396 ? -13.051 -16.296 27.039 1.00 85.31 396 SER A CA 1
ATOM 2944 C C . SER A 1 396 ? -13.140 -15.640 28.425 1.00 85.31 396 SER A C 1
ATOM 2946 O O . SER A 1 396 ? -12.546 -16.140 29.380 1.00 85.31 396 SER A O 1
ATOM 2948 N N . VAL A 1 397 ? -13.892 -14.541 28.552 1.00 88.50 397 VAL A N 1
ATOM 2949 C CA . VAL A 1 397 ? -14.168 -13.861 29.830 1.00 88.50 397 VAL A CA 1
ATOM 2950 C C . VAL A 1 397 ? -15.575 -14.154 30.352 1.00 88.50 397 VAL A C 1
ATOM 2952 O O . VAL A 1 397 ? -16.128 -13.381 31.136 1.00 88.50 397 VAL A O 1
ATOM 2955 N N . PHE A 1 398 ? -16.135 -15.286 29.917 1.00 89.56 398 PHE A N 1
ATOM 2956 C CA . PHE A 1 398 ? -17.467 -15.790 30.249 1.00 89.56 398 PHE A CA 1
ATOM 2957 C C . PHE A 1 398 ? -18.633 -14.915 29.773 1.00 89.56 398 PHE A C 1
ATOM 2959 O O . PHE A 1 398 ? -19.759 -15.147 30.198 1.00 89.56 398 PHE A O 1
ATOM 2966 N N . ILE A 1 399 ? -18.397 -13.972 28.855 1.00 89.50 399 ILE A N 1
ATOM 2967 C CA . ILE A 1 399 ? -19.455 -13.199 28.198 1.00 89.50 399 ILE A CA 1
ATOM 2968 C C . ILE A 1 399 ? -19.871 -13.942 26.926 1.00 89.50 399 ILE A C 1
ATOM 2970 O O . ILE A 1 399 ? -19.427 -13.638 25.816 1.00 89.50 399 ILE A O 1
ATOM 2974 N N . GLY A 1 400 ? -20.715 -14.957 27.114 1.00 84.88 400 GLY A N 1
ATOM 2975 C CA . GLY A 1 400 ? -21.186 -15.838 26.045 1.00 84.88 400 GLY A CA 1
ATOM 2976 C C . GLY A 1 400 ? -22.197 -15.189 25.083 1.00 84.88 400 GLY A C 1
ATOM 2977 O O . GLY A 1 400 ? -22.661 -14.071 25.326 1.00 84.88 400 GLY A O 1
ATOM 2978 N N . PRO A 1 401 ? -22.631 -15.902 24.023 1.00 82.38 401 PRO A N 1
ATOM 2979 C CA . PRO A 1 401 ? -23.537 -15.363 23.003 1.00 82.38 401 PRO A CA 1
ATOM 2980 C C . PRO A 1 401 ? -24.852 -14.791 23.557 1.00 82.38 401 PRO A C 1
ATOM 2982 O O . PRO A 1 401 ? -25.264 -13.702 23.170 1.00 82.38 401 PRO A O 1
ATOM 2985 N N . ALA A 1 402 ? -25.497 -15.493 24.495 1.00 81.00 402 ALA A N 1
ATOM 2986 C CA . ALA A 1 402 ? -26.753 -15.036 25.097 1.00 81.00 402 ALA A CA 1
ATOM 2987 C C . ALA A 1 402 ? -26.564 -13.779 25.962 1.00 81.00 402 ALA A C 1
ATOM 2989 O O . ALA A 1 402 ? -27.416 -12.896 25.970 1.00 81.00 402 ALA A O 1
ATOM 2990 N N . GLU A 1 403 ? -25.435 -13.679 26.670 1.00 89.31 403 GLU A N 1
ATOM 2991 C CA . GLU A 1 403 ? -25.126 -12.496 27.472 1.00 89.31 403 GLU A CA 1
ATOM 2992 C C . GLU A 1 403 ? -24.862 -11.294 26.558 1.00 89.31 403 GLU A C 1
ATOM 2994 O O . GLU A 1 403 ? -25.488 -10.250 26.741 1.00 89.31 403 GLU A O 1
ATOM 2999 N N . ARG A 1 404 ? -24.053 -11.456 25.497 1.00 91.44 404 ARG A N 1
ATOM 3000 C CA . ARG A 1 404 ? -23.791 -10.400 24.497 1.00 91.44 404 ARG A CA 1
ATOM 3001 C C . ARG A 1 404 ? -25.059 -9.817 23.870 1.00 91.44 404 ARG A C 1
ATOM 3003 O O . ARG A 1 404 ? -25.113 -8.614 23.631 1.00 91.44 404 ARG A O 1
ATOM 3010 N N . GLN A 1 405 ? -26.087 -10.631 23.648 1.00 91.94 405 GLN A N 1
ATOM 3011 C CA . GLN A 1 405 ? -27.377 -10.170 23.114 1.00 91.94 405 GLN A CA 1
ATOM 3012 C C . GLN A 1 405 ? -28.165 -9.267 24.076 1.00 91.94 405 GLN A C 1
ATOM 3014 O O . GLN A 1 405 ? -29.127 -8.629 23.666 1.00 91.94 405 GLN A O 1
ATOM 3019 N N . THR A 1 406 ? -27.778 -9.206 25.351 1.00 91.44 406 THR A N 1
ATOM 3020 C CA . THR A 1 406 ? -28.468 -8.418 26.389 1.00 91.44 406 THR A CA 1
ATOM 3021 C C . THR A 1 406 ? -27.585 -7.344 27.029 1.00 91.44 406 THR A C 1
ATOM 3023 O O . THR A 1 406 ? -28.077 -6.514 27.794 1.00 91.44 406 THR A O 1
ATOM 3026 N N . LEU A 1 407 ? -26.285 -7.323 26.714 1.00 93.19 407 LEU A N 1
ATOM 3027 C CA . LEU A 1 407 ? -25.336 -6.345 27.241 1.00 93.19 407 LEU A CA 1
ATOM 3028 C C . LEU A 1 407 ? -25.435 -5.012 26.502 1.00 93.19 407 LEU A C 1
ATOM 3030 O O . LEU A 1 407 ? -24.905 -4.845 25.404 1.00 93.19 407 LEU A O 1
ATOM 3034 N N . GLU A 1 408 ? -26.117 -4.062 27.133 1.00 95.19 408 GLU A N 1
ATOM 3035 C CA . GLU A 1 408 ? -26.358 -2.718 26.610 1.00 95.19 408 GLU A CA 1
ATOM 3036 C C . GLU A 1 408 ? -25.141 -1.796 26.800 1.00 95.19 408 GLU A C 1
ATOM 3038 O O . GLU A 1 408 ? -24.668 -1.577 27.919 1.00 95.19 408 GLU A O 1
ATOM 3043 N N . LEU A 1 409 ? -24.665 -1.211 25.701 1.00 94.94 409 LEU A N 1
ATOM 3044 C CA . LEU A 1 409 ? -23.604 -0.209 25.659 1.00 94.94 409 LEU A CA 1
ATOM 3045 C C . LEU A 1 409 ? -24.191 1.209 25.668 1.00 94.94 409 LEU A C 1
ATOM 3047 O O . LEU A 1 409 ? -25.182 1.500 24.999 1.00 94.94 409 LEU A O 1
ATOM 3051 N N . GLN A 1 410 ? -23.531 2.111 26.391 1.00 93.38 410 GLN A N 1
ATOM 3052 C CA . GLN A 1 410 ? -23.870 3.528 26.515 1.00 93.38 410 GLN A CA 1
ATOM 3053 C C . GLN A 1 410 ? -22.843 4.390 25.766 1.00 93.38 410 GLN A C 1
ATOM 3055 O O . GLN A 1 410 ? -21.637 4.246 25.971 1.00 93.38 410 GLN A O 1
ATOM 3060 N N . PHE A 1 411 ? -23.314 5.341 24.951 1.00 89.81 411 PHE A N 1
ATOM 3061 C CA . PHE A 1 411 ? -22.456 6.134 24.048 1.00 89.81 411 PHE A CA 1
ATOM 3062 C C . PHE A 1 411 ? -22.482 7.651 24.308 1.00 89.81 411 PHE A C 1
ATOM 3064 O O . PHE A 1 411 ? -21.806 8.412 23.620 1.00 89.81 411 PHE A O 1
ATOM 3071 N N . GLY A 1 412 ? -23.199 8.099 25.343 1.00 81.75 412 GLY A N 1
ATOM 3072 C CA . GLY A 1 412 ? -23.320 9.513 25.703 1.00 81.75 412 GLY A CA 1
ATOM 3073 C C . GLY A 1 412 ? -24.522 10.213 25.050 1.00 81.75 412 GLY A C 1
ATOM 3074 O O . GLY A 1 412 ? -25.343 9.574 24.393 1.00 81.75 412 GLY A O 1
ATOM 3075 N N . PRO A 1 413 ? -24.685 11.529 25.273 1.00 77.69 413 PRO A N 1
ATOM 3076 C CA . PRO A 1 413 ? -25.859 12.260 24.811 1.00 77.69 413 PRO A CA 1
ATOM 3077 C C . PRO A 1 413 ? -25.891 12.375 23.281 1.00 77.69 413 PRO A C 1
ATOM 3079 O O . PRO A 1 413 ? -24.930 12.835 22.673 1.00 77.69 413 PRO A O 1
ATOM 3082 N N . GLY A 1 414 ? -27.021 11.995 22.677 1.00 80.88 414 GLY A N 1
ATOM 3083 C CA . GLY A 1 414 ? -27.252 12.068 21.227 1.00 80.88 414 GLY A CA 1
ATOM 3084 C C . GLY A 1 414 ? -27.055 10.751 20.469 1.00 80.88 414 GLY A C 1
ATOM 3085 O O . GLY A 1 414 ? -27.496 10.661 19.327 1.00 80.88 414 GLY A O 1
ATOM 3086 N N . THR A 1 415 ? -26.491 9.723 21.109 1.00 89.00 415 THR A N 1
ATOM 3087 C CA . THR A 1 415 ? -26.336 8.384 20.525 1.00 89.00 415 THR A CA 1
ATOM 3088 C C . THR A 1 415 ? -27.142 7.379 21.352 1.00 89.00 415 THR A C 1
ATOM 3090 O O . THR A 1 415 ? -26.886 7.256 22.553 1.00 89.00 415 THR A O 1
ATOM 3093 N N . PRO A 1 416 ? -28.138 6.688 20.765 1.00 90.69 416 PRO A N 1
ATOM 3094 C CA . PRO A 1 416 ? -28.957 5.738 21.509 1.00 90.69 416 PRO A CA 1
ATOM 3095 C C . PRO A 1 416 ? -28.113 4.554 22.010 1.00 90.69 416 PRO A C 1
ATOM 3097 O O . PRO A 1 416 ? -27.138 4.188 21.347 1.00 90.69 416 PRO A O 1
ATOM 3100 N N . PRO A 1 417 ? -28.475 3.944 23.154 1.00 92.56 417 PRO A N 1
ATOM 3101 C CA . PRO A 1 417 ? -27.859 2.698 23.590 1.00 92.56 417 PRO A CA 1
ATOM 3102 C C . PRO A 1 417 ? -28.030 1.589 22.546 1.00 92.56 417 PRO A C 1
ATOM 3104 O O . PRO A 1 417 ? -29.016 1.569 21.807 1.00 92.56 417 PRO A O 1
ATOM 3107 N N . LEU A 1 418 ? -27.072 0.667 22.501 1.00 95.31 418 LEU A N 1
ATOM 3108 C CA . LEU A 1 418 ? -27.036 -0.452 21.555 1.00 95.31 418 LEU A CA 1
ATOM 3109 C C . LEU A 1 418 ? -26.480 -1.683 22.265 1.00 95.31 418 LEU A C 1
ATOM 3111 O O . LEU A 1 418 ? -25.552 -1.554 23.065 1.00 95.31 418 LEU A O 1
ATOM 3115 N N . PHE A 1 419 ? -27.006 -2.872 21.983 1.00 96.00 419 PHE A N 1
ATOM 3116 C CA . PHE A 1 419 ? -26.413 -4.093 22.519 1.00 96.00 419 PHE A CA 1
ATOM 3117 C C . PHE A 1 419 ? -25.066 -4.377 21.852 1.00 96.00 419 PHE A C 1
ATOM 3119 O O . PHE A 1 419 ? -24.859 -4.083 20.674 1.00 96.00 419 PHE A O 1
ATOM 3126 N N . ILE A 1 420 ? -24.129 -4.961 22.598 1.00 95.38 420 ILE A N 1
ATOM 3127 C CA . ILE A 1 420 ? -22.806 -5.277 22.051 1.00 95.38 420 ILE A CA 1
ATOM 3128 C C . ILE A 1 420 ? -22.890 -6.238 20.861 1.00 95.38 420 ILE A C 1
ATOM 3130 O O . ILE A 1 420 ? -22.194 -6.018 19.875 1.00 95.38 420 ILE A O 1
ATOM 3134 N N . GLU A 1 421 ? -23.760 -7.254 20.899 1.00 94.56 421 GLU A N 1
ATOM 3135 C CA . GLU A 1 421 ? -23.913 -8.158 19.751 1.00 94.56 421 GLU A CA 1
ATOM 3136 C C . GLU A 1 421 ? -24.485 -7.440 18.522 1.00 94.56 421 GLU A C 1
ATOM 3138 O O . GLU A 1 421 ? -24.077 -7.752 17.405 1.00 94.56 421 GLU A O 1
ATOM 3143 N N . ASP A 1 422 ? -25.358 -6.445 18.702 1.00 95.06 422 ASP A N 1
ATOM 3144 C CA . ASP A 1 422 ? -25.893 -5.653 17.588 1.00 95.06 422 ASP A CA 1
ATOM 3145 C C . ASP A 1 422 ? -24.801 -4.787 16.954 1.00 95.06 422 ASP A C 1
ATOM 3147 O O . ASP A 1 422 ? -24.698 -4.723 15.730 1.00 95.06 422 ASP A O 1
ATOM 3151 N N . LEU A 1 423 ? -23.938 -4.171 17.772 1.00 97.38 423 LEU A N 1
ATOM 3152 C CA . LEU A 1 423 ? -22.775 -3.429 17.282 1.00 97.38 423 LEU A CA 1
ATOM 3153 C C . LEU A 1 423 ? -21.834 -4.340 16.483 1.00 97.38 423 LEU A C 1
ATOM 3155 O O . LEU A 1 423 ? -21.466 -4.008 15.359 1.00 97.38 423 LEU A O 1
ATOM 3159 N N . LEU A 1 424 ? -21.461 -5.496 17.041 1.00 94.88 424 LEU A N 1
ATOM 3160 C CA . LEU A 1 424 ? -20.559 -6.445 16.381 1.00 94.88 424 LEU A CA 1
ATOM 3161 C C . LEU A 1 424 ? -21.181 -7.026 15.106 1.00 94.88 424 LEU A C 1
ATOM 3163 O O . LEU A 1 424 ? -20.501 -7.180 14.095 1.00 94.88 424 LEU A O 1
ATOM 3167 N N . THR A 1 425 ? -22.481 -7.315 15.116 1.00 91.12 425 THR A N 1
ATOM 3168 C CA . THR A 1 425 ? -23.212 -7.771 13.927 1.00 91.12 425 THR A CA 1
ATOM 3169 C C . THR A 1 425 ? -23.240 -6.696 12.853 1.00 91.12 425 THR A C 1
ATOM 3171 O O . THR A 1 425 ? -22.992 -7.006 11.689 1.00 91.12 425 THR A O 1
ATOM 3174 N N . TRP A 1 426 ? -23.471 -5.437 13.227 1.00 96.38 426 TRP A N 1
ATOM 3175 C CA . TRP A 1 426 ? -23.466 -4.334 12.278 1.00 96.38 426 TRP A CA 1
ATOM 3176 C C . TRP A 1 426 ? -22.091 -4.162 11.626 1.00 96.38 426 TRP A C 1
ATOM 3178 O O . TRP A 1 426 ? -22.005 -4.177 10.399 1.00 96.38 426 TRP A O 1
ATOM 3188 N N . ILE A 1 427 ? -21.010 -4.117 12.415 1.00 94.19 427 ILE A N 1
ATOM 3189 C CA . ILE A 1 427 ? -19.643 -4.026 11.877 1.00 94.19 427 ILE A CA 1
ATOM 3190 C C . ILE A 1 427 ? -19.355 -5.215 10.951 1.00 94.19 427 ILE A C 1
ATOM 3192 O O . ILE A 1 427 ? -18.874 -5.006 9.841 1.00 94.19 427 ILE A O 1
ATOM 3196 N N . GLN A 1 428 ? -19.725 -6.439 11.349 1.00 88.19 428 GLN A N 1
ATOM 3197 C CA . GLN A 1 428 ? -19.542 -7.636 10.523 1.00 88.19 428 GLN A CA 1
ATOM 3198 C C . GLN A 1 428 ? -20.288 -7.544 9.189 1.00 88.19 428 GLN A C 1
ATOM 3200 O O . GLN A 1 428 ? -19.722 -7.830 8.137 1.00 88.19 428 GLN A O 1
ATOM 3205 N N . SER A 1 429 ? -21.570 -7.172 9.221 1.00 79.44 429 SER A N 1
ATOM 3206 C CA . SER A 1 429 ? -22.409 -7.065 8.021 1.00 79.44 429 SER A CA 1
ATOM 3207 C C . SER A 1 429 ? -21.910 -5.978 7.071 1.00 79.44 429 SER A C 1
ATOM 3209 O O . SER A 1 429 ? -21.836 -6.199 5.858 1.00 79.44 429 SER A O 1
ATOM 3211 N N . PHE A 1 430 ? -21.469 -4.847 7.626 1.00 91.25 430 PHE A N 1
ATOM 3212 C CA . PHE A 1 430 ? -20.868 -3.770 6.864 1.00 91.25 430 PHE A CA 1
ATOM 3213 C C . PHE A 1 430 ? -19.557 -4.215 6.215 1.00 91.25 430 PHE A C 1
ATOM 3215 O O . PHE A 1 430 ? -19.396 -4.086 5.005 1.00 91.25 430 PHE A O 1
ATOM 3222 N N . ALA A 1 431 ? -18.650 -4.797 6.997 1.00 84.75 431 ALA A N 1
ATOM 3223 C CA . ALA A 1 431 ? -17.346 -5.238 6.525 1.00 84.75 431 ALA A CA 1
ATOM 3224 C C . ALA A 1 431 ? -17.450 -6.347 5.462 1.00 84.75 431 ALA A C 1
ATOM 3226 O O . ALA A 1 431 ? -16.790 -6.293 4.426 1.00 84.75 431 ALA A O 1
ATOM 3227 N N . ALA A 1 432 ? -18.330 -7.327 5.676 1.00 77.62 432 ALA A N 1
ATOM 3228 C CA . ALA A 1 432 ? -18.436 -8.497 4.812 1.00 77.62 432 ALA A CA 1
ATOM 3229 C C . ALA A 1 432 ? -19.330 -8.298 3.578 1.00 77.62 432 ALA A C 1
ATOM 3231 O O . ALA A 1 432 ? -19.177 -9.031 2.603 1.00 77.62 432 ALA A O 1
ATOM 3232 N N . THR A 1 433 ? -20.315 -7.391 3.621 1.00 77.25 433 THR A N 1
ATOM 3233 C CA . THR A 1 433 ? -21.356 -7.303 2.577 1.00 77.25 433 THR A CA 1
ATOM 3234 C C . THR A 1 433 ? -21.658 -5.871 2.150 1.00 77.25 433 THR A C 1
ATOM 3236 O O . THR A 1 433 ? -21.465 -5.538 0.981 1.00 77.25 433 THR A O 1
ATOM 3239 N N . GLU A 1 434 ? -22.115 -5.011 3.064 1.00 82.31 434 GLU A N 1
ATOM 3240 C CA . GLU A 1 434 ? -22.658 -3.698 2.677 1.00 82.31 434 GLU A CA 1
ATOM 3241 C C . GLU A 1 434 ? -21.572 -2.756 2.153 1.00 82.31 434 GLU A C 1
ATOM 3243 O O . GLU A 1 434 ? -21.742 -2.130 1.112 1.00 82.31 434 GLU A O 1
ATOM 3248 N N . GLY A 1 435 ? -20.434 -2.679 2.845 1.00 83.81 435 GLY A N 1
ATOM 3249 C CA . GLY A 1 435 ? -19.284 -1.866 2.467 1.00 83.81 435 GLY A CA 1
ATOM 3250 C C . GLY A 1 435 ? -18.749 -2.223 1.077 1.00 83.81 435 GLY A C 1
ATOM 3251 O O . GLY A 1 435 ? -18.702 -1.339 0.217 1.00 83.81 435 GLY A O 1
ATOM 3252 N N . PRO A 1 436 ? -18.406 -3.501 0.810 1.00 79.81 436 PRO A N 1
ATOM 3253 C CA . PRO A 1 436 ? -18.025 -3.954 -0.525 1.00 79.81 436 PRO A CA 1
ATOM 3254 C C . PRO A 1 436 ? -19.068 -3.619 -1.598 1.00 79.81 436 PRO A C 1
ATOM 3256 O O . PRO A 1 436 ? -18.705 -3.128 -2.666 1.00 79.81 436 PRO A O 1
ATOM 3259 N N . GLN A 1 437 ? -20.357 -3.825 -1.316 1.00 73.75 437 GLN A N 1
ATOM 3260 C CA . GLN A 1 437 ? -21.421 -3.545 -2.278 1.00 73.75 437 GLN A CA 1
ATOM 3261 C C . GLN A 1 437 ? -21.560 -2.043 -2.574 1.00 73.75 437 GLN A C 1
ATOM 3263 O O . GLN A 1 437 ? -21.643 -1.650 -3.735 1.00 73.75 437 GLN A O 1
ATOM 3268 N N . LEU A 1 438 ? -21.513 -1.185 -1.550 1.00 78.50 438 LEU A N 1
ATOM 3269 C CA . LEU A 1 438 ? -21.543 0.274 -1.711 1.00 78.50 438 LEU A CA 1
ATOM 3270 C C . LEU A 1 438 ? -20.397 0.768 -2.600 1.00 78.50 438 LEU A C 1
ATOM 3272 O O . LEU A 1 438 ? -20.587 1.647 -3.442 1.00 78.50 438 LEU A O 1
ATOM 3276 N N . ILE A 1 439 ? -19.212 0.189 -2.414 1.00 78.38 439 ILE A N 1
ATOM 3277 C CA . ILE A 1 439 ? -18.027 0.484 -3.214 1.00 78.38 439 ILE A CA 1
ATOM 3278 C C . ILE A 1 439 ? -18.227 0.051 -4.675 1.00 78.38 439 ILE A C 1
ATOM 3280 O O . ILE A 1 439 ? -17.928 0.828 -5.586 1.00 78.38 439 ILE A O 1
ATOM 3284 N N . GLN A 1 440 ? -18.708 -1.177 -4.893 1.00 69.31 440 GLN A N 1
ATOM 3285 C CA . GLN A 1 440 ? -18.878 -1.771 -6.222 1.00 69.31 440 GLN A CA 1
ATOM 3286 C C . GLN A 1 440 ? -19.969 -1.067 -7.034 1.00 69.31 440 GLN A C 1
ATOM 3288 O O . GLN A 1 440 ? -19.723 -0.677 -8.175 1.00 69.31 440 GLN A O 1
ATOM 3293 N N . ASP A 1 441 ? -21.140 -0.855 -6.436 1.00 74.81 441 ASP A N 1
ATOM 3294 C CA . ASP A 1 441 ? -22.315 -0.331 -7.134 1.00 74.81 441 ASP A CA 1
ATOM 3295 C C . ASP A 1 441 ? -22.254 1.196 -7.296 1.00 74.81 441 ASP A C 1
ATOM 3297 O O . ASP A 1 441 ? -22.717 1.747 -8.296 1.00 74.81 441 ASP A O 1
ATOM 3301 N N . GLY A 1 442 ? -21.688 1.903 -6.313 1.00 68.44 442 GLY A N 1
ATOM 3302 C CA . GLY A 1 442 ? -21.753 3.363 -6.238 1.00 68.44 442 GLY A CA 1
ATOM 3303 C C . GLY A 1 442 ? -20.438 4.109 -6.488 1.00 68.44 442 GLY A C 1
ATOM 3304 O O . GLY A 1 442 ? -20.431 5.346 -6.554 1.00 68.44 442 GLY A O 1
ATOM 3305 N N . GLY A 1 443 ? -19.321 3.394 -6.642 1.00 78.62 443 GLY A N 1
ATOM 3306 C CA . GLY A 1 443 ? -18.021 3.960 -7.000 1.00 78.62 443 GLY A CA 1
ATOM 3307 C C . GLY A 1 443 ? -17.541 5.074 -6.054 1.00 78.62 443 GLY A C 1
ATOM 3308 O O . GLY A 1 443 ? -17.859 5.100 -4.866 1.00 78.62 443 GLY A O 1
ATOM 3309 N N . LYS A 1 444 ? -16.775 6.043 -6.583 1.00 83.69 444 LYS A N 1
ATOM 3310 C CA . LYS A 1 444 ? -16.225 7.166 -5.790 1.00 83.69 444 LYS A CA 1
ATOM 3311 C C . LYS A 1 444 ? -17.300 7.966 -5.051 1.00 83.69 444 LYS A C 1
ATOM 3313 O O . LYS A 1 444 ? -17.043 8.466 -3.959 1.00 83.69 444 LYS A O 1
ATOM 3318 N N . LEU A 1 445 ? -18.477 8.115 -5.664 1.00 83.56 445 LEU A N 1
ATOM 3319 C CA . LEU A 1 445 ? -19.565 8.900 -5.096 1.00 83.56 445 LEU A CA 1
ATOM 3320 C C . LEU A 1 445 ? -20.104 8.234 -3.829 1.00 83.56 445 LEU A C 1
ATOM 3322 O O . LEU A 1 445 ? -20.159 8.896 -2.799 1.00 83.56 445 LEU A O 1
ATOM 3326 N N . ALA A 1 446 ? -20.432 6.938 -3.880 1.00 84.19 446 ALA A N 1
ATOM 3327 C CA . ALA A 1 446 ? -20.917 6.212 -2.705 1.00 84.19 446 ALA A CA 1
ATOM 3328 C C . ALA A 1 446 ? -19.844 6.033 -1.629 1.00 84.19 446 ALA A C 1
ATOM 3330 O O . ALA A 1 446 ? -20.178 6.065 -0.443 1.00 84.19 446 ALA A O 1
ATOM 3331 N N . VAL A 1 447 ? -18.563 5.921 -2.011 1.00 90.25 447 VAL A N 1
ATOM 3332 C CA . VAL A 1 447 ? -17.468 5.938 -1.029 1.00 90.25 447 VAL A CA 1
ATOM 3333 C C . VAL A 1 447 ? -17.517 7.221 -0.193 1.00 90.25 447 VAL A C 1
ATOM 3335 O O . VAL A 1 447 ? -17.488 7.177 1.036 1.00 90.25 447 VAL A O 1
ATOM 3338 N N . GLN A 1 448 ? -17.667 8.366 -0.856 1.00 91.00 448 GLN A N 1
ATOM 3339 C CA . GLN A 1 448 ? -17.706 9.666 -0.197 1.00 91.00 448 GLN A CA 1
ATOM 3340 C C . GLN A 1 448 ? -19.017 9.919 0.568 1.00 91.00 448 GLN A C 1
ATOM 3342 O O . GLN A 1 448 ? -18.985 10.464 1.672 1.00 91.00 448 GLN A O 1
ATOM 3347 N N . SER A 1 449 ? -20.169 9.590 -0.022 1.00 90.56 449 SER A N 1
ATOM 3348 C CA . SER A 1 449 ? -21.483 9.997 0.491 1.00 90.56 449 SER A CA 1
ATOM 3349 C C . SER A 1 449 ? -22.130 8.997 1.447 1.00 90.56 449 SER A C 1
ATOM 3351 O O . SER A 1 449 ? -23.035 9.382 2.186 1.00 90.56 449 SER A O 1
ATOM 3353 N N . SER A 1 450 ? -21.709 7.730 1.437 1.00 92.38 450 SER A N 1
ATOM 3354 C CA . SER A 1 450 ? -22.351 6.662 2.216 1.00 92.38 450 SER A CA 1
ATOM 3355 C C . SER A 1 450 ? -21.347 5.825 2.999 1.00 92.38 450 SER A C 1
ATOM 3357 O O . SER A 1 450 ? -21.450 5.761 4.220 1.00 92.38 450 SER A O 1
ATOM 3359 N N . PHE A 1 451 ? -20.342 5.250 2.336 1.00 94.69 451 PHE A N 1
ATOM 3360 C CA . PHE A 1 451 ? -19.358 4.375 2.982 1.00 94.69 451 PHE A CA 1
ATOM 3361 C C . PHE A 1 451 ? -18.614 5.089 4.120 1.00 94.69 451 PHE A C 1
ATOM 3363 O O . PHE A 1 451 ? -18.634 4.629 5.258 1.00 94.69 451 PHE A O 1
ATOM 3370 N N . LEU A 1 452 ? -18.002 6.244 3.834 1.00 95.38 452 LEU A N 1
ATOM 3371 C CA . LEU A 1 452 ? -17.203 6.987 4.809 1.00 95.38 452 LEU A CA 1
ATOM 3372 C C . LEU A 1 452 ? -18.027 7.461 6.028 1.00 95.38 452 LEU A C 1
ATOM 3374 O O . LEU A 1 452 ? -17.557 7.291 7.153 1.00 95.38 452 LEU A O 1
ATOM 3378 N N . PRO A 1 453 ? -19.248 8.016 5.871 1.00 97.00 453 PRO A N 1
ATOM 3379 C CA . PRO A 1 453 ? -20.129 8.284 7.008 1.00 97.00 453 PRO A CA 1
ATOM 3380 C C . PRO A 1 453 ? -20.447 7.058 7.876 1.00 97.00 453 PRO A C 1
ATOM 3382 O O . PRO A 1 453 ? -20.458 7.188 9.099 1.00 97.00 453 PRO A O 1
ATOM 3385 N N . ILE A 1 454 ? -20.675 5.883 7.274 1.00 97.31 454 ILE A N 1
ATOM 3386 C CA . ILE A 1 454 ? -20.954 4.650 8.029 1.00 97.31 454 ILE A CA 1
ATOM 3387 C C . ILE A 1 454 ? -19.718 4.222 8.825 1.00 97.31 454 ILE A C 1
ATOM 3389 O O . ILE A 1 454 ? -19.834 3.990 10.027 1.00 97.31 454 ILE A O 1
ATOM 3393 N N . VAL A 1 455 ? -18.529 4.210 8.207 1.00 97.69 455 VAL A N 1
ATOM 3394 C CA . VAL A 1 455 ? -17.260 3.922 8.907 1.00 97.69 455 VAL A CA 1
ATOM 3395 C C . VAL A 1 455 ? -17.089 4.851 10.112 1.00 97.69 455 VAL A C 1
ATOM 3397 O O . VAL A 1 455 ? -16.883 4.371 11.224 1.00 97.69 455 VAL A O 1
ATOM 3400 N N . LYS A 1 456 ? -17.311 6.160 9.936 1.00 96.75 456 LYS A N 1
ATOM 3401 C CA . LYS A 1 456 ? -17.259 7.164 11.017 1.00 96.75 456 LYS A CA 1
ATOM 3402 C C . LYS A 1 456 ? -18.217 6.896 12.159 1.00 96.75 456 LYS A C 1
ATOM 3404 O O . LYS A 1 456 ? -17.870 7.082 13.328 1.00 96.75 456 LYS A O 1
ATOM 3409 N N . GLN A 1 457 ? -19.426 6.467 11.831 1.00 96.06 457 GLN A N 1
ATOM 3410 C CA . GLN A 1 457 ? -20.409 6.109 12.835 1.00 96.06 457 GLN A CA 1
ATOM 3411 C C . GLN A 1 457 ? -19.977 4.861 13.614 1.00 96.06 457 GLN A C 1
ATOM 3413 O O . GLN A 1 457 ? -20.021 4.874 14.844 1.00 96.06 457 GLN A O 1
ATOM 3418 N N . LEU A 1 458 ? -19.497 3.823 12.925 1.00 97.50 458 LEU A N 1
ATOM 3419 C CA . LEU A 1 458 ? -18.985 2.604 13.555 1.00 97.50 458 LEU A CA 1
ATOM 3420 C C . LEU A 1 458 ? -17.761 2.894 14.438 1.00 97.50 458 LEU A C 1
ATOM 3422 O O . LEU A 1 458 ? -17.728 2.447 15.583 1.00 97.50 458 LEU A O 1
ATOM 3426 N N . GLN A 1 459 ? -16.812 3.721 13.981 1.00 95.75 459 GLN A N 1
ATOM 3427 C CA . GLN A 1 459 ? -15.664 4.176 14.781 1.00 95.75 459 GLN A CA 1
ATOM 3428 C C . GLN A 1 459 ? -16.118 4.860 16.076 1.00 95.75 459 GLN A C 1
ATOM 3430 O O . GLN A 1 459 ? -15.608 4.566 17.159 1.00 95.75 459 GLN A O 1
ATOM 3435 N N . ALA A 1 460 ? -17.092 5.773 15.984 1.00 94.31 460 ALA A N 1
ATOM 3436 C CA . ALA A 1 460 ? -17.623 6.478 17.146 1.00 94.31 460 ALA A CA 1
ATOM 3437 C C . ALA A 1 460 ? -18.290 5.519 18.145 1.00 94.31 460 ALA A C 1
ATOM 3439 O O . ALA A 1 460 ? -18.100 5.665 19.356 1.00 94.31 460 ALA A O 1
ATOM 3440 N N . LEU A 1 461 ? -19.024 4.518 17.650 1.00 96.50 461 LEU A N 1
ATOM 3441 C CA . LEU A 1 461 ? -19.644 3.491 18.484 1.00 96.50 461 LEU A CA 1
ATOM 3442 C C . LEU A 1 461 ? -18.590 2.611 19.163 1.00 96.50 461 LEU A C 1
ATOM 3444 O O . LEU A 1 461 ? -18.632 2.464 20.379 1.00 96.50 461 LEU A O 1
ATOM 3448 N N . VAL A 1 462 ? -17.585 2.105 18.445 1.00 96.12 462 VAL A N 1
ATOM 3449 C CA . VAL A 1 462 ? -16.513 1.291 19.052 1.00 96.12 462 VAL A CA 1
ATOM 3450 C C . VAL A 1 462 ? -15.730 2.096 20.100 1.00 96.12 462 VAL A C 1
ATOM 3452 O O . VAL A 1 462 ? -15.523 1.621 21.220 1.00 96.12 462 VAL A O 1
ATOM 3455 N N . ARG A 1 463 ? -15.387 3.360 19.812 1.00 93.44 463 ARG A N 1
ATOM 3456 C CA . ARG A 1 463 ? -14.757 4.271 20.790 1.00 93.44 463 ARG A CA 1
ATOM 3457 C C . ARG A 1 463 ? -15.623 4.474 22.031 1.00 93.44 463 ARG A C 1
ATOM 3459 O O . ARG A 1 463 ? -15.113 4.482 23.152 1.00 93.44 463 ARG A O 1
ATOM 3466 N N . GLY A 1 464 ? -16.933 4.630 21.853 1.00 92.12 464 GLY A N 1
ATOM 3467 C CA . GLY A 1 464 ? -17.861 4.755 22.970 1.00 92.12 464 GLY A CA 1
ATOM 3468 C C . GLY A 1 464 ? -18.024 3.452 23.762 1.00 92.12 464 GLY A C 1
ATOM 3469 O O . GLY A 1 464 ? -18.069 3.510 24.988 1.00 92.12 464 GLY A O 1
ATOM 3470 N N . ALA A 1 465 ? -17.987 2.283 23.114 1.00 93.25 465 ALA A N 1
ATOM 3471 C CA . ALA A 1 465 ? -18.010 0.975 23.777 1.00 93.25 465 ALA A CA 1
ATOM 3472 C C . ALA A 1 465 ? -16.813 0.800 24.730 1.00 93.25 465 ALA A C 1
ATOM 3474 O O . ALA A 1 465 ? -16.974 0.364 25.872 1.00 93.25 465 ALA A O 1
ATOM 3475 N N . ARG A 1 466 ? -15.622 1.242 24.306 1.00 92.56 466 ARG A N 1
ATOM 3476 C CA . ARG A 1 466 ? -14.386 1.246 25.112 1.00 92.56 466 ARG A CA 1
ATOM 3477 C C . ARG A 1 466 ? -14.393 2.269 26.256 1.00 92.56 466 ARG A C 1
ATOM 3479 O O . ARG A 1 466 ? -13.548 2.222 27.153 1.00 92.56 466 ARG A O 1
ATOM 3486 N N . ASN A 1 467 ? -15.330 3.220 26.267 1.00 88.94 467 ASN A N 1
ATOM 3487 C CA . ASN A 1 467 ? -15.365 4.263 27.285 1.00 88.94 467 ASN A CA 1
ATOM 3488 C C . ASN A 1 467 ? -15.855 3.720 28.637 1.00 88.94 467 ASN A C 1
ATOM 3490 O O . ASN A 1 467 ? -17.050 3.674 28.943 1.00 88.94 467 ASN A O 1
ATOM 3494 N N . LEU A 1 468 ? -14.893 3.394 29.499 1.00 81.56 468 LEU A N 1
ATOM 3495 C CA . LEU A 1 468 ? -15.125 2.859 30.841 1.00 81.56 468 LEU A CA 1
ATOM 3496 C C . LEU A 1 468 ? -15.967 3.774 31.744 1.00 81.56 468 LEU A C 1
ATOM 3498 O O . LEU A 1 468 ? -16.515 3.299 32.733 1.00 81.56 468 LEU A O 1
ATOM 3502 N N . ASN A 1 469 ? -16.076 5.076 31.453 1.00 81.12 469 ASN A N 1
ATOM 3503 C CA . ASN A 1 469 ? -16.911 5.979 32.246 1.00 81.12 469 ASN A CA 1
ATOM 3504 C C . ASN A 1 469 ? -18.400 5.845 31.929 1.00 81.12 469 ASN A C 1
ATOM 3506 O O . ASN A 1 469 ? -19.215 5.971 32.841 1.00 81.12 469 ASN A O 1
ATOM 3510 N N . LEU A 1 470 ? -18.740 5.590 30.667 1.00 79.38 470 LEU A N 1
ATOM 3511 C CA . LEU A 1 470 ? -20.120 5.406 30.221 1.00 79.38 470 LEU A CA 1
ATOM 3512 C C . LEU A 1 470 ? -20.610 3.992 30.542 1.00 79.38 470 LEU A C 1
ATOM 3514 O O . LEU A 1 470 ? -21.740 3.800 30.982 1.00 79.38 470 LEU A O 1
ATOM 3518 N N . ASN A 1 471 ? -19.711 3.018 30.431 1.00 86.94 471 ASN A N 1
ATOM 3519 C CA . ASN A 1 471 ? -20.034 1.599 30.491 1.00 86.94 471 ASN A CA 1
ATOM 3520 C C . ASN A 1 471 ? -19.706 0.931 31.835 1.00 86.94 471 ASN A C 1
ATOM 3522 O O . ASN A 1 471 ? -19.445 -0.264 31.897 1.00 86.94 471 ASN A O 1
ATOM 3526 N N . ARG A 1 472 ? -19.751 1.680 32.945 1.00 80.50 472 ARG A N 1
ATOM 3527 C CA . ARG A 1 472 ? -19.403 1.183 34.299 1.00 80.50 472 ARG A CA 1
ATOM 3528 C C . ARG A 1 472 ? -20.283 0.042 34.820 1.00 80.50 472 ARG A C 1
ATOM 3530 O O . ARG A 1 472 ? -19.942 -0.568 35.827 1.00 80.50 472 ARG A O 1
ATOM 3537 N N . ARG A 1 473 ? -21.456 -0.163 34.214 1.00 82.62 473 ARG A N 1
ATOM 3538 C CA . ARG A 1 473 ? -22.445 -1.173 34.624 1.00 82.62 473 ARG A CA 1
ATOM 3539 C C . ARG A 1 473 ? -22.254 -2.518 33.923 1.00 82.62 473 ARG A C 1
ATOM 3541 O O . ARG A 1 473 ? -23.000 -3.444 34.223 1.00 82.62 473 ARG A O 1
ATOM 3548 N N . LEU A 1 474 ? -21.294 -2.615 33.004 1.00 89.88 474 LEU A N 1
ATOM 3549 C CA . LEU A 1 474 ? -21.001 -3.862 32.313 1.00 89.88 474 LEU A CA 1
ATOM 3550 C C . LEU A 1 474 ? -20.308 -4.871 33.248 1.00 89.88 474 LEU A C 1
ATOM 3552 O O . LEU A 1 474 ? -19.718 -4.485 34.264 1.00 89.88 474 LEU A O 1
ATOM 3556 N N . PRO A 1 475 ? -20.380 -6.176 32.933 1.00 91.00 475 PRO A N 1
ATOM 3557 C CA . PRO A 1 475 ? -19.702 -7.214 33.696 1.00 91.00 475 PRO A CA 1
ATOM 3558 C C . PRO A 1 475 ? -18.195 -6.977 33.785 1.00 91.00 475 PRO A C 1
ATOM 3560 O O . PRO A 1 475 ? -17.573 -6.424 32.877 1.00 91.00 475 PRO A O 1
ATOM 3563 N N . ARG A 1 476 ? -17.569 -7.483 34.855 1.00 87.25 476 ARG A N 1
ATOM 3564 C CA . ARG A 1 476 ? -16.113 -7.369 35.059 1.00 87.25 476 ARG A CA 1
ATOM 3565 C C . ARG A 1 476 ? -15.305 -7.900 33.871 1.00 87.25 476 ARG A C 1
ATOM 3567 O O . ARG A 1 476 ? -14.311 -7.275 33.520 1.00 87.25 476 ARG A O 1
ATOM 3574 N N . GLY A 1 477 ? -15.762 -8.984 33.236 1.00 87.38 477 GLY A N 1
ATOM 3575 C CA . GLY A 1 477 ? -15.125 -9.567 32.051 1.00 87.38 477 GLY A CA 1
ATOM 3576 C C . GLY A 1 477 ? -14.949 -8.562 30.906 1.00 87.38 477 GLY A C 1
ATOM 3577 O O . GLY A 1 477 ? -13.903 -8.533 30.263 1.00 87.38 477 GLY A O 1
ATOM 3578 N N . PHE A 1 478 ? -15.904 -7.648 30.717 1.00 91.12 478 PHE A N 1
ATOM 3579 C CA . PHE A 1 478 ? -15.840 -6.631 29.666 1.00 91.12 478 PHE A CA 1
ATOM 3580 C C . PHE A 1 478 ? -14.724 -5.600 29.908 1.00 91.12 478 PHE A C 1
ATOM 3582 O O . PHE A 1 478 ? -14.163 -5.024 28.977 1.00 91.12 478 PHE A O 1
ATOM 3589 N N . HIS A 1 479 ? -14.384 -5.361 31.174 1.00 89.19 479 HIS A N 1
ATOM 3590 C CA . HIS A 1 479 ? 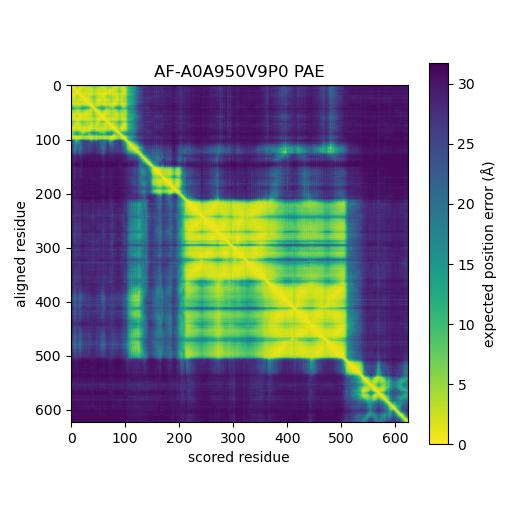-13.369 -4.390 31.581 1.00 89.19 479 HIS A CA 1
ATOM 3591 C C . HIS A 1 479 ? -11.944 -4.948 31.588 1.00 89.19 479 HIS A C 1
ATOM 3593 O O . HIS A 1 479 ? -11.011 -4.216 31.927 1.00 89.19 479 HIS A O 1
ATOM 3599 N N . THR A 1 480 ? -11.776 -6.220 31.232 1.00 87.56 480 THR A N 1
ATOM 3600 C CA . THR A 1 480 ? -10.464 -6.865 31.150 1.00 87.56 480 THR A CA 1
ATOM 3601 C C . THR A 1 480 ? -9.610 -6.239 30.053 1.00 87.56 480 THR A C 1
ATOM 3603 O O . THR A 1 480 ? -10.117 -5.765 29.031 1.00 87.56 480 THR A O 1
ATOM 3606 N N . SER A 1 481 ? -8.289 -6.262 30.236 1.00 86.19 481 SER A N 1
ATOM 3607 C CA . SER A 1 481 ? -7.364 -5.667 29.256 1.00 86.19 481 SER A CA 1
ATOM 3608 C C . SER A 1 481 ? -7.477 -6.329 27.880 1.00 86.19 481 SER A C 1
ATOM 3610 O O . SER A 1 481 ? -7.354 -5.651 26.864 1.00 86.19 481 SER A O 1
ATOM 3612 N N . ARG A 1 482 ? -7.763 -7.637 27.841 1.00 85.31 482 ARG A N 1
ATOM 3613 C CA . ARG A 1 482 ? -7.915 -8.398 26.594 1.00 85.31 482 ARG A CA 1
ATOM 3614 C C . ARG A 1 482 ? -9.132 -7.962 25.776 1.00 85.31 482 ARG A C 1
ATOM 3616 O O . ARG A 1 482 ? -8.982 -7.716 24.588 1.00 85.31 482 ARG A O 1
ATOM 3623 N N . VAL A 1 483 ? -10.300 -7.774 26.402 1.00 91.81 483 VAL A N 1
ATOM 3624 C CA . VAL A 1 483 ? -11.502 -7.288 25.696 1.00 91.81 483 VAL A CA 1
ATOM 3625 C C . VAL A 1 483 ? -11.292 -5.857 25.209 1.00 91.81 483 VAL A C 1
ATOM 3627 O O . VAL A 1 483 ? -11.631 -5.529 24.076 1.00 91.81 483 VAL A O 1
ATOM 3630 N N . GLN A 1 484 ? -10.696 -5.001 26.044 1.00 92.94 484 GLN A N 1
ATOM 3631 C CA . GLN A 1 484 ? -10.436 -3.608 25.672 1.00 92.94 484 GLN A CA 1
ATOM 3632 C C . GLN A 1 484 ? -9.434 -3.474 24.521 1.00 92.94 484 GLN A C 1
ATOM 3634 O O . GLN A 1 484 ? -9.553 -2.526 23.745 1.00 92.94 484 GLN A O 1
ATOM 3639 N N . ARG A 1 485 ? -8.481 -4.408 24.416 1.00 88.44 485 ARG A N 1
ATOM 3640 C CA . ARG A 1 485 ? -7.528 -4.502 23.310 1.00 88.44 485 ARG A CA 1
ATOM 3641 C C . ARG A 1 485 ? -8.170 -5.058 22.039 1.00 88.44 485 ARG A C 1
ATOM 3643 O O . ARG A 1 485 ? -8.004 -4.452 20.996 1.00 88.44 485 ARG A O 1
ATOM 3650 N N . ALA A 1 486 ? -8.981 -6.110 22.126 1.00 91.19 486 ALA A N 1
ATOM 3651 C CA . ALA A 1 486 ? -9.695 -6.622 20.953 1.00 91.19 486 ALA A CA 1
ATOM 3652 C C . ALA A 1 486 ? -10.629 -5.548 20.346 1.00 91.19 486 ALA A C 1
ATOM 3654 O O . ALA A 1 486 ? -10.700 -5.369 19.135 1.00 91.19 486 ALA A O 1
ATOM 3655 N N . LEU A 1 487 ? -11.310 -4.758 21.188 1.00 95.38 487 LEU A N 1
ATOM 3656 C CA . LEU A 1 487 ? -12.097 -3.605 20.726 1.00 95.38 487 LEU A CA 1
ATOM 3657 C C . LEU A 1 487 ? -11.231 -2.460 20.172 1.00 95.38 487 LEU A C 1
ATOM 3659 O O . LEU A 1 487 ? -11.711 -1.684 19.350 1.00 95.38 487 LEU A O 1
ATOM 3663 N N . GLU A 1 488 ? -9.997 -2.306 20.657 1.00 93.75 488 GLU A N 1
ATOM 3664 C CA . GLU A 1 488 ? -9.024 -1.352 20.109 1.00 93.75 488 GLU A CA 1
ATOM 3665 C C . GLU A 1 488 ? -8.599 -1.759 18.705 1.00 93.75 488 GLU A C 1
ATOM 3667 O O . GLU A 1 488 ? -8.639 -0.926 17.817 1.00 93.75 488 GLU A O 1
ATOM 3672 N N . GLU A 1 489 ? -8.320 -3.038 18.483 1.00 92.56 489 GLU A N 1
ATOM 3673 C CA . GLU A 1 489 ? -7.921 -3.564 17.176 1.00 92.56 489 GLU A CA 1
ATOM 3674 C C . GLU A 1 489 ? -9.046 -3.392 16.135 1.00 92.56 489 GLU A C 1
ATOM 3676 O O . GLU A 1 489 ? -8.786 -2.959 15.014 1.00 92.56 489 GLU A O 1
ATOM 3681 N N . VAL A 1 490 ? -10.321 -3.591 16.512 1.00 96.50 490 VAL A N 1
ATOM 3682 C CA . VAL A 1 490 ? -11.457 -3.245 15.627 1.00 96.50 490 VAL A CA 1
ATOM 3683 C C . VAL A 1 490 ? -11.493 -1.746 15.327 1.00 96.50 490 VAL A C 1
ATOM 3685 O O . VAL A 1 490 ? -11.778 -1.343 14.199 1.00 96.50 490 VAL A O 1
ATOM 3688 N N . GLN A 1 491 ? -11.237 -0.903 16.331 1.00 95.56 491 GLN A N 1
ATOM 3689 C CA . GLN A 1 491 ? -11.200 0.542 16.131 1.00 95.56 491 GLN A CA 1
ATOM 3690 C C . GLN A 1 491 ? -10.074 0.939 15.173 1.00 95.56 491 GLN A C 1
ATOM 3692 O O . GLN A 1 491 ? -10.324 1.731 14.271 1.00 95.56 491 GLN A O 1
ATOM 3697 N N . ASP A 1 492 ? -8.879 0.381 15.349 1.00 94.69 492 ASP A N 1
ATOM 3698 C CA . ASP A 1 492 ? -7.711 0.651 14.513 1.00 94.69 492 ASP A CA 1
ATOM 3699 C C . ASP A 1 492 ? -7.982 0.227 13.061 1.00 94.69 492 ASP A C 1
ATOM 3701 O O . ASP A 1 492 ? -7.722 0.994 12.136 1.00 94.69 492 ASP A O 1
ATOM 3705 N N . GLY A 1 493 ? -8.622 -0.929 12.850 1.00 92.56 493 GLY A N 1
ATOM 3706 C CA . GLY A 1 493 ? -9.031 -1.367 11.514 1.00 92.56 493 GLY A CA 1
ATOM 3707 C C . GLY A 1 493 ? -10.072 -0.450 10.855 1.00 92.56 493 GLY A C 1
ATOM 3708 O O . GLY A 1 493 ? -10.018 -0.211 9.647 1.00 92.56 493 GLY A O 1
ATOM 3709 N N . LEU A 1 494 ? -11.011 0.108 11.629 1.00 97.12 494 LEU A N 1
ATOM 3710 C CA . LEU A 1 494 ? -11.960 1.114 11.134 1.00 97.12 494 LEU A CA 1
ATOM 3711 C C . LEU A 1 494 ? -11.289 2.484 10.890 1.00 97.12 494 LEU A C 1
ATOM 3713 O O . LEU A 1 494 ? -11.669 3.182 9.950 1.00 97.12 494 LEU A O 1
ATOM 3717 N N . ASP A 1 495 ? -10.302 2.860 11.710 1.00 95.31 495 ASP A N 1
ATOM 3718 C CA . ASP A 1 495 ? -9.472 4.061 11.541 1.00 95.31 495 ASP A CA 1
ATOM 3719 C C . ASP A 1 495 ? -8.651 3.975 10.238 1.00 95.31 495 ASP A C 1
ATOM 3721 O O . ASP A 1 495 ? -8.602 4.944 9.473 1.00 95.31 495 ASP A O 1
ATOM 3725 N N . GLU A 1 496 ? -8.126 2.795 9.904 1.00 93.38 496 GLU A N 1
ATOM 3726 C CA . GLU A 1 496 ? -7.467 2.540 8.619 1.00 93.38 496 GLU A CA 1
ATOM 3727 C C . GLU A 1 496 ? -8.456 2.594 7.441 1.00 93.38 496 GLU A C 1
ATOM 3729 O O . GLU A 1 496 ? -8.160 3.202 6.411 1.00 93.38 496 GLU A O 1
ATOM 3734 N N . LEU A 1 497 ? -9.678 2.056 7.582 1.00 93.62 497 LEU A N 1
ATOM 3735 C CA . LEU A 1 497 ? -10.717 2.211 6.550 1.00 93.62 497 LEU A CA 1
ATOM 3736 C C . LEU A 1 497 ? -11.054 3.678 6.274 1.00 93.62 497 LEU A C 1
ATOM 3738 O O . LEU A 1 497 ? -11.239 4.054 5.114 1.00 93.62 497 LEU A O 1
ATOM 3742 N N . GLU A 1 498 ? -11.143 4.510 7.314 1.00 93.94 498 GLU A N 1
ATOM 3743 C CA . GLU A 1 498 ? -11.343 5.949 7.153 1.00 93.94 498 GLU A CA 1
ATOM 3744 C C . GLU A 1 498 ? -10.161 6.584 6.410 1.00 93.94 498 GLU A C 1
ATOM 3746 O O . GLU A 1 498 ? -10.382 7.326 5.448 1.00 93.94 498 GLU A O 1
ATOM 3751 N N . SER A 1 499 ? -8.929 6.273 6.827 1.00 91.81 499 SER A N 1
ATOM 3752 C CA . SER A 1 499 ? -7.693 6.765 6.205 1.00 91.81 499 SER A CA 1
ATOM 3753 C C . SER A 1 499 ? -7.646 6.438 4.711 1.00 91.81 499 SER A C 1
ATOM 3755 O O . SER A 1 499 ? -7.418 7.318 3.879 1.00 91.81 499 SER A O 1
ATOM 3757 N N . LEU A 1 500 ? -7.981 5.198 4.348 1.00 89.69 500 LEU A N 1
ATOM 3758 C CA . LEU A 1 500 ? -8.006 4.746 2.962 1.00 89.69 500 LEU A CA 1
ATOM 3759 C C . LEU A 1 500 ? -9.163 5.362 2.155 1.00 89.69 500 LEU A C 1
ATOM 3761 O O . LEU A 1 500 ? -9.014 5.595 0.953 1.00 89.69 500 LEU A O 1
ATOM 3765 N N . ALA A 1 501 ? -10.320 5.612 2.772 1.00 90.94 501 ALA A N 1
ATOM 3766 C CA . ALA A 1 501 ? -11.504 6.122 2.081 1.00 90.94 501 ALA A CA 1
ATOM 3767 C C . ALA A 1 501 ? -11.523 7.654 1.933 1.00 90.94 501 ALA A C 1
ATOM 3769 O O . ALA A 1 501 ? -12.027 8.167 0.934 1.00 90.94 501 ALA A O 1
ATOM 3770 N N . ALA A 1 502 ? -10.975 8.406 2.890 1.00 90.81 502 ALA A N 1
ATOM 3771 C CA . ALA A 1 502 ? -11.049 9.870 2.928 1.00 90.81 502 ALA A CA 1
ATOM 3772 C C . ALA A 1 502 ? -10.425 10.606 1.712 1.00 90.81 502 ALA A C 1
ATOM 3774 O O . ALA A 1 502 ? -10.957 11.659 1.316 1.00 90.81 502 ALA A O 1
ATOM 3775 N N . PRO A 1 503 ? -9.340 10.105 1.085 1.00 88.00 503 PRO A N 1
ATOM 3776 C CA . PRO A 1 503 ? -8.789 10.677 -0.143 1.00 88.00 503 PRO A CA 1
ATOM 3777 C C . PRO A 1 503 ? -9.644 10.398 -1.389 1.00 88.00 503 PRO A C 1
ATOM 3779 O O . PRO A 1 503 ? -9.519 11.105 -2.392 1.00 88.00 503 PRO A O 1
ATOM 3782 N N . ILE A 1 504 ? -10.536 9.397 -1.357 1.00 86.56 504 ILE A N 1
ATOM 3783 C CA . ILE A 1 504 ? -11.421 9.083 -2.482 1.00 86.56 504 ILE A CA 1
ATOM 3784 C C . ILE A 1 504 ? -12.524 10.136 -2.547 1.00 86.56 504 ILE A C 1
ATOM 3786 O O . ILE A 1 504 ? -13.547 10.066 -1.868 1.00 86.56 504 ILE A O 1
ATOM 3790 N N . ARG A 1 505 ? -12.320 11.126 -3.413 1.00 80.31 505 ARG A N 1
ATOM 3791 C CA . ARG A 1 505 ? -13.285 12.201 -3.647 1.00 80.31 505 ARG A CA 1
ATOM 3792 C C . ARG A 1 505 ? -13.804 12.153 -5.071 1.00 80.31 505 ARG A C 1
ATOM 3794 O O . ARG A 1 505 ? -13.043 11.970 -6.027 1.00 80.31 505 ARG A O 1
ATOM 3801 N N . HIS A 1 506 ? -15.105 12.364 -5.216 1.00 75.06 506 HIS A N 1
ATOM 3802 C CA . HIS A 1 506 ? -15.700 12.726 -6.488 1.00 75.06 506 HIS A CA 1
ATOM 3803 C C . HIS A 1 506 ? -15.919 14.239 -6.485 1.00 75.06 506 HIS A C 1
ATOM 3805 O O . HIS A 1 506 ? -16.857 14.743 -5.873 1.00 75.06 506 HIS A O 1
ATOM 3811 N N . ALA A 1 507 ? -15.026 14.981 -7.142 1.00 62.72 507 ALA A N 1
ATOM 3812 C CA . ALA A 1 507 ? -15.350 16.346 -7.523 1.00 62.72 507 ALA A CA 1
ATOM 3813 C C . ALA A 1 507 ? -16.317 16.244 -8.711 1.00 62.72 507 ALA A C 1
ATOM 3815 O O . ALA A 1 507 ? -15.907 15.698 -9.741 1.00 62.72 507 ALA A O 1
ATOM 3816 N N . PRO A 1 508 ? -17.578 16.700 -8.597 1.00 54.81 508 PRO A N 1
ATOM 3817 C CA . PRO A 1 508 ? -18.411 16.832 -9.778 1.00 54.81 508 PRO A CA 1
ATOM 3818 C C . PRO A 1 508 ? -17.656 17.740 -10.745 1.00 54.81 508 PRO A C 1
ATOM 3820 O O . PRO A 1 508 ? -17.213 18.823 -10.355 1.00 54.81 508 PRO A O 1
ATOM 3823 N N . VAL A 1 509 ? -17.450 17.277 -11.978 1.00 49.91 509 VAL A N 1
ATOM 3824 C CA . VAL A 1 509 ? -16.951 18.148 -13.043 1.00 49.91 509 VAL A CA 1
ATOM 3825 C C . VAL A 1 509 ? -17.970 19.285 -13.134 1.00 49.91 509 VAL A C 1
ATOM 3827 O O . VAL A 1 509 ? -19.136 18.993 -13.412 1.00 49.91 509 VAL A O 1
ATOM 3830 N N . PRO A 1 510 ? -17.607 20.544 -12.816 1.00 54.66 510 PRO A N 1
ATOM 3831 C CA . PRO A 1 510 ? -18.537 21.641 -13.019 1.00 54.66 510 PRO A CA 1
ATOM 3832 C C . PRO A 1 510 ? -18.902 21.640 -14.501 1.00 54.66 510 PRO A C 1
ATOM 3834 O O . PRO A 1 510 ? -18.021 21.438 -15.341 1.00 54.66 510 PRO A O 1
ATOM 3837 N N . GLU A 1 511 ? -20.188 21.809 -14.823 1.00 57.09 511 GLU A N 1
ATOM 3838 C CA . GLU A 1 511 ? -20.586 21.950 -16.223 1.00 57.09 511 GLU A CA 1
ATOM 3839 C C . GLU A 1 511 ? -19.672 22.984 -16.896 1.00 57.09 511 GLU A C 1
ATOM 3841 O O . GLU A 1 511 ? -19.392 24.025 -16.282 1.00 57.09 511 GLU A O 1
ATOM 3846 N N . PRO A 1 512 ? -19.149 22.686 -18.102 1.00 62.09 512 PRO A N 1
ATOM 3847 C CA . PRO A 1 512 ? -18.172 23.541 -18.755 1.00 62.09 512 PRO A CA 1
ATOM 3848 C C . PRO A 1 512 ? -18.737 24.952 -18.821 1.00 62.09 512 PRO A C 1
ATOM 3850 O O . PRO A 1 512 ? -19.838 25.179 -19.331 1.00 62.09 512 PRO A O 1
ATOM 3853 N N . SER A 1 513 ? -18.001 25.905 -18.253 1.00 72.25 513 SER A N 1
ATOM 3854 C CA . SER A 1 513 ? -18.487 27.273 -18.196 1.00 72.25 513 SER A CA 1
ATOM 3855 C C . SER A 1 513 ? -18.650 27.810 -19.619 1.00 72.25 513 SER A C 1
ATOM 3857 O O . SER A 1 513 ? -17.990 27.362 -20.561 1.00 72.25 513 SER A O 1
ATOM 3859 N N . ALA A 1 514 ? -19.476 28.841 -19.800 1.00 71.75 514 ALA A N 1
ATOM 3860 C CA . ALA A 1 514 ? -19.583 29.511 -21.097 1.00 71.75 514 ALA A CA 1
ATOM 3861 C C . ALA A 1 514 ? -18.216 30.011 -21.618 1.00 71.75 514 ALA A C 1
ATOM 3863 O O . ALA A 1 514 ? -18.041 30.180 -22.822 1.00 71.75 514 ALA A O 1
ATOM 3864 N N . ALA A 1 515 ? -17.239 30.239 -20.732 1.00 72.56 515 ALA A N 1
ATOM 3865 C CA . ALA A 1 515 ? -15.872 30.584 -21.108 1.00 72.56 515 ALA A CA 1
ATOM 3866 C C . ALA A 1 515 ? -15.081 29.375 -21.639 1.00 72.56 515 ALA A C 1
ATOM 3868 O O . ALA A 1 515 ? -14.328 29.529 -22.598 1.00 72.56 515 ALA A O 1
ATOM 3869 N N . ASP A 1 516 ? -15.282 28.185 -21.073 1.00 66.69 516 ASP A N 1
ATOM 3870 C CA . ASP A 1 516 ? -14.632 26.949 -21.527 1.00 66.69 516 ASP A CA 1
ATOM 3871 C C . ASP A 1 516 ? -15.186 26.502 -22.880 1.00 66.69 516 ASP A C 1
ATOM 3873 O O . ASP A 1 516 ? -14.420 26.174 -23.784 1.00 66.69 516 ASP A O 1
ATOM 3877 N N . LEU A 1 517 ? -16.505 26.617 -23.073 1.00 73.31 517 LEU A N 1
ATOM 3878 C CA . LEU A 1 517 ? -17.141 26.393 -24.374 1.00 73.31 517 LEU A CA 1
ATOM 3879 C C . LEU A 1 517 ? -16.641 27.387 -25.432 1.00 73.31 517 LEU A C 1
ATOM 3881 O O . LEU A 1 517 ? -16.408 27.005 -26.575 1.00 73.31 517 LEU A O 1
ATOM 3885 N N . ARG A 1 518 ? -16.405 28.653 -25.058 1.00 78.88 518 ARG A N 1
ATOM 3886 C CA . ARG A 1 518 ? -15.812 29.653 -25.964 1.00 78.88 518 ARG A CA 1
ATOM 3887 C C . ARG A 1 518 ? -14.363 29.335 -26.321 1.00 78.88 518 ARG A C 1
ATOM 3889 O O . ARG A 1 518 ? -13.996 29.511 -27.475 1.00 78.88 518 ARG A O 1
ATOM 3896 N N . LYS A 1 519 ? -13.548 28.862 -25.373 1.00 76.69 519 LYS A N 1
ATOM 3897 C CA . LYS A 1 519 ? -12.165 28.437 -25.650 1.00 76.69 519 LYS A CA 1
ATOM 3898 C C . LYS A 1 519 ? -12.120 27.216 -26.566 1.00 76.69 519 LYS A C 1
ATOM 3900 O O . LYS A 1 519 ? -11.332 27.201 -27.504 1.00 76.69 519 LYS A O 1
ATOM 3905 N N . ALA A 1 520 ? -12.991 26.235 -26.330 1.00 68.75 520 ALA A N 1
ATOM 3906 C CA . ALA A 1 520 ? -13.120 25.069 -27.198 1.00 68.75 520 ALA A CA 1
ATOM 3907 C C . ALA A 1 520 ? -13.561 25.475 -28.613 1.00 68.75 520 ALA A C 1
ATOM 3909 O O . ALA A 1 520 ? -12.970 25.021 -29.588 1.00 68.75 520 ALA A O 1
ATOM 3910 N N . GLN A 1 521 ? -14.525 26.395 -28.732 1.00 77.94 521 GLN A N 1
ATOM 3911 C CA . GLN A 1 521 ? -14.933 26.937 -30.027 1.00 77.94 521 GLN A CA 1
ATOM 3912 C C . GLN A 1 521 ? -13.782 27.674 -30.724 1.00 77.94 521 GLN A C 1
ATOM 3914 O O . GLN A 1 521 ? -13.538 27.432 -31.896 1.00 77.94 521 GLN A O 1
ATOM 3919 N N . GLN A 1 522 ? -13.010 28.492 -30.003 1.00 79.75 522 GLN A N 1
ATOM 3920 C CA . GLN A 1 522 ? -11.829 29.162 -30.561 1.00 79.75 522 GLN A CA 1
ATOM 3921 C C . GLN A 1 522 ? -10.769 28.169 -31.052 1.00 79.75 522 GLN A C 1
ATOM 3923 O O . GLN A 1 522 ? -10.157 28.398 -32.089 1.00 79.75 522 GLN A O 1
ATOM 3928 N N . GLN A 1 523 ? -10.555 27.059 -30.343 1.00 71.62 523 GLN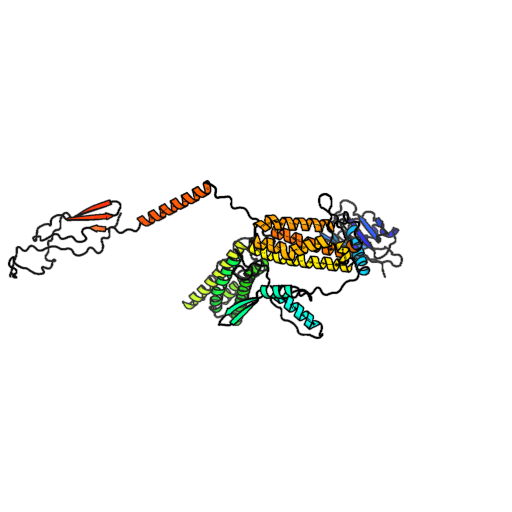 A N 1
ATOM 3929 C CA . GLN A 1 523 ? -9.657 25.995 -30.800 1.00 71.62 523 GLN A CA 1
ATOM 3930 C C . GLN A 1 523 ? -10.180 25.288 -32.050 1.00 71.62 523 GLN A C 1
ATOM 3932 O O . GLN A 1 523 ? -9.395 25.011 -32.952 1.00 71.62 523 GLN A O 1
ATOM 3937 N N . ILE A 1 524 ? -11.488 25.034 -32.132 1.00 78.81 524 ILE A N 1
ATOM 3938 C CA . ILE A 1 524 ? -12.122 24.501 -33.344 1.00 78.81 524 ILE A CA 1
ATOM 3939 C C . ILE A 1 524 ? -11.952 25.486 -34.505 1.00 78.81 524 ILE A C 1
ATOM 3941 O O . ILE A 1 524 ? -11.602 25.060 -35.601 1.00 78.81 524 ILE A O 1
ATOM 3945 N N . ASP A 1 525 ? -12.130 26.786 -34.273 1.00 80.69 525 ASP A N 1
ATOM 3946 C CA . ASP A 1 525 ? -11.979 27.817 -35.303 1.00 80.69 525 ASP A CA 1
ATOM 3947 C C . ASP A 1 525 ? -10.522 27.906 -35.798 1.00 80.69 525 ASP A C 1
ATOM 3949 O O . ASP A 1 525 ? -10.286 28.002 -37.002 1.00 80.69 525 ASP A O 1
ATOM 3953 N N . VAL A 1 526 ? -9.537 27.803 -34.894 1.00 75.44 526 VAL A N 1
ATOM 3954 C CA . VAL A 1 526 ? -8.102 27.760 -35.241 1.00 75.44 526 VAL A CA 1
ATOM 3955 C C . VAL A 1 526 ? -7.765 26.502 -36.038 1.00 75.44 526 VAL A C 1
ATOM 3957 O O . VAL A 1 526 ? -7.146 26.605 -37.092 1.00 75.44 526 VAL A O 1
ATOM 3960 N N . LEU A 1 527 ? -8.216 25.328 -35.590 1.00 71.88 527 LEU A N 1
ATOM 3961 C CA . LEU A 1 527 ? -7.991 24.066 -36.301 1.00 71.88 527 LEU A CA 1
ATOM 3962 C C . LEU A 1 527 ? -8.685 24.052 -37.667 1.00 71.88 527 LEU A C 1
ATOM 3964 O O . LEU A 1 527 ? -8.135 23.534 -38.633 1.00 71.88 527 LEU A O 1
ATOM 3968 N N . THR A 1 528 ? -9.867 24.657 -37.775 1.00 76.69 528 THR A N 1
ATOM 3969 C CA . THR A 1 528 ? -10.576 24.814 -39.052 1.00 76.69 528 THR A CA 1
ATOM 3970 C C . THR A 1 528 ? -9.787 25.726 -39.991 1.00 76.69 528 THR A C 1
ATOM 3972 O O . THR A 1 528 ? -9.573 25.366 -41.145 1.00 76.69 528 THR A O 1
ATOM 3975 N N . ALA A 1 529 ? -9.263 26.849 -39.492 1.00 68.75 529 ALA A N 1
ATOM 3976 C CA . ALA A 1 529 ? -8.415 27.747 -40.273 1.00 68.75 529 ALA A CA 1
ATOM 3977 C C . ALA A 1 529 ? -7.091 27.086 -40.706 1.00 68.75 529 ALA A C 1
ATOM 3979 O O . ALA A 1 529 ? -6.632 27.300 -41.828 1.00 68.75 529 ALA A O 1
ATOM 3980 N N . GLU A 1 530 ? -6.488 26.250 -39.857 1.00 65.56 530 GLU A N 1
ATOM 3981 C CA . GLU A 1 530 ? -5.299 25.466 -40.208 1.00 65.56 530 GLU A CA 1
ATOM 3982 C C . GLU A 1 530 ? -5.608 24.418 -41.285 1.00 65.56 530 GLU A C 1
ATOM 3984 O O . GLU A 1 530 ? -4.873 24.324 -42.269 1.00 65.56 530 GLU A O 1
ATOM 3989 N N . VAL A 1 531 ? -6.724 23.693 -41.173 1.00 63.19 531 VAL A N 1
ATOM 3990 C CA . VAL A 1 531 ? -7.185 22.745 -42.202 1.00 63.19 531 VAL A CA 1
ATOM 3991 C C . VAL A 1 531 ? -7.482 23.456 -43.528 1.00 63.19 531 VAL A C 1
ATOM 3993 O O . VAL A 1 531 ? -7.060 22.972 -44.580 1.00 63.19 531 VAL A O 1
ATOM 3996 N N . ASP A 1 532 ? -8.112 24.631 -43.502 1.00 63.53 532 ASP A N 1
ATOM 3997 C CA . ASP A 1 532 ? -8.350 25.452 -44.696 1.00 63.53 532 ASP A CA 1
ATOM 3998 C C . ASP A 1 532 ? -7.037 25.971 -45.308 1.00 63.53 532 ASP A C 1
ATOM 4000 O O . ASP A 1 532 ? -6.891 26.056 -46.531 1.00 63.53 532 ASP A O 1
ATOM 4004 N N . SER A 1 533 ? -6.037 26.281 -44.478 1.00 56.53 533 SER A N 1
ATOM 4005 C CA . SER A 1 533 ? -4.705 26.683 -44.942 1.00 56.53 533 SER A CA 1
ATOM 4006 C C . SER A 1 533 ? -3.963 25.530 -45.628 1.00 56.53 533 SER A C 1
ATOM 4008 O O . SER A 1 533 ? -3.377 25.720 -46.695 1.00 56.53 533 SER A O 1
ATOM 4010 N N . LEU A 1 534 ? -4.079 24.313 -45.090 1.00 52.12 534 LEU A N 1
ATOM 4011 C CA . LEU A 1 534 ? -3.499 23.099 -45.665 1.00 52.12 534 LEU A CA 1
ATOM 4012 C C . LEU A 1 534 ? -4.213 22.699 -46.963 1.00 52.12 534 LEU A C 1
ATOM 4014 O O . LEU A 1 534 ? -3.563 22.311 -47.935 1.00 52.12 534 LEU A O 1
ATOM 4018 N N . ALA A 1 535 ? -5.536 22.878 -47.037 1.00 51.62 535 ALA A N 1
ATOM 4019 C CA . ALA A 1 535 ? -6.312 22.664 -48.259 1.00 51.62 535 ALA A CA 1
ATOM 4020 C C . ALA A 1 535 ? -5.911 23.624 -49.400 1.00 51.62 535 ALA A C 1
ATOM 4022 O O . ALA A 1 535 ? -6.036 23.271 -50.578 1.00 51.62 535 ALA A O 1
ATOM 4023 N N . ASN A 1 536 ? -5.387 24.809 -49.064 1.00 53.44 536 ASN A N 1
ATOM 4024 C CA . ASN A 1 536 ? -4.926 25.820 -50.017 1.00 53.44 536 ASN A CA 1
ATOM 4025 C C . ASN A 1 536 ? -3.467 25.642 -50.484 1.00 53.44 536 ASN A C 1
ATOM 4027 O O . ASN A 1 536 ? -3.088 26.234 -51.494 1.00 53.44 536 ASN A O 1
ATOM 4031 N N . GLN A 1 537 ? -2.651 24.822 -49.813 1.00 48.44 537 GLN A N 1
ATOM 4032 C CA . GLN A 1 537 ? -1.226 24.645 -50.148 1.00 48.44 537 GLN A CA 1
ATOM 4033 C C . GLN A 1 537 ? -0.932 23.507 -51.147 1.00 48.44 537 GLN A C 1
ATOM 4035 O O . GLN A 1 537 ? 0.203 23.371 -51.594 1.00 48.44 537 GLN A O 1
ATOM 4040 N N . GLY A 1 538 ? -1.931 22.710 -51.545 1.00 49.19 538 GLY A N 1
ATOM 4041 C CA . GLY A 1 538 ? -1.704 21.458 -52.286 1.00 49.19 538 GLY A CA 1
ATOM 4042 C C . GLY A 1 538 ? -2.505 21.248 -53.574 1.00 49.19 538 GLY A C 1
ATOM 4043 O O . GLY A 1 538 ? -2.805 20.098 -53.890 1.00 49.19 538 GLY A O 1
ATOM 4044 N N . ARG A 1 539 ? -2.902 22.291 -54.322 1.00 54.25 539 ARG A N 1
ATOM 4045 C CA . ARG A 1 539 ? -3.693 22.108 -55.562 1.00 54.25 539 ARG A CA 1
ATOM 4046 C C . ARG A 1 539 ? -2.933 22.507 -56.838 1.00 54.25 539 ARG A C 1
ATOM 4048 O O . ARG A 1 539 ? -2.344 23.585 -56.867 1.00 54.25 539 ARG A O 1
ATOM 4055 N N . PRO A 1 540 ? -2.942 21.665 -57.895 1.00 54.34 540 PRO A N 1
ATOM 4056 C CA . PRO A 1 540 ? -2.112 21.868 -59.082 1.00 54.34 540 PRO A CA 1
ATOM 4057 C C . PRO A 1 540 ? -2.571 23.073 -59.917 1.00 54.34 540 PRO A C 1
ATOM 4059 O O . PRO A 1 540 ? -3.764 23.270 -60.147 1.00 54.34 540 PRO A O 1
ATOM 4062 N N . LEU A 1 541 ? -1.604 23.858 -60.401 1.00 56.16 541 LEU A N 1
ATOM 4063 C CA . LEU A 1 541 ? -1.804 24.861 -61.452 1.00 56.16 541 LEU A CA 1
ATOM 4064 C C . LEU A 1 541 ? -2.184 24.155 -62.756 1.00 56.16 541 LEU A C 1
ATOM 4066 O O . LEU A 1 541 ? -1.516 23.201 -63.155 1.00 56.16 541 LEU A O 1
ATOM 4070 N N . VAL A 1 542 ? -3.228 24.633 -63.436 1.00 57.06 542 VAL A N 1
ATOM 4071 C CA . VAL A 1 542 ? -3.670 24.057 -64.713 1.00 57.06 542 VAL A CA 1
ATOM 4072 C C . VAL A 1 542 ? -3.490 25.091 -65.823 1.00 57.06 542 VAL A C 1
ATOM 4074 O O . VAL A 1 542 ? -3.968 26.222 -65.716 1.00 57.06 542 VAL A O 1
ATOM 4077 N N . GLY A 1 543 ? -2.762 24.716 -66.877 1.00 61.34 543 GLY A N 1
ATOM 4078 C CA . GLY A 1 543 ? -2.507 25.554 -68.049 1.00 61.34 543 GLY A CA 1
ATOM 4079 C C . GLY A 1 543 ? -3.300 25.093 -69.271 1.00 61.34 543 GLY A C 1
ATOM 4080 O O . GLY A 1 543 ? -3.379 23.894 -69.536 1.00 61.34 543 GLY A O 1
ATOM 4081 N N . PHE A 1 544 ? -3.859 26.039 -70.030 1.00 55.66 544 PHE A N 1
ATOM 4082 C CA . PHE A 1 544 ? -4.555 25.774 -71.292 1.00 55.66 544 PHE A CA 1
ATOM 4083 C C . PHE A 1 544 ? -4.193 26.806 -72.378 1.00 55.66 544 PHE A C 1
ATOM 4085 O O . PHE A 1 544 ? -4.081 27.995 -72.070 1.00 55.66 544 PHE A O 1
ATOM 4092 N N . PRO A 1 545 ? -4.073 26.395 -73.654 1.00 56.56 545 PRO A N 1
ATOM 4093 C CA . PRO A 1 545 ? -4.173 25.015 -74.138 1.00 56.56 545 PRO A CA 1
ATOM 4094 C C . PRO A 1 545 ? -2.914 24.192 -73.797 1.00 56.56 545 PRO A C 1
ATOM 4096 O O . PRO A 1 545 ? -1.822 24.735 -73.675 1.00 56.56 545 PRO A O 1
ATOM 4099 N N . LEU A 1 546 ? -3.067 22.870 -73.645 1.00 53.25 546 LEU A N 1
ATOM 4100 C CA . LEU A 1 546 ? -1.969 21.945 -73.296 1.00 53.25 546 LEU A CA 1
ATOM 4101 C C . LEU A 1 546 ? -0.970 21.713 -74.448 1.00 53.25 546 LEU A C 1
ATOM 4103 O O . LEU A 1 546 ? 0.089 21.124 -74.248 1.00 53.25 546 LEU A O 1
ATOM 4107 N N . ALA A 1 547 ? -1.308 22.172 -75.653 1.00 54.06 547 ALA A N 1
ATOM 4108 C CA . ALA A 1 547 ? -0.438 22.199 -76.818 1.00 54.06 547 ALA A CA 1
ATOM 4109 C C . ALA A 1 547 ? -0.717 23.476 -77.619 1.00 54.06 547 ALA A C 1
ATOM 4111 O O . ALA A 1 547 ? -1.866 23.915 -77.711 1.00 54.06 547 ALA A O 1
ATOM 4112 N N . LEU A 1 548 ? 0.335 24.049 -78.197 1.00 59.88 548 LEU A N 1
ATOM 4113 C CA . LEU A 1 548 ? 0.249 25.189 -79.102 1.00 59.88 548 LEU A CA 1
ATOM 4114 C C . LEU A 1 548 ? 0.626 24.730 -80.510 1.00 59.88 548 LEU A C 1
ATOM 4116 O O . LEU A 1 548 ? 1.674 24.113 -80.710 1.00 59.88 548 LEU A O 1
ATOM 4120 N N . ASP A 1 549 ? -0.245 25.030 -81.464 1.00 59.28 549 ASP A N 1
ATOM 4121 C CA . ASP A 1 549 ? -0.044 24.771 -82.886 1.00 59.28 549 ASP A CA 1
ATOM 4122 C C . ASP A 1 549 ? -0.079 26.109 -83.606 1.00 59.28 549 ASP A C 1
ATOM 4124 O O . ASP A 1 549 ? -1.111 26.780 -83.630 1.00 59.28 549 ASP A O 1
ATOM 4128 N N . PHE A 1 550 ? 1.057 26.512 -84.160 1.00 58.16 550 PHE A N 1
ATOM 4129 C CA . PHE A 1 550 ? 1.203 27.805 -84.817 1.00 58.16 550 PHE A CA 1
ATOM 4130 C C . PHE A 1 550 ? 0.776 27.775 -86.291 1.00 58.16 550 PHE A C 1
ATOM 4132 O O . PHE A 1 550 ? 0.902 28.788 -86.974 1.00 58.16 550 PHE A O 1
ATOM 4139 N N . GLY A 1 551 ? 0.222 26.654 -86.767 1.00 55.34 551 GLY A N 1
ATOM 4140 C CA . GLY A 1 551 ? -0.188 26.483 -88.154 1.00 55.34 551 GLY A CA 1
ATOM 4141 C C . GLY A 1 551 ? 1.004 26.471 -89.108 1.00 55.34 551 GLY A C 1
ATOM 4142 O O . GLY A 1 551 ? 2.159 26.335 -88.693 1.00 55.34 551 GLY A O 1
ATOM 4143 N N . GLU A 1 552 ? 0.718 26.570 -90.407 1.00 55.28 552 GLU A N 1
ATOM 4144 C CA . GLU A 1 552 ? 1.747 26.518 -91.440 1.00 55.28 552 GLU A CA 1
ATOM 4145 C C . GLU A 1 552 ? 2.410 27.881 -91.678 1.00 55.28 552 GLU A C 1
ATOM 4147 O O . GLU A 1 552 ? 1.746 28.828 -92.093 1.00 55.28 552 GLU A O 1
ATOM 4152 N N . GLU A 1 553 ? 3.733 27.965 -91.507 1.00 52.31 553 GLU A N 1
ATOM 4153 C CA . GLU A 1 553 ? 4.499 29.207 -91.704 1.00 52.31 553 GLU A CA 1
ATOM 4154 C C . GLU A 1 553 ? 5.517 29.108 -92.846 1.00 52.31 553 GLU A C 1
ATOM 4156 O O . GLU A 1 553 ? 6.015 28.029 -93.180 1.00 52.31 553 GLU A O 1
ATOM 4161 N N . ARG A 1 554 ? 5.838 30.253 -93.466 1.00 52.72 554 ARG A N 1
ATOM 4162 C CA . ARG A 1 554 ? 6.874 30.330 -94.506 1.00 52.72 554 ARG A CA 1
ATOM 4163 C C . ARG A 1 554 ? 8.249 30.507 -93.867 1.00 52.72 554 ARG A C 1
ATOM 4165 O O . ARG A 1 554 ? 8.430 31.253 -92.912 1.00 52.72 554 ARG A O 1
ATOM 4172 N N . VAL A 1 555 ? 9.265 29.879 -94.453 1.00 51.19 555 VAL A N 1
ATOM 4173 C CA . VAL A 1 555 ? 10.655 30.096 -94.028 1.00 51.19 555 VAL A CA 1
ATOM 4174 C C . VAL A 1 555 ? 11.004 31.583 -94.186 1.00 51.19 555 VAL A C 1
ATOM 4176 O O . VAL A 1 555 ? 10.918 32.128 -95.286 1.00 51.19 555 VAL A O 1
ATOM 4179 N N . GLY A 1 556 ? 11.370 32.232 -93.077 1.00 52.56 556 GLY A N 1
ATOM 4180 C CA . GLY A 1 556 ? 11.657 33.669 -93.009 1.00 52.56 556 GLY A CA 1
ATOM 4181 C C . GLY A 1 556 ? 10.495 34.566 -92.550 1.00 52.56 556 GLY A C 1
ATOM 4182 O O . GLY A 1 556 ? 10.711 35.772 -92.442 1.00 52.56 556 GLY A O 1
ATOM 4183 N N . SER A 1 557 ? 9.300 34.027 -92.259 1.00 50.75 557 SER A N 1
ATOM 4184 C CA . SER A 1 557 ? 8.204 34.763 -91.597 1.00 50.75 557 SER A CA 1
ATOM 4185 C C . SER A 1 557 ? 8.138 34.490 -90.088 1.00 50.75 557 SER A C 1
ATOM 4187 O O . SER A 1 557 ? 8.779 33.576 -89.567 1.00 50.75 557 SER A O 1
ATOM 4189 N N . THR A 1 558 ? 7.390 35.332 -89.368 1.00 51.84 558 THR A N 1
ATOM 4190 C CA . THR A 1 558 ? 7.070 35.151 -87.944 1.00 51.84 558 THR A CA 1
ATOM 4191 C C . THR A 1 558 ? 5.636 34.674 -87.786 1.00 51.84 558 THR A C 1
ATOM 4193 O O . THR A 1 558 ? 4.746 35.254 -88.411 1.00 51.84 558 THR A O 1
ATOM 4196 N N . SER A 1 559 ? 5.408 33.711 -86.894 1.00 56.19 559 SER A N 1
ATOM 4197 C CA . SER A 1 559 ? 4.060 33.216 -86.605 1.00 56.19 559 SER A CA 1
ATOM 4198 C C . SER A 1 559 ? 3.162 34.281 -85.954 1.00 56.19 559 SER A C 1
ATOM 4200 O O . SER A 1 559 ? 3.664 35.174 -85.256 1.00 56.19 559 SER A O 1
ATOM 4202 N N . PRO A 1 560 ? 1.828 34.160 -86.080 1.00 59.78 560 PRO A N 1
ATOM 4203 C CA . PRO A 1 560 ? 0.886 34.904 -85.260 1.00 59.78 560 PRO A CA 1
ATOM 4204 C C . PRO A 1 560 ? 1.111 34.667 -83.754 1.00 59.78 560 PRO A C 1
ATOM 4206 O O . PRO A 1 560 ? 1.499 33.562 -83.355 1.00 59.78 560 PRO A O 1
ATOM 4209 N N . PRO A 1 561 ? 0.830 35.672 -82.902 1.00 65.31 561 PRO A N 1
ATOM 4210 C CA . PRO A 1 561 ? 0.896 35.515 -81.456 1.00 65.31 561 PRO A CA 1
ATOM 4211 C C . PRO A 1 561 ? -0.069 34.441 -80.949 1.00 65.31 561 PRO A C 1
ATOM 4213 O O . PRO A 1 561 ? -1.232 34.419 -81.357 1.00 65.31 561 PRO A O 1
ATOM 4216 N N . GLN A 1 562 ? 0.364 33.642 -79.977 1.00 66.62 562 GLN A N 1
ATOM 4217 C CA . GLN A 1 562 ? -0.506 32.722 -79.240 1.00 66.62 562 GLN A CA 1
ATOM 4218 C C . GLN A 1 562 ? -0.454 32.988 -77.741 1.00 66.62 562 GLN A C 1
ATOM 4220 O O . GLN A 1 562 ? 0.491 33.585 -77.229 1.00 66.62 562 GLN A O 1
ATOM 4225 N N . SER A 1 563 ? -1.494 32.565 -77.031 1.00 67.62 563 SER A N 1
ATOM 4226 C CA . SER A 1 563 ? -1.633 32.805 -75.598 1.00 67.62 563 SER A CA 1
ATOM 4227 C C . SER A 1 563 ? -1.866 31.496 -74.861 1.00 67.62 563 SER A C 1
ATOM 4229 O O . SER A 1 563 ? -2.645 30.661 -75.315 1.00 67.62 563 SER A O 1
ATOM 4231 N N . ILE A 1 564 ? -1.228 31.360 -73.701 1.00 68.31 564 ILE A N 1
ATOM 4232 C CA . ILE A 1 564 ? -1.508 30.307 -72.726 1.00 68.31 564 ILE A CA 1
ATOM 4233 C C . ILE A 1 564 ? -2.074 30.981 -71.485 1.00 68.31 564 ILE A C 1
ATOM 4235 O O . ILE A 1 564 ? -1.472 31.908 -70.936 1.00 68.31 564 ILE A O 1
ATOM 4239 N N . SER A 1 565 ? -3.224 30.506 -71.029 1.00 66.88 565 SER A N 1
ATOM 4240 C CA . SER A 1 565 ? -3.800 30.910 -69.755 1.00 66.88 565 SER A CA 1
ATOM 4241 C C . SER A 1 565 ? -3.446 29.874 -68.700 1.00 66.88 565 SER A C 1
ATOM 4243 O O . SER A 1 565 ? -3.702 28.683 -68.868 1.00 66.88 565 SER A O 1
ATOM 4245 N N . ILE A 1 566 ? -2.858 30.342 -67.606 1.00 64.81 566 ILE A N 1
ATOM 4246 C CA . ILE A 1 566 ? -2.591 29.532 -66.423 1.00 64.81 566 ILE A CA 1
ATOM 4247 C C . ILE A 1 566 ? -3.568 29.994 -65.355 1.00 64.81 566 ILE A C 1
ATOM 4249 O O . ILE A 1 566 ? -3.648 31.187 -65.049 1.00 64.81 566 ILE A O 1
ATOM 4253 N N . ALA A 1 567 ? -4.335 29.054 -64.820 1.00 60.47 567 ALA A N 1
ATOM 4254 C CA . ALA A 1 567 ? -5.359 29.344 -63.837 1.00 60.47 567 ALA A CA 1
ATOM 4255 C C . ALA A 1 567 ? -5.155 28.519 -62.569 1.00 60.47 567 ALA A C 1
ATOM 4257 O O . ALA A 1 567 ? -4.762 27.349 -62.601 1.00 60.47 567 ALA A O 1
ATOM 4258 N N . ASN A 1 568 ? -5.481 29.153 -61.450 1.00 59.72 568 ASN A N 1
ATOM 4259 C CA . ASN A 1 568 ? -5.821 28.480 -60.211 1.00 59.72 568 ASN A CA 1
ATOM 4260 C C . ASN A 1 568 ? -7.184 29.002 -59.726 1.00 59.72 568 ASN A C 1
ATOM 4262 O O . ASN A 1 568 ? -7.830 29.813 -60.390 1.00 59.72 568 ASN A O 1
ATOM 4266 N N . PHE A 1 569 ? -7.639 28.531 -58.567 1.00 53.47 569 PHE A N 1
ATOM 4267 C CA . PHE A 1 569 ? -8.955 28.903 -58.046 1.00 53.47 569 PHE A CA 1
ATOM 4268 C C . PHE A 1 569 ? -9.092 30.403 -57.707 1.00 53.47 569 PHE A C 1
ATOM 4270 O O . PHE A 1 569 ? -10.203 30.922 -57.700 1.00 53.47 569 PHE A O 1
ATOM 4277 N N . ASN A 1 570 ? -7.979 31.116 -57.490 1.00 50.22 570 ASN A N 1
ATOM 4278 C CA . ASN A 1 570 ? -7.970 32.521 -57.068 1.00 50.22 570 ASN A CA 1
ATOM 4279 C C . ASN A 1 570 ? -7.695 33.512 -58.211 1.00 50.22 570 ASN A C 1
ATOM 4281 O O . ASN A 1 570 ? -7.675 34.721 -57.981 1.00 50.22 570 ASN A O 1
ATOM 4285 N N . GLY A 1 571 ? -7.498 33.032 -59.442 1.00 57.97 571 GLY A N 1
ATOM 4286 C CA . GLY A 1 571 ? -7.348 33.892 -60.609 1.00 57.97 571 GLY A CA 1
ATOM 4287 C C . GLY A 1 571 ? -6.652 33.217 -61.785 1.00 57.97 571 GLY A C 1
ATOM 4288 O O . GLY A 1 571 ? -6.094 32.124 -61.685 1.00 57.97 571 GLY A O 1
ATOM 4289 N N . SER A 1 572 ? -6.673 33.902 -62.926 1.00 66.88 572 SER A N 1
ATOM 4290 C CA . SER A 1 572 ? -5.974 33.480 -64.138 1.00 66.88 572 SER A CA 1
ATOM 4291 C C . SER A 1 572 ? -4.979 34.541 -64.584 1.00 66.88 572 SER A C 1
ATOM 4293 O O . SER A 1 572 ? -5.333 35.718 -64.671 1.00 66.88 572 SER A O 1
ATOM 4295 N N . ALA A 1 573 ? -3.775 34.116 -64.953 1.00 64.62 573 ALA A N 1
ATOM 4296 C CA . ALA A 1 573 ? -2.805 34.943 -65.656 1.00 64.62 573 ALA A CA 1
ATOM 4297 C C . ALA A 1 573 ? -2.641 34.421 -67.087 1.00 64.62 573 ALA A C 1
ATOM 4299 O O . ALA A 1 573 ? -2.661 33.214 -67.327 1.00 64.62 573 ALA A O 1
ATOM 4300 N N . THR A 1 574 ? -2.492 35.327 -68.052 1.00 67.06 574 THR A N 1
ATOM 4301 C CA . THR A 1 574 ? -2.284 34.950 -69.455 1.00 67.06 574 THR A CA 1
ATOM 4302 C C . THR A 1 574 ? -0.877 35.321 -69.882 1.00 67.06 574 THR A C 1
ATOM 4304 O O . THR A 1 574 ? -0.491 36.487 -69.825 1.00 67.06 574 THR A O 1
ATOM 4307 N N . ILE A 1 575 ? -0.127 34.323 -70.334 1.00 68.50 575 ILE A N 1
ATOM 4308 C CA . ILE A 1 575 ? 1.183 34.491 -70.952 1.00 68.50 575 ILE A CA 1
ATOM 4309 C C . ILE A 1 575 ? 0.962 34.578 -72.458 1.00 68.50 575 ILE A C 1
ATOM 4311 O O . ILE A 1 575 ? 0.379 33.675 -73.059 1.00 68.50 575 ILE A O 1
ATOM 4315 N N . ARG A 1 576 ? 1.419 35.670 -73.075 1.00 67.06 576 ARG A N 1
ATOM 4316 C CA . ARG A 1 576 ? 1.307 35.884 -74.519 1.00 67.06 576 ARG A CA 1
ATOM 4317 C C . ARG A 1 576 ? 2.662 35.678 -75.181 1.00 67.06 576 ARG A C 1
ATOM 4319 O O . ARG A 1 576 ? 3.594 36.438 -74.936 1.00 67.06 576 ARG A O 1
ATOM 4326 N N . ILE A 1 577 ? 2.746 34.679 -76.047 1.00 65.25 577 ILE A N 1
ATOM 4327 C CA . ILE A 1 577 ? 3.886 34.439 -76.926 1.00 65.25 577 ILE A CA 1
ATOM 4328 C C . ILE A 1 577 ? 3.657 35.288 -78.169 1.00 65.25 577 ILE A C 1
ATOM 4330 O O . ILE A 1 577 ? 2.728 35.049 -78.937 1.00 65.25 577 ILE A O 1
ATOM 4334 N N . THR A 1 578 ? 4.450 36.341 -78.326 1.00 56.53 578 THR A N 1
ATOM 4335 C CA . THR A 1 578 ? 4.202 37.376 -79.333 1.00 56.53 578 THR A CA 1
ATOM 4336 C C . THR A 1 578 ? 4.685 36.996 -80.725 1.00 56.53 578 THR A C 1
ATOM 4338 O O . THR A 1 578 ? 3.967 37.277 -81.676 1.00 56.53 578 THR A O 1
ATOM 4341 N N . THR A 1 579 ? 5.835 36.336 -80.862 1.00 53.19 579 THR A N 1
ATOM 4342 C CA . THR A 1 579 ? 6.334 35.813 -82.145 1.00 53.19 579 THR A CA 1
ATOM 4343 C C . THR A 1 579 ? 7.275 34.627 -81.924 1.00 53.19 579 THR A C 1
ATOM 4345 O O . THR A 1 579 ? 8.004 34.581 -80.934 1.00 53.19 579 THR A O 1
ATOM 4348 N N . ILE A 1 580 ? 7.291 33.687 -82.872 1.00 55.94 580 ILE A N 1
ATOM 4349 C CA . ILE A 1 580 ? 8.339 32.666 -83.016 1.00 55.94 580 ILE A CA 1
ATOM 4350 C C . ILE A 1 580 ? 8.915 32.794 -84.432 1.00 55.94 580 ILE A C 1
ATOM 4352 O O . ILE A 1 580 ? 8.163 32.975 -85.392 1.00 55.94 580 ILE A O 1
ATOM 4356 N N . SER A 1 581 ? 10.242 32.735 -84.567 1.00 47.91 581 SER A N 1
ATOM 4357 C CA . SER A 1 581 ? 10.951 32.756 -85.852 1.00 47.91 581 SER A CA 1
ATOM 4358 C C . SER A 1 581 ? 11.844 31.523 -85.999 1.00 47.91 581 SER A C 1
ATOM 4360 O O . SER A 1 581 ? 12.482 31.085 -85.043 1.00 47.91 581 SER A O 1
ATOM 4362 N N . VAL A 1 582 ? 11.891 30.955 -87.207 1.00 52.06 582 VAL A N 1
ATOM 4363 C CA . VAL A 1 582 ? 12.726 29.789 -87.538 1.00 52.06 582 VAL A CA 1
ATOM 4364 C C . VAL A 1 582 ? 13.749 30.210 -88.589 1.00 52.06 582 VAL A C 1
ATOM 4366 O O . VAL A 1 582 ? 13.373 30.666 -89.667 1.00 52.06 582 VAL A O 1
ATOM 4369 N N . SER A 1 583 ? 15.042 30.089 -88.276 1.00 46.81 583 SER A N 1
ATOM 4370 C CA . SER A 1 583 ? 16.134 30.627 -89.105 1.00 46.81 583 SER A CA 1
ATOM 4371 C C . SER A 1 583 ? 17.189 29.598 -89.546 1.00 46.81 583 SER A C 1
ATOM 4373 O O . SER A 1 583 ? 18.214 29.990 -90.099 1.00 46.81 583 SER A O 1
ATOM 4375 N N . GLY A 1 584 ? 16.943 28.291 -89.379 1.00 47.50 584 GLY A N 1
ATOM 4376 C CA . GLY A 1 584 ? 17.880 27.227 -89.773 1.00 47.50 584 GLY A CA 1
ATOM 4377 C C . GLY A 1 584 ? 17.204 25.896 -90.154 1.00 47.50 584 GLY A C 1
ATOM 4378 O O . GLY A 1 584 ? 16.028 25.705 -89.845 1.00 47.50 584 GLY A O 1
ATOM 4379 N N . PRO A 1 585 ? 17.920 24.975 -90.835 1.00 46.97 585 PRO A N 1
ATOM 4380 C CA . PRO A 1 585 ? 17.368 23.735 -91.405 1.00 46.97 585 PRO A CA 1
ATOM 4381 C C . PRO A 1 585 ? 17.098 22.607 -90.387 1.00 46.97 585 PRO A C 1
ATOM 4383 O O . PRO A 1 585 ? 16.790 21.488 -90.792 1.00 46.97 585 PRO A O 1
ATOM 4386 N N . ASP A 1 586 ? 17.190 22.873 -89.083 1.00 43.81 586 ASP A N 1
ATOM 4387 C CA . ASP A 1 586 ? 17.141 21.850 -88.024 1.00 43.81 586 ASP A CA 1
ATOM 4388 C C . ASP A 1 586 ? 15.735 21.267 -87.757 1.00 43.81 586 ASP A C 1
ATOM 4390 O O . ASP A 1 586 ? 15.579 20.355 -86.944 1.00 43.81 586 ASP A O 1
ATOM 4394 N N . PHE A 1 587 ? 14.705 21.725 -88.480 1.00 48.50 587 PHE A N 1
ATOM 4395 C CA . PHE A 1 587 ? 13.375 21.108 -88.480 1.00 48.50 587 PHE A CA 1
ATOM 4396 C C . PHE A 1 587 ? 13.214 20.145 -89.667 1.00 48.50 587 PHE A C 1
ATOM 4398 O O . PHE A 1 587 ? 13.245 20.529 -90.836 1.00 48.50 587 PHE A O 1
ATOM 4405 N N . LYS A 1 588 ? 13.039 18.854 -89.358 1.00 41.88 588 LYS A N 1
ATOM 4406 C CA . LYS A 1 588 ? 12.990 17.756 -90.335 1.00 41.88 588 LYS A CA 1
ATOM 4407 C C . LYS A 1 588 ? 11.653 17.747 -91.101 1.00 41.88 588 LYS A C 1
ATOM 4409 O O . LYS A 1 588 ? 10.616 17.417 -90.534 1.00 41.88 588 LYS A O 1
ATOM 4414 N N . ILE A 1 589 ? 11.689 18.056 -92.398 1.00 45.56 589 ILE A N 1
ATOM 4415 C CA . ILE A 1 589 ? 10.535 18.017 -93.318 1.00 45.56 589 ILE A CA 1
ATOM 4416 C C . ILE A 1 589 ? 10.159 16.550 -93.593 1.00 45.56 589 ILE A C 1
ATOM 4418 O O . ILE A 1 589 ? 10.934 15.828 -94.219 1.00 45.56 589 ILE A O 1
ATOM 4422 N N . LEU A 1 590 ? 8.994 16.084 -93.122 1.00 42.00 590 LEU A N 1
ATOM 4423 C CA . LEU A 1 590 ? 8.639 14.651 -93.163 1.00 42.00 590 LEU A CA 1
ATOM 4424 C C . LEU A 1 590 ? 7.887 14.179 -94.424 1.00 42.00 590 LEU A C 1
ATOM 4426 O O . LEU A 1 590 ? 7.858 12.979 -94.671 1.00 42.00 590 LEU A O 1
ATOM 4430 N N . SER A 1 591 ? 7.330 15.063 -95.258 1.00 43.41 591 SER A N 1
ATOM 4431 C CA . SER A 1 591 ? 6.950 14.776 -96.662 1.00 43.41 591 SER A CA 1
ATOM 4432 C C . SER A 1 591 ? 6.433 16.042 -97.358 1.00 43.41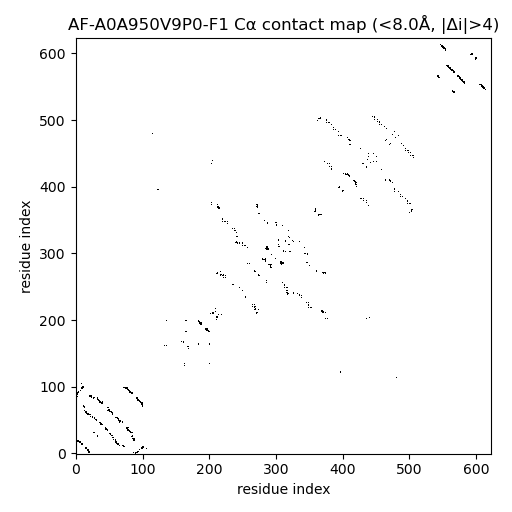 591 SER A C 1
ATOM 4434 O O . SER A 1 591 ? 5.964 16.959 -96.689 1.00 43.41 591 SER A O 1
ATOM 4436 N N . ILE A 1 592 ? 6.519 16.106 -98.691 1.00 46.12 592 ILE A N 1
ATOM 4437 C CA . ILE A 1 592 ? 5.954 17.187 -99.517 1.00 46.12 592 ILE A CA 1
ATOM 4438 C C . ILE A 1 592 ? 4.847 16.570 -100.372 1.00 46.12 592 ILE A C 1
ATOM 4440 O O . ILE A 1 592 ? 5.133 15.697 -101.192 1.00 46.12 592 ILE A O 1
ATOM 4444 N N . THR A 1 593 ? 3.606 17.027 -100.203 1.00 44.34 593 THR A N 1
ATOM 4445 C CA . THR A 1 593 ? 2.472 16.596 -101.031 1.00 44.34 593 THR A CA 1
ATOM 4446 C C . THR A 1 593 ? 1.834 17.822 -101.677 1.00 44.34 593 THR A C 1
ATOM 4448 O O . THR A 1 593 ? 1.529 18.787 -100.980 1.00 44.34 593 THR A O 1
ATOM 4451 N N . GLY A 1 594 ? 1.673 17.811 -103.003 1.00 48.69 594 GLY A N 1
ATOM 4452 C CA . GLY A 1 594 ? 0.949 18.867 -103.718 1.00 48.69 594 GLY A CA 1
ATOM 4453 C C . GLY A 1 594 ? -0.555 18.866 -103.397 1.00 48.69 594 GLY A C 1
ATOM 4454 O O . GLY A 1 594 ? -1.054 17.886 -102.837 1.00 48.69 594 GLY A O 1
ATOM 4455 N N . PRO A 1 595 ? -1.305 19.923 -103.764 1.00 42.62 595 PRO A N 1
ATOM 4456 C CA . PRO A 1 595 ? -2.752 20.033 -103.512 1.00 42.62 595 PRO A CA 1
ATOM 4457 C C . PRO A 1 595 ? -3.599 18.910 -104.147 1.00 42.62 595 PRO A C 1
ATOM 4459 O O . PRO A 1 595 ? -4.774 18.758 -103.831 1.00 42.62 595 PRO A O 1
ATOM 4462 N N . ASP A 1 596 ? -3.000 18.106 -105.018 1.00 51.50 596 ASP A N 1
ATOM 4463 C CA . ASP A 1 596 ? -3.540 16.939 -105.712 1.00 51.50 596 ASP A CA 1
ATOM 4464 C C . ASP A 1 596 ? -3.028 15.586 -105.165 1.00 51.50 596 ASP A C 1
ATOM 4466 O O . ASP A 1 596 ? -3.326 14.531 -105.727 1.00 51.50 596 ASP A O 1
ATOM 4470 N N . GLY A 1 597 ? -2.284 15.579 -104.054 1.00 46.91 597 GLY A N 1
ATOM 4471 C CA . GLY A 1 597 ? -1.937 14.350 -103.333 1.00 46.91 597 GLY A CA 1
ATOM 4472 C C . GLY A 1 597 ? -0.689 13.605 -103.828 1.00 46.91 597 GLY A C 1
ATOM 4473 O O . GLY A 1 597 ? -0.480 12.464 -103.416 1.00 46.91 597 GLY A O 1
ATOM 4474 N N . LYS A 1 598 ? 0.150 14.193 -104.697 1.00 43.56 598 LYS A N 1
ATOM 4475 C CA . LYS A 1 598 ? 1.360 13.529 -105.238 1.00 43.56 598 LYS A CA 1
ATOM 4476 C C . LYS A 1 598 ? 2.686 14.176 -104.785 1.00 43.56 598 LYS A C 1
ATOM 4478 O O . LYS A 1 598 ? 2.704 15.381 -104.524 1.00 43.56 598 LYS A O 1
ATOM 4483 N N . PRO A 1 599 ? 3.804 13.414 -104.708 1.00 43.75 599 PRO A N 1
ATOM 4484 C CA . PRO A 1 599 ? 5.113 13.942 -104.307 1.00 43.75 599 PRO A CA 1
ATOM 4485 C C . PRO A 1 599 ? 5.777 14.737 -105.441 1.00 43.75 599 PRO A C 1
ATOM 4487 O O . PRO A 1 599 ? 5.834 14.260 -106.575 1.00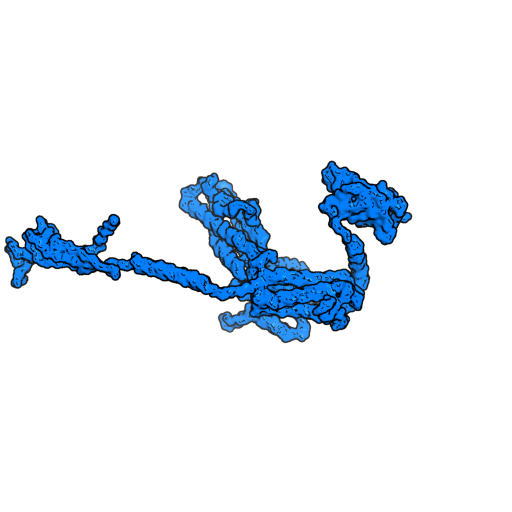 43.75 599 PRO A O 1
ATOM 4490 N N . VAL A 1 600 ? 6.322 15.920 -105.138 1.00 47.62 600 VAL A N 1
ATOM 4491 C CA . VAL A 1 600 ? 6.986 16.800 -106.122 1.00 47.62 600 VAL A CA 1
ATOM 4492 C C . VAL A 1 600 ? 8.498 16.833 -105.878 1.00 47.62 600 VAL A C 1
ATOM 4494 O O . VAL A 1 600 ? 8.950 17.070 -104.759 1.00 47.62 600 VAL A O 1
ATOM 4497 N N . ALA A 1 601 ? 9.289 16.605 -106.931 1.00 45.53 601 ALA A N 1
ATOM 4498 C CA . ALA A 1 601 ? 10.747 16.680 -106.899 1.00 45.53 601 ALA A CA 1
ATOM 4499 C C . ALA A 1 601 ? 11.229 18.130 -107.136 1.00 45.53 601 ALA A C 1
ATOM 4501 O O . ALA A 1 601 ? 11.250 18.597 -108.272 1.00 45.53 601 ALA A O 1
ATOM 4502 N N . SER A 1 602 ? 11.666 18.780 -106.048 1.00 34.53 602 SER A N 1
ATOM 4503 C CA . SER A 1 602 ? 12.452 20.036 -105.953 1.00 34.53 602 SER A CA 1
ATOM 4504 C C . SER A 1 602 ? 11.680 21.378 -105.787 1.00 34.53 602 SER A C 1
ATOM 4506 O O . SER A 1 602 ? 10.653 21.560 -106.436 1.00 34.53 602 SER A O 1
ATOM 4508 N N . PRO A 1 603 ? 12.141 22.327 -104.922 1.00 42.56 603 PRO A N 1
ATOM 4509 C CA . PRO A 1 603 ? 11.275 23.298 -104.210 1.00 42.56 603 PRO A CA 1
ATOM 4510 C C . PRO A 1 603 ? 11.680 24.791 -104.463 1.00 42.56 603 PRO A C 1
ATOM 4512 O O . PRO A 1 603 ? 12.586 25.003 -105.270 1.00 42.56 603 PRO A O 1
ATOM 4515 N N . PRO A 1 604 ? 11.132 25.845 -103.791 1.00 40.53 604 PRO A N 1
ATOM 4516 C CA . PRO A 1 604 ? 10.131 25.863 -102.715 1.00 40.53 604 PRO A CA 1
ATOM 4517 C C . PRO A 1 604 ? 9.025 26.948 -102.822 1.00 40.53 604 PRO A C 1
ATOM 4519 O O . PRO A 1 604 ? 9.238 28.111 -103.153 1.00 40.53 604 PRO A O 1
ATOM 4522 N N . SER A 1 605 ? 7.838 26.596 -102.351 1.00 34.56 605 SER A N 1
ATOM 4523 C CA . SER A 1 605 ? 6.977 27.460 -101.532 1.00 34.56 605 SER A CA 1
ATOM 4524 C C . SER A 1 605 ? 6.131 26.492 -100.720 1.00 34.56 605 SER A C 1
ATOM 4526 O O . SER A 1 605 ? 5.019 26.161 -101.112 1.00 34.56 605 SER A O 1
ATOM 4528 N N . VAL A 1 606 ? 6.737 25.912 -99.684 1.00 39.59 606 VAL A N 1
ATOM 4529 C CA . VAL A 1 606 ? 6.100 24.882 -98.862 1.00 39.59 606 VAL A CA 1
ATOM 4530 C C . VAL A 1 606 ? 5.811 25.493 -97.501 1.00 39.59 606 VAL A C 1
ATOM 4532 O O . VAL A 1 606 ? 6.728 25.922 -96.805 1.00 39.59 606 VAL A O 1
ATOM 4535 N N . THR A 1 607 ? 4.532 25.563 -97.170 1.00 40.56 607 THR A N 1
ATOM 4536 C CA . THR A 1 607 ? 4.006 25.793 -95.829 1.00 40.56 607 THR A CA 1
ATOM 4537 C C . THR A 1 607 ? 3.924 24.431 -95.121 1.00 40.56 607 THR A C 1
ATOM 4539 O O . THR A 1 607 ? 3.523 23.451 -95.746 1.00 40.56 607 THR A O 1
ATOM 4542 N N . GLN A 1 608 ? 4.361 24.332 -93.859 1.00 43.91 608 GLN A N 1
ATOM 4543 C CA . GLN A 1 608 ? 4.130 23.154 -93.002 1.00 43.91 608 GLN A CA 1
ATOM 4544 C C . GLN A 1 608 ? 3.839 23.573 -91.559 1.00 43.91 608 GLN A C 1
ATOM 4546 O O . GLN A 1 608 ? 4.413 24.573 -91.116 1.00 43.91 608 GLN A O 1
ATOM 4551 N N . PRO A 1 609 ? 3.004 22.818 -90.818 1.00 39.81 609 PRO A N 1
ATOM 4552 C CA . PRO A 1 609 ? 2.598 23.186 -89.471 1.00 39.81 609 PRO A CA 1
ATOM 4553 C C . PRO A 1 609 ? 3.698 22.941 -88.433 1.00 39.81 609 PRO A C 1
ATOM 4555 O O . PRO A 1 609 ? 4.266 21.848 -88.352 1.00 39.81 609 PRO A O 1
ATOM 4558 N N . LEU A 1 610 ? 3.976 23.959 -87.614 1.00 38.53 610 LEU A N 1
ATOM 4559 C CA . LEU A 1 610 ? 4.881 23.867 -86.466 1.00 38.53 610 LEU A CA 1
ATOM 4560 C C . LEU A 1 610 ? 4.092 23.446 -85.218 1.00 38.53 610 LEU A C 1
ATOM 4562 O O . LEU A 1 610 ? 3.433 24.264 -84.576 1.00 38.53 610 LEU A O 1
ATOM 4566 N N . VAL A 1 611 ? 4.204 22.169 -84.845 1.00 40.00 611 VAL A N 1
ATOM 4567 C CA . VAL A 1 611 ? 3.648 21.643 -83.589 1.00 40.00 611 VAL A CA 1
ATOM 4568 C C . VAL A 1 611 ? 4.787 21.359 -82.613 1.00 40.00 611 VAL A C 1
ATOM 4570 O O . VAL A 1 611 ? 5.548 20.407 -82.793 1.00 40.00 611 VAL A O 1
ATOM 4573 N N . LEU A 1 612 ? 4.893 22.159 -81.551 1.00 39.53 612 LEU A N 1
ATOM 4574 C CA . LEU A 1 612 ? 5.744 21.841 -80.402 1.00 39.53 612 LEU A CA 1
ATOM 4575 C C . LEU A 1 612 ? 5.018 20.803 -79.540 1.00 39.53 612 LEU A C 1
ATOM 4577 O O . LEU A 1 612 ? 4.000 21.103 -78.916 1.00 39.53 612 LEU A O 1
ATOM 4581 N N . LYS A 1 613 ? 5.521 19.564 -79.510 1.00 37.03 613 LYS A N 1
ATOM 4582 C CA . LYS A 1 613 ? 4.986 18.535 -78.613 1.00 37.03 613 LYS A CA 1
ATOM 4583 C C . LYS A 1 613 ? 5.649 18.621 -77.239 1.00 37.03 613 LYS A C 1
ATOM 4585 O O . LYS A 1 613 ? 6.843 18.380 -77.123 1.00 37.03 613 LYS A O 1
ATOM 4590 N N . GLN A 1 614 ? 4.787 18.849 -76.247 1.00 38.06 614 GLN A N 1
ATOM 4591 C CA . GLN A 1 614 ? 4.939 18.513 -74.831 1.00 38.06 614 GLN A CA 1
ATOM 4592 C C . GLN A 1 614 ? 5.901 19.403 -74.016 1.00 38.06 614 GLN A C 1
ATOM 4594 O O . GLN A 1 614 ? 7.114 19.386 -74.190 1.00 38.06 614 GLN A O 1
ATOM 4599 N N . PHE A 1 615 ? 5.334 20.170 -73.076 1.00 39.09 615 PHE A N 1
ATOM 4600 C CA . PHE A 1 615 ? 6.074 20.854 -72.012 1.00 39.09 615 PHE A CA 1
ATOM 4601 C C . PHE A 1 615 ? 6.031 19.975 -70.759 1.00 39.09 615 PHE A C 1
ATOM 4603 O O . PHE A 1 615 ? 5.121 20.114 -69.948 1.00 39.09 615 PHE A O 1
ATOM 4610 N N . ASP A 1 616 ? 6.979 19.052 -70.597 1.00 37.16 616 ASP A N 1
ATOM 4611 C CA . ASP A 1 616 ? 6.965 18.156 -69.427 1.00 37.16 616 ASP A CA 1
ATOM 4612 C C . ASP A 1 616 ? 7.473 18.817 -68.135 1.00 37.16 616 ASP A C 1
ATOM 4614 O O . ASP A 1 616 ? 7.303 18.269 -67.051 1.00 37.16 616 ASP A O 1
ATOM 4618 N N . SER A 1 617 ? 8.056 20.017 -68.201 1.00 36.88 617 SER A N 1
ATOM 4619 C CA . SER A 1 617 ? 8.258 20.862 -67.017 1.00 36.88 617 SER A CA 1
ATOM 4620 C C . SER A 1 617 ? 8.650 22.288 -67.403 1.00 36.88 617 SER A C 1
ATOM 4622 O O . SER A 1 617 ? 9.545 22.512 -68.214 1.00 36.88 617 SER A O 1
ATOM 4624 N N . VAL A 1 618 ? 7.988 23.270 -66.792 1.00 35.91 618 VAL A N 1
ATOM 4625 C CA . VAL A 1 618 ? 8.447 24.663 -66.765 1.00 35.91 618 VAL A CA 1
ATOM 4626 C C . VAL A 1 618 ? 8.875 24.942 -65.329 1.00 35.91 618 VAL A C 1
ATOM 4628 O O . VAL A 1 618 ? 8.033 25.075 -64.445 1.00 35.91 618 VAL A O 1
ATOM 4631 N N . ALA A 1 619 ? 10.183 24.995 -65.077 1.00 30.98 619 ALA A N 1
ATOM 4632 C CA . ALA A 1 619 ? 10.705 25.462 -63.799 1.00 30.98 619 ALA A CA 1
ATOM 4633 C C . ALA A 1 619 ? 10.679 26.997 -63.796 1.00 30.98 619 ALA A C 1
ATOM 4635 O O . ALA A 1 619 ? 11.499 27.641 -64.449 1.00 30.98 619 ALA A O 1
ATOM 4636 N N . ILE A 1 620 ? 9.719 27.586 -63.082 1.00 37.03 620 ILE A N 1
ATOM 4637 C CA . ILE A 1 620 ? 9.713 29.022 -62.794 1.00 37.03 620 ILE A CA 1
ATOM 4638 C C . ILE A 1 620 ? 10.382 29.207 -61.432 1.00 37.03 620 ILE A C 1
ATOM 4640 O O . ILE A 1 620 ? 9.815 28.841 -60.407 1.00 37.03 620 ILE A O 1
ATOM 4644 N N . SER A 1 621 ? 11.593 29.767 -61.422 1.00 27.50 621 SER A N 1
ATOM 4645 C CA . SER A 1 621 ? 12.196 30.296 -60.197 1.00 27.50 621 SER A CA 1
ATOM 4646 C C . SER A 1 621 ? 11.522 31.626 -59.881 1.00 27.50 621 SER A C 1
ATOM 4648 O O . SER A 1 621 ? 11.627 32.570 -60.664 1.00 27.50 621 SER A O 1
ATOM 4650 N N . VAL A 1 622 ? 10.824 31.699 -58.753 1.00 30.22 622 VAL A N 1
ATOM 4651 C CA . VAL A 1 622 ? 10.294 32.959 -58.219 1.00 30.22 622 VAL A CA 1
ATOM 4652 C C . VAL A 1 622 ? 11.410 33.609 -57.398 1.00 30.22 622 VAL A C 1
ATOM 4654 O O . VAL A 1 622 ? 12.005 32.934 -56.560 1.00 30.22 622 VAL A O 1
ATOM 4657 N N . ALA A 1 623 ? 11.731 34.872 -57.688 1.00 33.66 623 ALA A N 1
ATOM 4658 C CA . ALA A 1 623 ? 12.574 35.710 -56.834 1.00 33.66 623 ALA A CA 1
ATOM 4659 C C . ALA A 1 623 ? 11.718 36.411 -55.778 1.00 33.66 623 ALA A C 1
ATOM 4661 O O . ALA A 1 623 ? 10.589 36.824 -56.142 1.00 33.66 623 ALA A O 1
#

pLDDT: mean 75.4, std 19.21, range [27.5, 98.0]

Secondary structure (DSSP, 8-state):
----EEEEEE-SSEEEEEESS-B-HHHHT-GGGEEEEESTTSS-PEEPPBPPPEEETTTTEEEEEB-SS--PPTT-EEEEEE-S-BBSS-B--EEEEEEB-----HHHHHHHHHHHHHHHHHS--------PPPPTTSPPPPPPP----THHHHHHHHHHHHHHHTS---TT-HHHHHHHHHHHEEEEEETTEEEEEE----SS---SSTTT--HHHHHHHHHHHHHHHHHHHHHHH----STT--HHHHHHHHHHHHHHHHHHHHHHT-TTS--HHHHHHHHHHHH-SS-SS-SSS-----TTT--HHHHHHHHHHT--TTT-----SHHHHHHHHHHHHHHHHHHHHHHHHHHHGGGSSTT-SS--HHHHHHHHHHHHHHHHHHHHHHHHHHHHTT--HHHHTT-EE---TTS--EEHHHHHHHHHHIIIIIHHHHHHHHHHHHIIIIIHHHHHHHHHHHHHHT-TTT-TTS-GGGGSHHHHHHHHHHHHHHHHHHHHHTT------PPPPHHHHHHHHHHHHHHHHHHHHHHHSS---EEESSSEEEEEE-TT-BPPPEEEEEEETTEEEEEEE---B--STTS-------TTS---SS-----EEEEE-----------